Protein 4I0O (pdb70)

Secondary structure (DSSP, 8-state):
--B-EE-S--EEPPHHHHHHHHTTSSS-SPPPEEEE-SSSS-EEEEEETTEEEEEETTT--EEEEEE---TTSS--EEEEEEEEEETTEEEEEEEEE-SSSEEEEEEETTTTEEEEEEEESS-EEEEEEEES--SS-GGGTTS-HHHHTSSSEEEEEETT--EEEEE--TT--S----GGGPBPEEEEES--S-HHHHHHH---S-EEEEEP----SS-EEEEEEETTTTEEEEEETTSEEEEE----EEEEEE-TT-SS-EEEEEEE--SS-TT-EEEEEEEEE-TTTT---EEEEEEEEEEEEEEE-TTS-EEEEEEEEEEEEEEEEEE--EEEEEEEEEEEEE-----SEEEEEEEEEEEETT-SSPEEEEEEEEHHHHHHT---SPPTT--GGGBTTEEEEE-HHHHHHHTTSPEEEEEE-GGG-B--GGGGSGGG-BEEEEEEETTEEEEEEE-

Structure (mmCIF, N/CA/C/O backbone):
data_4I0O
#
_entry.id   4I0O
#
_cell.length_a   52.598
_cell.length_b   78.117
_cell.length_c   58.849
_cell.angle_alpha   90.00
_cell.angle_beta   106.59
_cell.angle_gamma   90.00
#
_symmetry.space_group_name_H-M   'P 1 21 1'
#
loop_
_entity.id
_entity.type
_entity.pdbx_description
1 polymer 'Protein ELYS'
2 water water
#
loop_
_atom_site.group_PDB
_atom_site.id
_atom_site.type_symbol
_atom_site.label_atom_id
_atom_site.label_alt_id
_atom_site.label_comp_id
_atom_site.label_asym_id
_atom_site.label_entity_id
_atom_site.label_seq_id
_atom_site.pdbx_PDB_ins_code
_atom_site.Cartn_x
_atom_site.Cartn_y
_atom_site.Cartn_z
_atom_site.occupancy
_atom_site.B_iso_or_equiv
_atom_site.auth_seq_id
_atom_site.auth_comp_id
_atom_site.auth_asym_id
_atom_site.auth_atom_id
_atom_site.pdbx_PDB_model_num
ATOM 1 N N . ASP A 1 6 ? 41.857 -28.322 24.868 1.00 67.19 3 ASP A N 1
ATOM 2 C CA . ASP A 1 6 ? 42.790 -27.248 24.526 1.00 70.36 3 ASP A CA 1
ATOM 3 C C . ASP A 1 6 ? 42.755 -26.860 23.046 1.00 65.20 3 ASP A C 1
ATOM 4 O O . ASP A 1 6 ? 43.697 -27.110 22.287 1.00 63.92 3 ASP A O 1
ATOM 9 N N . LEU A 1 7 ? 41.652 -26.231 22.662 1.00 58.27 4 LEU A N 1
ATOM 10 C CA . LEU A 1 7 ? 41.418 -25.795 21.301 1.00 48.01 4 LEU A CA 1
ATOM 11 C C . LEU A 1 7 ? 42.513 -24.826 20.875 1.00 41.20 4 LEU A C 1
ATOM 12 O O . LEU A 1 7 ? 42.746 -23.826 21.537 1.00 40.44 4 LEU A O 1
ATOM 17 N N . THR A 1 8 ? 43.195 -25.129 19.777 1.00 40.50 5 THR A N 1
ATOM 18 C CA . THR A 1 8 ? 44.252 -24.258 19.283 1.00 38.68 5 THR A CA 1
ATOM 19 C C . THR A 1 8 ? 44.021 -23.985 17.813 1.00 41.73 5 THR A C 1
ATOM 20 O O . THR A 1 8 ? 43.749 -24.902 17.031 1.00 43.61 5 THR A O 1
ATOM 24 N N . ALA A 1 9 ? 44.099 -22.716 17.440 1.00 34.76 6 ALA A N 1
ATOM 25 C CA . ALA A 1 9 ? 43.917 -22.336 16.059 1.00 33.32 6 ALA A CA 1
ATOM 26 C C . ALA A 1 9 ? 45.100 -22.867 15.298 1.00 36.42 6 ALA A C 1
ATOM 27 O O . ALA A 1 9 ? 46.199 -22.975 15.842 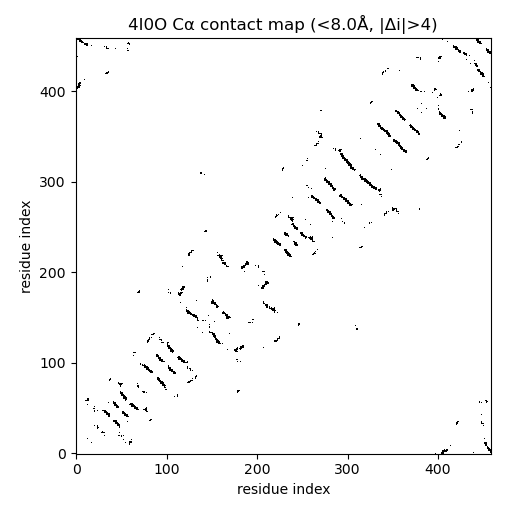1.00 35.69 6 ALA A O 1
ATOM 29 N N . GLN A 1 10 ? 44.862 -23.202 14.038 1.00 37.30 7 GLN A N 1
ATOM 30 C CA . GLN A 1 10 ? 45.926 -23.597 13.149 1.00 40.88 7 GLN A CA 1
ATOM 31 C C . GLN A 1 10 ? 45.998 -22.614 11.981 1.00 37.33 7 GLN A C 1
ATOM 32 O O . GLN A 1 10 ? 44.984 -22.119 11.481 1.00 34.53 7 GLN A O 1
ATOM 38 N N . VAL A 1 11 ? 47.225 -22.319 11.582 1.00 39.57 8 VAL A N 1
ATOM 39 C CA . VAL A 1 11 ? 47.496 -21.365 10.536 1.00 34.20 8 VAL A CA 1
ATOM 40 C C . VAL A 1 11 ? 47.328 -22.056 9.196 1.00 33.56 8 VAL A C 1
ATOM 41 O O . VAL A 1 11 ? 47.833 -23.139 9.010 1.00 35.82 8 VAL A O 1
ATOM 45 N N . THR A 1 12 ? 46.627 -21.417 8.269 1.00 34.86 9 THR A N 1
ATOM 46 C CA . THR A 1 12 ? 46.262 -22.050 7.006 1.00 35.95 9 THR A CA 1
ATOM 47 C C . THR A 1 12 ? 46.875 -21.341 5.804 1.00 37.71 9 THR A C 1
ATOM 48 O O . THR A 1 12 ? 46.795 -21.833 4.684 1.00 39.51 9 THR A O 1
ATOM 52 N N . SER A 1 13 ? 47.484 -20.180 6.025 1.00 36.56 10 SER A N 1
ATOM 53 C CA . SER A 1 13 ? 48.225 -19.525 4.943 1.00 38.46 10 SER A CA 1
ATOM 54 C C . SER A 1 13 ? 49.605 -19.061 5.401 1.00 39.44 10 SER A C 1
ATOM 55 O O . SER A 1 13 ? 49.908 -19.075 6.586 1.00 40.82 10 SER A O 1
ATOM 58 N N . ASP A 1 14 ? 50.436 -18.638 4.458 1.00 41.92 11 ASP A N 1
ATOM 59 C CA . ASP A 1 14 ? 51.606 -17.866 4.816 1.00 42.75 11 ASP A CA 1
ATOM 60 C C . ASP A 1 14 ? 51.146 -16.498 5.243 1.00 40.68 11 ASP A C 1
ATOM 61 O O . ASP A 1 14 ? 49.978 -16.147 5.092 1.00 34.16 11 ASP A O 1
ATOM 66 N N . LEU A 1 15 ? 52.063 -15.721 5.795 1.00 42.61 12 LEU A N 1
ATOM 67 C CA . LEU A 1 15 ? 51.778 -14.331 6.038 1.00 35.49 12 LEU A CA 1
ATOM 68 C C . LEU A 1 15 ? 51.757 -13.693 4.648 1.00 33.27 12 LEU A C 1
ATOM 69 O O . LEU A 1 15 ? 52.736 -13.777 3.894 1.00 31.80 12 LEU A O 1
ATOM 74 N N . LEU A 1 16 ? 50.637 -13.078 4.309 1.00 27.28 13 LEU A N 1
ATOM 75 C CA . LEU A 1 16 ? 50.467 -12.412 3.039 1.00 31.20 13 LEU A CA 1
ATOM 76 C C . LEU A 1 16 ? 50.762 -10.936 3.267 1.00 31.04 13 LEU A C 1
ATOM 77 O O . LEU A 1 16 ? 49.899 -10.215 3.750 1.00 24.93 13 LEU A O 1
ATOM 82 N N . HIS A 1 17 ? 51.968 -10.484 2.915 1.00 27.81 14 HIS A N 1
ATOM 83 C CA . HIS A 1 17 ? 52.393 -9.122 3.234 1.00 35.38 14 HIS A CA 1
ATOM 84 C C . HIS A 1 17 ? 51.666 -8.030 2.440 1.00 32.40 14 HIS A C 1
ATOM 85 O O . HIS A 1 17 ? 51.371 -8.197 1.251 1.00 31.19 14 HIS A O 1
ATOM 92 N N . PHE A 1 18 ? 51.402 -6.901 3.091 1.00 25.19 15 PHE A N 1
ATOM 93 C CA . PHE A 1 18 ? 51.024 -5.702 2.362 1.00 25.03 15 PHE A CA 1
ATOM 94 C C . PHE A 1 18 ? 52.180 -5.388 1.386 1.00 29.06 15 PHE A C 1
ATOM 95 O O . PHE A 1 18 ? 53.328 -5.809 1.622 1.00 29.63 15 PHE A O 1
ATOM 103 N N . PRO A 1 19 ? 51.906 -4.651 0.291 1.00 28.42 16 PRO A N 1
ATOM 104 C CA . PRO A 1 19 ? 53.037 -4.288 -0.575 1.00 33.97 16 PRO A CA 1
ATOM 105 C C . PRO A 1 19 ? 53.988 -3.330 0.140 1.00 33.04 16 PRO A C 1
ATOM 106 O O . PRO A 1 19 ? 53.561 -2.607 1.047 1.00 30.81 16 PRO A O 1
ATOM 110 N N . GLU A 1 20 ? 55.252 -3.331 -0.277 1.00 33.02 17 GLU A N 1
ATOM 111 C CA . GLU A 1 20 ? 56.257 -2.416 0.267 1.00 40.52 17 GLU A CA 1
ATOM 112 C C . GLU A 1 20 ? 55.818 -0.968 0.384 1.00 36.55 17 GLU A C 1
ATOM 113 O O . GLU A 1 20 ? 56.129 -0.321 1.365 1.00 33.49 17 GLU A O 1
ATOM 119 N N . VAL A 1 21 ? 55.133 -0.466 -0.637 1.00 35.52 18 VAL A N 1
ATOM 120 C CA . VAL A 1 21 ? 54.699 0.923 -0.677 1.00 36.39 18 VAL A CA 1
ATOM 121 C C . VAL A 1 21 ? 53.762 1.210 0.512 1.00 36.51 18 VAL A C 1
ATOM 122 O O . VAL A 1 21 ? 53.816 2.284 1.122 1.00 38.76 18 VAL A O 1
ATOM 126 N N . THR A 1 22 ? 52.932 0.234 0.858 1.00 28.93 19 THR A N 1
ATOM 127 C CA . THR A 1 22 ? 52.082 0.321 2.039 1.00 26.98 19 THR A CA 1
ATOM 128 C C . THR A 1 22 ? 52.883 0.305 3.348 1.00 28.44 19 THR A C 1
ATOM 129 O O . THR A 1 22 ? 52.731 1.185 4.211 1.00 31.38 19 THR A O 1
ATOM 133 N N . ILE A 1 23 ? 53.732 -0.694 3.502 1.00 29.80 20 ILE A N 1
ATOM 134 C CA . ILE A 1 23 ? 54.652 -0.730 4.641 1.00 35.31 20 ILE A CA 1
ATOM 135 C C . ILE A 1 23 ? 55.473 0.552 4.767 1.00 37.41 20 ILE A C 1
ATOM 136 O O . ILE A 1 23 ? 55.555 1.133 5.849 1.00 38.62 20 ILE A O 1
ATOM 141 N N . GLU A 1 24 ? 56.089 1.003 3.673 1.00 32.76 21 GLU A N 1
ATOM 142 C CA . GLU A 1 24 ? 56.889 2.211 3.772 1.00 35.69 21 GLU A CA 1
ATOM 143 C C . GLU A 1 24 ? 56.033 3.416 4.192 1.00 36.34 21 GLU A C 1
ATOM 144 O O . GLU A 1 24 ? 56.450 4.199 5.050 1.00 35.56 21 GLU A O 1
ATOM 150 N N . ALA A 1 25 ? 54.833 3.541 3.618 1.00 36.38 22 ALA A N 1
ATOM 151 C CA . ALA A 1 25 ? 54.004 4.725 3.860 1.00 37.98 22 ALA A CA 1
ATOM 152 C C . ALA A 1 25 ? 53.592 4.839 5.323 1.00 40.71 22 ALA A C 1
ATOM 153 O O . ALA A 1 25 ? 53.710 5.911 5.916 1.00 41.15 22 ALA A O 1
ATOM 155 N N . LEU A 1 26 ? 53.150 3.724 5.894 1.00 29.43 23 LEU A N 1
ATOM 156 C CA . LEU A 1 26 ? 52.843 3.643 7.321 1.00 37.49 23 LEU A CA 1
ATOM 157 C C . LEU A 1 26 ? 54.070 3.924 8.236 1.00 41.52 23 LEU A C 1
ATOM 158 O O . LEU A 1 26 ? 53.935 4.560 9.279 1.00 45.01 23 LEU A O 1
ATOM 163 N N . GLY A 1 27 ? 55.258 3.474 7.833 1.00 34.12 24 GLY A N 1
ATOM 164 C CA . GLY A 1 27 ? 56.461 3.641 8.643 1.00 35.94 24 GLY A CA 1
ATOM 165 C C . GLY A 1 27 ? 56.959 5.070 8.717 1.00 43.90 24 GLY A C 1
ATOM 166 O O . GLY A 1 27 ? 57.866 5.415 9.495 1.00 44.52 24 GLY A O 1
ATOM 167 N N . GLU A 1 28 ? 56.373 5.935 7.907 1.00 47.84 25 GLU A N 1
ATOM 168 C CA . GLU A 1 28 ? 56.510 7.356 8.169 1.00 58.43 25 GLU A CA 1
ATOM 169 C C . GLU A 1 28 ? 55.567 7.675 9.353 1.00 65.70 25 GLU A C 1
ATOM 170 O O . GLU A 1 28 ? 54.724 8.568 9.299 1.00 66.90 25 GLU A O 1
ATOM 176 N N . ASP A 1 29 ? 55.746 6.883 10.412 1.00 71.95 26 ASP A N 1
ATOM 177 C CA . ASP A 1 29 ? 55.044 6.942 11.684 1.00 75.83 26 ASP A CA 1
ATOM 178 C C . ASP A 1 29 ? 55.927 7.692 12.645 1.00 82.09 26 ASP A C 1
ATOM 179 O O . ASP A 1 29 ? 55.481 8.194 13.675 1.00 83.11 26 ASP A O 1
ATOM 184 N N . GLU A 1 30 ? 57.204 7.737 12.296 1.00 86.76 27 GLU A N 1
ATOM 185 C CA . GLU A 1 30 ? 58.213 8.247 13.198 1.00 96.33 27 GLU A CA 1
ATOM 186 C C . GLU A 1 30 ? 58.611 9.697 12.904 1.00 97.90 27 GLU A C 1
ATOM 187 O O . GLU A 1 30 ? 59.527 10.228 13.528 1.00 101.78 27 GLU A O 1
ATOM 193 N N . ILE A 1 31 ? 57.902 10.332 11.967 1.00 96.17 28 ILE A N 1
ATOM 194 C CA . ILE A 1 31 ? 57.971 11.789 11.808 1.00 99.28 28 ILE A CA 1
ATOM 195 C C . ILE A 1 31 ? 56.769 12.432 12.483 1.00 97.36 28 ILE A C 1
ATOM 196 O O . ILE A 1 31 ? 56.919 13.209 13.425 1.00 97.95 28 ILE A O 1
ATOM 201 N N . THR A 1 32 ? 55.571 12.094 12.006 1.00 96.65 29 THR A N 1
ATOM 202 C CA . THR A 1 32 ? 54.322 12.522 12.646 1.00 99.36 29 THR A CA 1
ATOM 203 C C . THR A 1 32 ? 54.132 11.761 13.965 1.00 98.27 29 THR A C 1
ATOM 204 O O . THR A 1 32 ? 53.027 11.378 14.344 1.00 99.49 29 THR A O 1
ATOM 208 N N . LEU A 1 33 ? 55.250 11.592 14.659 1.00 98.18 30 LEU A N 1
ATOM 209 C CA . LEU A 1 33 ? 55.442 10.702 15.792 1.00 95.94 30 LEU A CA 1
ATOM 210 C C . LEU A 1 33 ? 54.929 11.398 17.061 1.00 93.95 30 LEU A C 1
ATOM 211 O O . LEU A 1 33 ? 54.937 12.635 17.132 1.00 97.89 30 LEU A O 1
ATOM 216 N N . GLU A 1 34 ? 54.523 10.633 18.080 1.00 85.73 31 GLU A N 1
ATOM 217 C CA . GLU A 1 34 ? 54.797 9.196 18.200 1.00 73.29 31 GLU A CA 1
ATOM 218 C C . GLU A 1 34 ? 53.656 8.300 17.753 1.00 58.81 31 GLU A C 1
ATOM 219 O O . GLU A 1 34 ? 53.055 7.633 18.582 1.00 56.25 31 GLU A O 1
ATOM 225 N N . SER A 1 35 ? 53.401 8.266 16.438 1.00 51.43 32 SER A N 1
ATOM 226 C CA . SER A 1 35 ? 52.168 7.693 15.890 1.00 43.88 32 SER A CA 1
ATOM 227 C C . SER A 1 35 ? 52.084 6.202 16.080 1.00 46.99 32 SER A C 1
ATOM 228 O O . SER A 1 35 ? 53.014 5.471 15.768 1.00 54.35 32 SER A O 1
ATOM 231 N N . VAL A 1 36 ? 50.948 5.762 16.592 1.00 44.57 33 VAL A N 1
ATOM 232 C CA . VAL A 1 36 ? 50.663 4.354 16.721 1.00 44.47 33 VAL A CA 1
ATOM 233 C C . VAL A 1 36 ? 49.999 3.905 15.430 1.00 34.35 33 VAL A C 1
ATOM 234 O O . VAL A 1 36 ? 49.145 4.601 14.882 1.00 37.13 33 VAL A O 1
ATOM 238 N N . LEU A 1 37 ? 50.447 2.768 14.910 1.00 34.02 34 LEU A N 1
ATOM 239 C CA . LEU A 1 37 ? 49.789 2.144 13.777 1.00 33.01 34 LEU A CA 1
ATOM 240 C C . LEU A 1 37 ? 48.561 1.417 14.322 1.00 34.82 34 LEU A C 1
ATOM 241 O O . LEU A 1 37 ? 48.653 0.693 15.295 1.00 36.33 34 LEU A O 1
ATOM 246 N N . ARG A 1 38 ? 47.410 1.657 13.709 1.00 29.52 35 ARG A N 1
ATOM 247 C CA . ARG A 1 38 ? 46.173 1.050 14.140 1.00 30.87 35 ARG A CA 1
ATOM 248 C C . ARG A 1 38 ? 45.618 0.409 12.890 1.00 27.81 35 ARG A C 1
ATOM 249 O O . ARG A 1 38 ? 45.927 0.851 11.784 1.00 28.91 35 ARG A O 1
ATOM 257 N N . GLY A 1 39 ? 44.791 -0.619 13.050 1.00 25.40 36 GLY A N 1
ATOM 258 C CA . GLY A 1 39 ? 44.218 -1.279 11.885 1.00 22.20 36 GLY A CA 1
ATOM 259 C C . GLY A 1 39 ? 42.967 -1.974 12.339 1.00 23.55 36 GLY A C 1
ATOM 260 O O . GLY A 1 39 ? 42.956 -2.480 13.463 1.00 22.81 36 GLY A O 1
ATOM 261 N N . LYS A 1 40 ? 41.931 -1.971 11.495 1.00 26.28 37 LYS A N 1
ATOM 262 C CA . LYS A 1 40 ? 40.662 -2.676 11.761 1.00 24.42 37 LYS A CA 1
ATOM 263 C C . LYS A 1 40 ? 40.105 -3.278 10.484 1.00 23.18 37 LYS A C 1
ATOM 264 O O . LYS A 1 40 ? 40.221 -2.675 9.427 1.00 25.96 37 LYS A O 1
ATOM 270 N N . PHE A 1 41 ? 39.457 -4.436 10.571 1.00 25.92 38 PHE A N 1
ATOM 271 C CA . PHE A 1 41 ? 38.602 -4.865 9.460 1.00 24.75 38 PHE A CA 1
ATOM 272 C C . PHE A 1 41 ? 37.376 -3.961 9.414 1.00 26.56 38 PHE A C 1
ATOM 273 O O . PHE A 1 41 ? 36.830 -3.640 10.442 1.00 26.90 38 PHE A O 1
ATOM 281 N N . ALA A 1 42 ? 36.976 -3.529 8.227 1.00 29.66 39 ALA A N 1
ATOM 282 C CA . ALA A 1 42 ? 35.738 -2.766 8.091 1.00 38.33 39 ALA A CA 1
ATOM 283 C C . ALA A 1 42 ? 34.540 -3.675 8.315 1.00 41.06 39 ALA A C 1
ATOM 284 O O . ALA A 1 42 ? 34.599 -4.871 8.043 1.00 37.34 39 ALA A O 1
ATOM 286 N N . ALA A 1 43 ? 33.451 -3.089 8.804 1.00 51.74 40 ALA A N 1
ATOM 287 C CA . ALA A 1 43 ? 32.266 -3.837 9.205 1.00 60.59 40 ALA A CA 1
ATOM 288 C C . ALA A 1 43 ? 31.371 -4.223 8.029 1.00 67.55 40 ALA A C 1
ATOM 289 O O . ALA A 1 43 ? 30.536 -5.121 8.147 1.00 70.15 40 ALA A O 1
ATOM 291 N N . GLY A 1 44 ? 31.537 -3.553 6.894 1.00 68.24 41 GLY A N 1
ATOM 292 C CA . GLY A 1 44 ? 30.623 -3.759 5.783 1.00 71.24 41 GLY A CA 1
ATOM 293 C C . GLY A 1 44 ? 30.795 -5.042 4.985 1.00 68.93 41 GLY A C 1
ATOM 294 O O . GLY A 1 44 ? 31.274 -6.067 5.479 1.00 64.62 41 GLY A O 1
ATOM 295 N N . LYS A 1 45 ? 30.394 -4.984 3.725 1.00 67.88 42 LYS A N 1
ATOM 296 C CA . LYS A 1 45 ? 30.420 -6.177 2.899 1.00 69.84 42 LYS A CA 1
ATOM 297 C C . LYS A 1 45 ? 31.384 -6.051 1.722 1.00 67.52 42 LYS A C 1
ATOM 298 O O . LYS A 1 45 ? 31.217 -6.715 0.697 1.00 68.14 42 LYS A O 1
ATOM 304 N N . ASN A 1 46 ? 32.403 -5.208 1.877 1.00 57.99 43 ASN A N 1
ATOM 305 C CA . ASN A 1 46 ? 33.376 -5.010 0.802 1.00 54.71 43 ASN A CA 1
ATOM 306 C C . ASN A 1 46 ? 34.734 -5.686 1.013 1.00 45.77 43 ASN A C 1
ATOM 307 O O . ASN A 1 46 ? 35.641 -5.475 0.203 1.00 46.95 43 ASN A O 1
ATOM 312 N N . GLY A 1 47 ? 34.876 -6.488 2.076 1.00 34.66 44 GLY A N 1
ATOM 313 C CA . GLY A 1 47 ? 36.145 -7.166 2.347 1.00 27.20 44 GLY A CA 1
ATOM 314 C C . GLY A 1 47 ? 37.351 -6.246 2.540 1.00 32.96 44 GLY A C 1
ATOM 315 O O . GLY A 1 47 ? 38.445 -6.551 2.091 1.00 33.04 44 GLY A O 1
ATOM 316 N N . LEU A 1 48 ? 37.161 -5.119 3.214 1.00 29.55 45 LEU A N 1
ATOM 317 C CA . LEU A 1 48 ? 38.260 -4.163 3.441 1.00 27.77 45 LEU A CA 1
ATOM 318 C C . LEU A 1 48 ? 38.839 -4.259 4.858 1.00 25.99 45 LEU A C 1
ATOM 319 O O . LEU A 1 48 ? 38.152 -4.636 5.804 1.00 26.57 45 LEU A O 1
ATOM 324 N N . ALA A 1 49 ? 40.117 -3.940 4.985 1.00 25.83 46 ALA A N 1
ATOM 325 C CA . ALA A 1 49 ? 40.729 -3.655 6.269 1.00 25.60 46 ALA A CA 1
ATOM 326 C C . ALA A 1 49 ? 41.399 -2.294 6.091 1.00 26.03 46 ALA A C 1
ATOM 327 O O . ALA A 1 49 ? 41.867 -1.986 5.002 1.00 26.71 46 ALA A O 1
ATOM 329 N N . CYS A 1 50 ? 41.413 -1.478 7.149 1.00 24.37 47 CYS A N 1
ATOM 330 C CA . CYS A 1 50 ? 41.988 -0.150 7.075 1.00 19.96 47 CYS A CA 1
ATOM 331 C C . CYS A 1 50 ? 43.080 -0.041 8.104 1.00 23.88 47 CYS A C 1
ATOM 332 O O . CYS A 1 50 ? 42.929 -0.518 9.215 1.00 25.74 47 CYS A O 1
ATOM 335 N N . LEU A 1 51 ? 44.178 0.581 7.705 1.00 26.16 48 LEU A N 1
ATOM 336 C CA . LEU A 1 51 ? 45.278 0.860 8.611 1.00 25.98 48 LEU A CA 1
ATOM 337 C C . LEU A 1 51 ? 45.530 2.349 8.591 1.00 29.61 48 LEU A C 1
ATOM 338 O O . LEU A 1 51 ? 45.471 3.000 7.533 1.00 27.35 48 LEU A O 1
ATOM 343 N N . ALA A 1 52 ? 45.824 2.886 9.761 1.00 28.71 49 ALA A N 1
ATOM 344 C CA . ALA A 1 52 ? 46.075 4.304 9.861 1.00 31.87 49 ALA A CA 1
ATOM 345 C C . ALA A 1 52 ? 47.242 4.562 10.785 1.00 33.78 49 ALA A C 1
ATOM 346 O O . ALA A 1 52 ? 47.331 3.981 11.887 1.00 27.59 49 ALA A O 1
ATOM 348 N N . CYS A 1 53 ? 48.115 5.463 10.348 1.00 27.24 50 CYS A N 1
ATOM 349 C CA . CYS A 1 53 ? 49.214 5.879 11.190 1.00 33.46 50 CYS A CA 1
ATOM 350 C C . CYS A 1 53 ? 49.446 7.354 10.914 1.00 35.35 50 CYS A C 1
ATOM 351 O O . CYS A 1 53 ? 49.784 7.726 9.790 1.00 32.84 50 CYS A O 1
ATOM 354 N N . GLY A 1 54 ? 49.214 8.190 11.917 1.00 33.32 51 GLY A N 1
ATOM 355 C CA . GLY A 1 54 ? 49.313 9.621 11.717 1.00 35.51 51 GLY A CA 1
ATOM 356 C C . GLY A 1 54 ? 48.312 10.030 10.650 1.00 34.22 51 GLY A C 1
ATOM 357 O O . GLY A 1 54 ? 47.150 9.673 10.713 1.00 32.82 51 GLY A O 1
ATOM 358 N N . PRO A 1 55 ? 48.764 10.768 9.637 1.00 37.23 52 PRO A N 1
ATOM 359 C CA . PRO A 1 55 ? 47.775 11.219 8.657 1.00 34.26 52 PRO A CA 1
ATOM 360 C C . PRO A 1 55 ? 47.571 10.213 7.537 1.00 31.84 52 PRO A C 1
ATOM 361 O O . PRO A 1 55 ? 46.834 10.501 6.601 1.00 31.70 52 PRO A O 1
ATOM 365 N N . GLN A 1 56 ? 48.207 9.051 7.615 1.00 30.55 53 GLN A N 1
ATOM 366 C CA . GLN A 1 56 ? 48.195 8.139 6.477 1.00 29.51 53 GLN A CA 1
ATOM 367 C C . GLN A 1 56 ? 47.118 7.059 6.638 1.00 31.48 53 GLN A C 1
ATOM 368 O O . GLN A 1 56 ? 47.017 6.418 7.680 1.00 31.15 53 GLN A O 1
ATOM 374 N N . LEU A 1 57 ? 46.296 6.896 5.612 1.00 26.12 54 LEU A N 1
ATOM 375 C CA . LEU A 1 57 ? 45.296 5.841 5.592 1.00 24.60 54 LEU A CA 1
ATOM 376 C C . LEU A 1 57 ? 45.637 4.885 4.445 1.00 31.30 54 LEU A C 1
ATOM 377 O O . LEU A 1 57 ? 45.889 5.336 3.314 1.00 26.30 54 LEU A O 1
ATOM 382 N N . GLU A 1 58 ? 45.652 3.585 4.736 1.00 26.93 55 GLU A N 1
ATOM 383 C CA . GLU A 1 58 ? 45.840 2.545 3.722 1.00 27.26 55 GLU A CA 1
ATOM 384 C C . GLU A 1 58 ? 44.641 1.616 3.808 1.00 26.42 55 GLU A C 1
ATOM 385 O O . GLU A 1 58 ? 44.326 1.116 4.890 1.00 25.09 55 GLU A O 1
ATOM 391 N N . VAL A 1 59 ? 43.981 1.374 2.676 1.00 25.68 56 VAL A N 1
ATOM 392 C CA . VAL A 1 59 ? 42.867 0.427 2.633 1.00 25.32 56 VAL A CA 1
ATOM 393 C C . VAL A 1 59 ? 43.327 -0.823 1.877 1.00 27.37 56 VAL A C 1
ATOM 394 O O . VAL A 1 59 ? 43.786 -0.734 0.746 1.00 25.45 56 VAL A O 1
ATOM 398 N N . VAL A 1 60 ? 43.246 -1.983 2.516 1.00 25.41 57 VAL A N 1
ATOM 399 C CA . VAL A 1 60 ? 43.749 -3.192 1.883 1.00 25.43 57 VAL A CA 1
ATOM 400 C C . VAL A 1 60 ? 42.695 -4.282 1.788 1.00 29.36 57 VAL A C 1
ATOM 401 O O . VAL A 1 60 ? 41.666 -4.249 2.495 1.00 24.87 57 VAL A O 1
ATOM 405 N N . ASN A 1 61 ? 42.957 -5.240 0.905 1.00 29.97 58 ASN A N 1
ATOM 406 C CA . ASN A 1 61 ? 42.078 -6.387 0.696 1.00 22.34 58 ASN A CA 1
ATOM 407 C C . ASN A 1 61 ? 42.284 -7.313 1.885 1.00 17.83 58 ASN A C 1
ATOM 408 O O . ASN A 1 61 ? 43.384 -7.768 2.142 1.00 23.32 58 ASN A O 1
ATOM 413 N N . SER A 1 62 ? 41.199 -7.570 2.599 1.00 28.05 59 SER A N 1
ATOM 414 C CA . SER A 1 62 ? 41.251 -8.314 3.848 1.00 33.02 59 SER A CA 1
ATOM 415 C C . SER A 1 62 ? 41.751 -9.754 3.685 1.00 32.11 59 SER A C 1
ATOM 416 O O . SER A 1 62 ? 42.201 -10.362 4.643 1.00 33.82 59 SER A O 1
ATOM 419 N N . LEU A 1 63 ? 41.654 -10.325 2.485 1.00 30.09 60 LEU A N 1
ATOM 420 C CA . LEU A 1 63 ? 42.075 -11.704 2.300 1.00 33.50 60 LEU A CA 1
ATOM 421 C C . LEU A 1 63 ? 43.433 -11.866 1.613 1.00 38.95 60 LEU A C 1
ATOM 422 O O . LEU A 1 63 ? 44.046 -12.928 1.723 1.00 35.18 60 LEU A O 1
ATOM 427 N N . THR A 1 64 ? 43.903 -10.842 0.903 1.00 33.36 61 THR A N 1
ATOM 428 C CA . THR A 1 64 ? 45.149 -10.991 0.148 1.00 35.07 61 THR A CA 1
ATOM 429 C C . THR A 1 64 ? 46.231 -10.022 0.611 1.00 33.85 61 THR A C 1
ATOM 430 O O . THR A 1 64 ? 47.406 -10.181 0.276 1.00 35.19 61 THR A O 1
ATOM 434 N N . GLY A 1 65 ? 45.808 -8.978 1.307 1.00 37.09 62 GLY A N 1
ATOM 435 C CA . GLY A 1 65 ? 46.712 -7.928 1.707 1.00 38.07 62 GLY A CA 1
ATOM 436 C C . GLY A 1 65 ? 46.992 -6.906 0.620 1.00 39.84 62 GLY A C 1
ATOM 437 O O . GLY A 1 65 ? 47.761 -5.986 0.836 1.00 30.97 62 GLY A O 1
ATOM 438 N N . GLU A 1 66 ? 46.391 -7.053 -0.555 1.00 32.64 63 GLU A N 1
ATOM 439 C CA . GLU A 1 66 ? 46.630 -6.071 -1.610 1.00 35.50 63 GLU A CA 1
ATOM 440 C C . GLU A 1 66 ? 46.175 -4.655 -1.246 1.00 31.75 63 GLU A C 1
ATOM 441 O O . GLU A 1 66 ? 45.174 -4.445 -0.574 1.00 29.99 63 GLU A O 1
ATOM 447 N N . ARG A 1 67 ? 46.925 -3.669 -1.702 1.00 33.88 64 ARG A N 1
ATOM 448 C CA . ARG A 1 67 ? 46.557 -2.277 -1.460 1.00 31.68 64 ARG A CA 1
ATOM 449 C C . ARG A 1 67 ? 45.363 -1.919 -2.350 1.00 31.50 64 ARG A C 1
ATOM 450 O O . ARG A 1 67 ? 45.414 -2.103 -3.565 1.00 33.58 64 ARG A O 1
ATOM 458 N N . LEU A 1 68 ? 44.295 -1.398 -1.766 1.00 35.62 65 LEU A N 1
ATOM 459 C CA . LEU A 1 68 ? 43.123 -1.033 -2.568 1.00 36.36 65 LEU A CA 1
ATOM 460 C C . LEU A 1 68 ? 43.018 0.462 -2.745 1.00 37.80 65 LEU A C 1
ATOM 461 O O . LEU A 1 68 ? 42.570 0.942 -3.789 1.00 37.86 65 LEU A O 1
ATOM 466 N N . SER A 1 69 ? 43.448 1.197 -1.722 1.00 30.66 66 SER A N 1
ATOM 467 C CA . SER A 1 69 ? 43.307 2.637 -1.739 1.00 32.53 66 SER A CA 1
ATOM 468 C C . SER A 1 69 ? 44.198 3.228 -0.649 1.00 31.90 66 SER A C 1
ATOM 469 O O . SER A 1 69 ? 44.423 2.596 0.372 1.00 30.00 66 SER A O 1
ATOM 472 N N . ALA A 1 70 ? 44.688 4.443 -0.870 1.00 28.30 67 ALA A N 1
ATOM 473 C CA . ALA A 1 70 ? 45.564 5.097 0.093 1.00 27.95 67 ALA A CA 1
ATOM 474 C C . ALA A 1 70 ? 45.407 6.594 -0.025 1.00 31.34 67 ALA A C 1
ATOM 475 O O . ALA A 1 70 ? 45.152 7.108 -1.104 1.00 31.44 67 ALA A O 1
ATOM 477 N N . TYR A 1 71 ? 45.571 7.290 1.092 1.00 27.65 68 TYR A N 1
ATOM 478 C CA . TYR A 1 71 ? 45.389 8.722 1.121 1.00 31.05 68 TYR A CA 1
ATOM 479 C C . TYR A 1 71 ? 46.174 9.308 2.287 1.00 28.26 68 TYR A C 1
ATOM 480 O O . TYR A 1 71 ? 46.137 8.768 3.392 1.00 32.19 68 TYR A O 1
ATOM 489 N N . ARG A 1 72 ? 46.845 10.425 2.049 1.00 30.20 69 ARG A N 1
ATOM 490 C CA . ARG A 1 72 ? 47.502 11.126 3.129 1.00 30.58 69 ARG A CA 1
ATOM 491 C C . ARG A 1 72 ? 46.753 12.425 3.352 1.00 32.19 69 ARG A C 1
ATOM 492 O O . ARG A 1 72 ? 46.740 13.313 2.488 1.00 34.20 69 ARG A O 1
ATOM 500 N N . PHE A 1 73 ? 46.105 12.523 4.501 1.00 30.52 70 PHE A N 1
ATOM 501 C CA . PHE A 1 73 ? 45.281 13.678 4.791 1.00 33.65 70 PHE A CA 1
ATOM 502 C C . PHE A 1 73 ? 46.151 14.874 5.096 1.00 36.08 70 PHE A C 1
ATOM 503 O O . PHE A 1 73 ? 47.266 14.745 5.609 1.00 33.52 70 PHE A O 1
ATOM 511 N N . SER A 1 74 ? 45.635 16.041 4.743 1.00 40.41 71 SER A N 1
ATOM 512 C CA . SER A 1 74 ? 46.317 17.298 4.991 1.00 40.02 71 SER A CA 1
ATOM 513 C C . SER A 1 74 ? 45.546 18.084 6.043 1.00 45.98 71 SER A C 1
ATOM 514 O O . SER A 1 74 ? 44.329 17.911 6.217 1.00 38.54 71 SER A O 1
ATOM 517 N N . GLY A 1 75 ? 46.261 18.944 6.750 1.00 53.78 72 GLY A N 1
ATOM 518 C CA . GLY A 1 75 ? 45.647 19.737 7.789 1.00 59.96 72 GLY A CA 1
ATOM 519 C C . GLY A 1 75 ? 45.233 21.097 7.270 1.00 68.54 72 GLY A C 1
ATOM 520 O O . GLY A 1 75 ? 46.034 21.810 6.645 1.00 70.06 72 GLY A O 1
ATOM 521 N N . VAL A 1 76 ? 43.975 21.449 7.539 1.00 72.60 73 VAL A N 1
ATOM 522 C CA . VAL A 1 76 ? 43.437 22.773 7.235 1.00 78.17 73 VAL A CA 1
ATOM 523 C C . VAL A 1 76 ? 44.320 23.870 7.841 1.00 84.12 73 VAL A C 1
ATOM 524 O O . VAL A 1 76 ? 44.427 24.971 7.300 1.00 86.77 73 VAL A O 1
ATOM 528 N N . ASN A 1 77 ? 44.993 23.542 8.940 1.00 88.76 74 ASN A N 1
ATOM 529 C CA . ASN A 1 77 ? 45.851 24.501 9.623 1.00 95.42 74 ASN A CA 1
ATOM 530 C C . ASN A 1 77 ? 47.335 24.178 9.518 1.00 92.95 74 ASN A C 1
ATOM 531 O O . ASN A 1 77 ? 48.065 24.331 10.495 1.00 94.79 74 ASN A O 1
ATOM 536 N N . GLU A 1 78 ? 47.768 23.743 8.337 1.00 88.82 75 GLU A N 1
ATOM 537 C CA . GLU A 1 78 ? 49.170 23.392 8.088 1.00 89.80 75 GLU A CA 1
ATOM 538 C C . GLU A 1 78 ? 49.891 22.679 9.238 1.00 84.91 75 GLU A C 1
ATOM 539 O O . GLU A 1 78 ? 50.853 23.201 9.806 1.00 85.00 75 GLU A O 1
ATOM 545 N N . GLN A 1 79 ? 49.392 21.493 9.565 1.00 77.89 76 GLN A N 1
ATOM 546 C CA . GLN A 1 79 ? 49.958 20.594 10.565 1.00 73.58 76 GLN A CA 1
ATOM 547 C C . GLN A 1 79 ? 49.187 19.295 10.392 1.00 62.06 76 GLN A C 1
ATOM 548 O O . GLN A 1 79 ? 47.961 19.324 10.293 1.00 55.83 76 GLN A O 1
ATOM 554 N N . PRO A 1 80 ? 49.896 18.155 10.313 1.00 57.65 77 PRO A N 1
ATOM 555 C CA . PRO A 1 80 ? 49.204 16.930 9.898 1.00 46.55 77 PRO A CA 1
ATOM 556 C C . PRO A 1 80 ? 48.138 16.474 10.893 1.00 44.40 77 PRO A C 1
ATOM 557 O O . PRO A 1 80 ? 48.326 16.497 12.106 1.00 43.00 77 PRO A O 1
ATOM 561 N N . PRO A 1 81 ? 46.982 16.095 10.370 1.00 38.40 78 PRO A N 1
ATOM 562 C CA . PRO A 1 81 ? 45.979 15.517 11.255 1.00 35.91 78 PRO A CA 1
ATOM 563 C C . PRO A 1 81 ? 46.314 14.056 11.550 1.00 36.23 78 PRO A C 1
ATOM 564 O O . PRO A 1 81 ? 47.242 13.457 10.969 1.00 31.94 78 PRO A O 1
ATOM 568 N N . VAL A 1 82 ? 45.538 13.484 12.454 1.00 29.66 79 VAL A N 1
ATOM 569 C CA . VAL A 1 82 ? 45.648 12.088 12.775 1.00 30.52 79 VAL A CA 1
ATOM 570 C C . VAL A 1 82 ? 44.349 11.419 12.379 1.00 30.13 79 VAL A C 1
ATOM 571 O O . VAL A 1 82 ? 43.238 11.883 12.702 1.00 30.42 79 VAL A O 1
ATOM 575 N N . VAL A 1 83 ? 44.463 10.348 11.624 1.00 25.07 80 VAL A N 1
ATOM 576 C CA . VAL A 1 83 ? 43.272 9.607 11.306 1.00 22.58 80 VAL A CA 1
ATOM 577 C C . VAL A 1 83 ? 42.877 8.849 12.572 1.00 30.49 80 VAL A C 1
ATOM 578 O O . VAL A 1 83 ? 43.568 7.921 12.975 1.00 30.87 80 VAL A O 1
ATOM 582 N N . LEU A 1 84 ? 41.772 9.238 13.194 1.00 27.80 81 LEU A N 1
ATOM 583 C CA A LEU A 1 84 ? 41.394 8.625 14.457 0.61 28.88 81 LEU A CA 1
ATOM 584 C CA B LEU A 1 84 ? 41.345 8.661 14.470 0.39 29.16 81 LEU A CA 1
ATOM 585 C C . LEU A 1 84 ? 40.296 7.557 14.325 1.00 29.72 81 LEU A C 1
ATOM 586 O O . LEU A 1 84 ? 40.371 6.513 14.965 1.00 30.38 81 LEU A O 1
ATOM 595 N N . ALA A 1 85 ? 39.296 7.805 13.492 1.00 22.31 82 ALA A N 1
ATOM 596 C CA . ALA A 1 85 ? 38.161 6.887 13.378 1.00 24.41 82 ALA A CA 1
ATOM 597 C C . ALA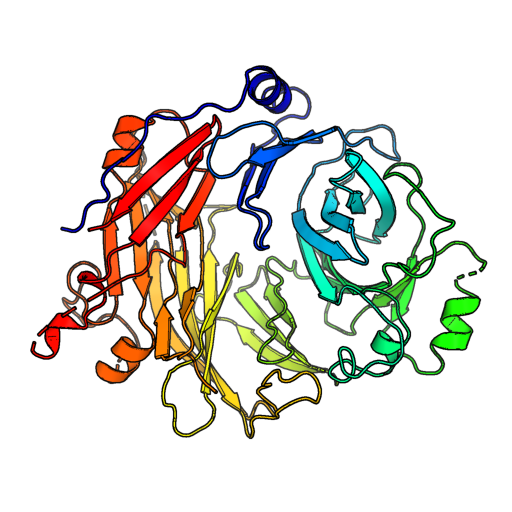 A 1 85 ? 37.831 6.627 11.915 1.00 22.40 82 ALA A C 1
ATOM 598 O O . ALA A 1 85 ? 37.849 7.546 11.094 1.00 26.07 82 ALA A O 1
ATOM 600 N N . VAL A 1 86 ? 37.551 5.373 11.592 1.00 22.12 83 VAL A N 1
ATOM 601 C CA . VAL A 1 86 ? 37.194 4.963 10.235 1.00 20.73 83 VAL A CA 1
ATOM 602 C C . VAL A 1 86 ? 35.969 4.037 10.280 1.00 24.99 83 VAL A C 1
ATOM 603 O O . VAL A 1 86 ? 35.945 3.065 11.029 1.00 24.52 83 VAL A O 1
ATOM 607 N N . LYS A 1 87 ? 34.944 4.352 9.499 1.00 21.94 84 LYS A N 1
ATOM 608 C CA . LYS A 1 87 ? 33.789 3.464 9.380 1.00 21.25 84 LYS A CA 1
ATOM 609 C C . LYS A 1 87 ? 33.399 3.265 7.934 1.00 20.70 84 LYS A C 1
ATOM 610 O O . LYS A 1 87 ? 33.353 4.219 7.153 1.00 23.08 84 LYS A O 1
ATOM 616 N N . GLU A 1 88 ? 33.073 2.036 7.556 1.00 24.25 85 GLU A N 1
ATOM 617 C CA . GLU A 1 88 ? 32.513 1.826 6.217 1.00 24.94 85 GLU A CA 1
ATOM 618 C C . GLU A 1 88 ? 31.187 2.560 6.002 1.00 25.72 85 GLU A C 1
ATOM 619 O O . GLU A 1 88 ? 30.378 2.684 6.909 1.00 21.62 85 GLU A O 1
ATOM 625 N N . PHE A 1 89 ? 30.959 3.040 4.787 1.00 24.41 86 PHE A N 1
ATOM 626 C CA . PHE A 1 89 ? 29.760 3.826 4.500 1.00 24.04 86 PHE A CA 1
ATOM 627 C C . PHE A 1 89 ? 29.505 3.809 2.991 1.00 24.06 86 PHE A C 1
ATOM 628 O O . PHE A 1 89 ? 30.299 4.300 2.205 1.00 29.93 86 PHE A O 1
ATOM 636 N N . SER A 1 90 ? 28.391 3.240 2.593 1.00 28.50 87 SER A N 1
ATOM 637 C CA . SER A 1 90 ? 28.007 3.224 1.187 1.00 31.08 87 SER A CA 1
ATOM 638 C C . SER A 1 90 ? 26.752 4.050 0.985 1.00 32.42 87 SER A C 1
ATOM 639 O O . SER A 1 90 ? 25.867 4.029 1.819 1.00 29.65 87 SER A O 1
ATOM 642 N N . TRP A 1 91 ? 26.681 4.782 -0.121 1.00 29.50 88 TRP A N 1
ATOM 643 C CA . TRP A 1 91 ? 25.548 5.650 -0.383 1.00 31.82 88 TRP A CA 1
ATOM 644 C C . TRP A 1 91 ? 25.415 5.722 -1.884 1.00 36.27 88 TRP A C 1
ATOM 645 O O . TRP A 1 91 ? 26.414 5.568 -2.591 1.00 37.19 88 TRP A O 1
ATOM 656 N N . HIS A 1 92 ? 24.189 5.949 -2.353 1.00 30.75 89 HIS A N 1
ATOM 657 C CA . HIS A 1 92 ? 23.891 5.951 -3.775 1.00 41.18 89 HIS A CA 1
ATOM 658 C C . HIS A 1 92 ? 24.540 4.704 -4.332 1.00 45.87 89 HIS A C 1
ATOM 659 O O . HIS A 1 92 ? 24.410 3.625 -3.758 1.00 54.29 89 HIS A O 1
ATOM 666 N N . LYS A 1 93 ? 25.299 4.824 -5.397 1.00 42.71 90 LYS A N 1
ATOM 667 C CA . LYS A 1 93 ? 25.990 3.624 -5.842 1.00 47.40 90 LYS A CA 1
ATOM 668 C C . LYS A 1 93 ? 27.480 3.733 -5.602 1.00 45.60 90 LYS A C 1
ATOM 669 O O . LYS A 1 93 ? 28.290 3.229 -6.376 1.00 49.93 90 LYS A O 1
ATOM 675 N N . ARG A 1 94 ? 27.836 4.393 -4.514 1.00 39.06 91 ARG A N 1
ATOM 676 C CA . ARG A 1 94 ? 29.232 4.578 -4.181 1.00 39.55 91 ARG A CA 1
ATOM 677 C C . ARG A 1 94 ? 29.606 3.821 -2.919 1.00 37.63 91 ARG A C 1
ATOM 678 O O . ARG A 1 94 ? 28.778 3.590 -2.038 1.00 37.79 91 ARG A O 1
ATOM 686 N N . THR A 1 95 ? 30.873 3.465 -2.824 1.00 32.36 92 THR A N 1
ATOM 687 C CA . THR A 1 95 ? 31.386 2.795 -1.639 1.00 30.83 92 THR A CA 1
ATOM 688 C C . THR A 1 95 ? 32.440 3.695 -1.010 1.00 29.47 92 THR A C 1
ATOM 689 O O . THR A 1 95 ? 33.320 4.211 -1.705 1.00 34.81 92 THR A O 1
ATOM 693 N N . GLY A 1 96 ? 32.343 3.902 0.293 1.00 27.09 93 GLY A N 1
ATOM 694 C CA . GLY A 1 96 ? 33.237 4.837 0.954 1.00 28.09 93 GLY A CA 1
ATOM 695 C C . GLY A 1 96 ? 33.606 4.555 2.388 1.00 25.95 93 GLY A C 1
ATOM 696 O O . GLY A 1 96 ? 33.372 3.458 2.926 1.00 24.53 93 GLY A O 1
ATOM 697 N N . LEU A 1 97 ? 34.233 5.552 3.008 1.00 25.56 94 LEU A N 1
ATOM 698 C CA . LEU A 1 97 ? 34.573 5.494 4.417 1.00 22.79 94 LEU A CA 1
ATOM 699 C C . LEU A 1 97 ? 34.236 6.840 5.019 1.00 27.63 94 LEU A C 1
ATOM 700 O O . LEU A 1 97 ? 34.454 7.884 4.395 1.00 31.77 94 LEU A O 1
ATOM 705 N N . LEU A 1 98 ? 33.705 6.820 6.231 1.00 20.39 95 LEU A N 1
ATOM 706 C CA . LEU A 1 98 ? 33.601 8.032 7.016 1.00 21.94 95 LEU A CA 1
ATOM 707 C C . LEU A 1 98 ? 34.838 8.071 7.887 1.00 22.36 95 LEU A C 1
ATOM 708 O O . LEU A 1 98 ? 35.243 7.053 8.452 1.00 21.95 95 LEU A O 1
ATOM 713 N N . ILE A 1 99 ? 35.442 9.243 7.988 1.00 20.71 96 ILE A N 1
ATOM 714 C CA . ILE A 1 99 ? 36.710 9.357 8.668 1.00 20.88 96 ILE A CA 1
ATOM 715 C C . ILE A 1 99 ? 36.659 10.492 9.635 1.00 23.24 96 ILE A C 1
ATOM 716 O O . ILE A 1 99 ? 36.286 11.600 9.260 1.00 23.09 96 ILE A O 1
ATOM 721 N N . GLY A 1 100 ? 37.072 10.237 10.870 1.00 20.77 97 GLY A N 1
ATOM 722 C CA . GLY A 1 100 ? 37.280 11.306 11.827 1.00 23.36 97 GLY A CA 1
ATOM 723 C C . GLY A 1 100 ? 38.755 11.667 11.922 1.00 22.78 97 GLY A C 1
ATOM 724 O O . GLY A 1 100 ? 39.574 10.781 12.187 1.00 26.78 97 GLY A O 1
ATOM 725 N N . LEU A 1 101 ? 39.087 12.947 11.691 1.00 20.35 98 LEU A N 1
ATOM 726 C CA . LEU A 1 101 ? 40.465 13.426 11.752 1.00 24.61 98 LEU A CA 1
ATOM 727 C C . LEU A 1 101 ? 40.595 14.294 12.955 1.00 29.45 98 LEU A C 1
ATOM 728 O O . LEU A 1 101 ? 39.835 15.251 13.119 1.00 29.27 98 LEU A O 1
ATOM 733 N N . GLU A 1 102 ? 41.572 13.973 13.796 1.00 31.33 99 GLU A N 1
ATOM 734 C CA . GLU A 1 102 ? 41.919 14.843 14.915 1.00 34.46 99 GLU A CA 1
ATOM 735 C C . GLU A 1 102 ? 42.921 15.852 14.397 1.00 38.45 99 GLU A C 1
ATOM 736 O O . GLU A 1 102 ? 43.908 15.478 13.770 1.00 38.18 99 GLU A O 1
ATOM 742 N N . GLU A 1 103 ? 42.650 17.135 14.626 1.00 38.97 100 GLU A N 1
ATOM 743 C CA . GLU A 1 103 ? 43.515 18.191 14.131 1.00 42.12 100 GLU A CA 1
ATOM 744 C C . GLU A 1 103 ? 44.012 18.974 15.332 1.00 47.60 100 GLU A C 1
ATOM 745 O O . GLU A 1 103 ? 43.477 18.824 16.430 1.00 45.00 100 GLU A O 1
ATOM 751 N N . ALA A 1 104 ? 45.043 19.795 15.132 1.00 56.89 101 ALA A N 1
ATOM 752 C CA . ALA A 1 104 ? 45.599 20.595 16.221 1.00 63.15 101 ALA A CA 1
ATOM 753 C C . ALA A 1 104 ? 44.518 21.466 16.867 1.00 71.43 101 ALA A C 1
ATOM 754 O O . ALA A 1 104 ? 44.414 21.521 18.087 1.00 71.65 101 ALA A O 1
ATOM 756 N N . ASP A 1 105 ? 43.692 22.109 16.047 1.00 81.99 102 ASP A N 1
ATOM 757 C CA . ASP A 1 105 ? 42.583 22.914 16.558 1.00 92.49 102 ASP A CA 1
ATOM 758 C C . ASP A 1 105 ? 41.445 22.057 17.120 1.00 89.71 102 ASP A C 1
ATOM 759 O O . ASP A 1 105 ? 41.160 22.077 18.320 1.00 95.78 102 ASP A O 1
ATOM 764 N N . GLY A 1 106 ? 40.793 21.305 16.244 1.00 74.82 103 GLY A N 1
ATOM 765 C CA . GLY A 1 106 ? 39.657 20.506 16.647 1.00 57.15 103 GLY A CA 1
ATOM 766 C C . GLY A 1 106 ? 39.619 19.213 15.869 1.00 40.93 103 GLY A C 1
ATOM 767 O O . GLY A 1 106 ? 40.488 18.360 16.039 1.00 41.81 103 GLY A O 1
ATOM 768 N N . SER A 1 107 ? 38.615 19.070 15.012 1.00 29.86 104 SER A N 1
ATOM 769 C CA . SER A 1 107 ? 38.427 17.827 14.271 1.00 24.87 104 SER A CA 1
ATOM 770 C C . SER A 1 107 ? 37.696 18.050 12.972 1.00 24.93 104 SER A C 1
ATOM 771 O O . SER A 1 107 ? 37.057 19.094 12.775 1.00 28.19 104 SER A O 1
ATOM 774 N N . VAL A 1 108 ? 37.783 17.045 12.103 1.00 22.38 105 VAL A N 1
ATOM 775 C CA . VAL A 1 108 ? 37.078 17.061 10.827 1.00 24.72 105 VAL A CA 1
ATOM 776 C C . VAL A 1 108 ? 36.468 15.687 10.628 1.00 26.68 105 VAL A C 1
ATOM 777 O O . VAL A 1 108 ? 37.098 14.659 10.951 1.00 27.28 105 VAL A O 1
ATOM 781 N N . LEU A 1 109 ? 35.224 15.676 10.132 1.00 21.87 106 LEU A N 1
ATOM 782 C CA . LEU A 1 109 ? 34.561 14.469 9.662 1.00 23.50 106 LEU A CA 1
ATOM 783 C C . LEU A 1 109 ? 34.580 14.474 8.142 1.00 27.05 106 LEU A C 1
ATOM 784 O O . LEU A 1 109 ? 34.144 15.455 7.521 1.00 26.28 106 LEU A O 1
ATOM 789 N N . CYS A 1 110 ? 35.104 13.395 7.544 1.00 23.88 107 CYS A N 1
ATOM 790 C CA . CYS A 1 110 ? 35.256 13.313 6.082 1.00 24.32 107 CYS A CA 1
ATOM 791 C C . CYS A 1 110 ? 34.450 12.174 5.535 1.00 23.95 107 CYS A C 1
ATOM 792 O O . CYS A 1 110 ? 34.307 11.147 6.172 1.00 27.74 107 CYS A O 1
ATOM 795 N N . LEU A 1 111 ? 34.001 12.332 4.303 1.00 23.67 108 LEU A N 1
ATOM 796 C CA . LEU A 1 111 ? 33.478 11.214 3.555 1.00 23.00 108 LEU A CA 1
ATOM 797 C C . LEU A 1 111 ? 34.471 10.960 2.437 1.00 27.62 108 LEU A C 1
ATOM 798 O O . LEU A 1 111 ? 34.729 11.839 1.590 1.00 28.73 108 LEU A O 1
ATOM 803 N N . TYR A 1 112 ? 35.053 9.761 2.471 1.00 23.06 109 TYR A N 1
ATOM 804 C CA . TYR A 1 112 ? 36.100 9.359 1.555 1.00 27.54 109 TYR A CA 1
ATOM 805 C C . TYR A 1 112 ? 35.548 8.344 0.563 1.00 25.37 109 TYR A C 1
ATOM 806 O O . TYR A 1 112 ? 35.035 7.318 0.981 1.00 30.08 109 TYR A O 1
ATOM 815 N N . ASP A 1 113 ? 35.637 8.648 -0.735 1.00 27.44 110 ASP A N 1
ATOM 816 C CA . ASP A 1 113 ? 35.123 7.772 -1.799 1.00 29.63 110 ASP A CA 1
ATOM 817 C C . ASP A 1 113 ? 36.191 6.760 -2.291 1.00 31.69 110 ASP A C 1
ATOM 818 O O . ASP A 1 113 ? 37.176 7.130 -2.919 1.00 31.42 110 ASP A O 1
ATOM 823 N N . LEU A 1 114 ? 35.966 5.478 -2.029 1.00 32.31 111 LEU A N 1
ATOM 824 C CA . LEU A 1 114 ? 36.915 4.441 -2.445 1.00 37.65 111 LEU A CA 1
ATOM 825 C C . LEU A 1 114 ? 37.032 4.266 -3.958 1.00 44.02 111 LEU A C 1
ATOM 826 O O . LEU A 1 114 ? 38.061 3.790 -4.453 1.00 48.56 111 LEU A O 1
ATOM 831 N N . GLY A 1 115 ? 36.000 4.676 -4.688 1.00 43.98 112 GLY A N 1
ATOM 832 C CA . GLY A 1 115 ? 35.987 4.557 -6.138 1.00 46.90 112 GLY A CA 1
ATOM 833 C C . GLY A 1 115 ? 37.005 5.444 -6.832 1.00 50.71 112 GLY A C 1
ATOM 834 O O . GLY A 1 115 ? 37.523 5.102 -7.895 1.00 52.73 112 GLY A O 1
ATOM 835 N N . ILE A 1 116 ? 37.295 6.588 -6.224 1.00 50.30 113 ILE A N 1
ATOM 836 C CA . ILE A 1 116 ? 38.197 7.568 -6.810 1.00 46.49 113 ILE A CA 1
ATOM 837 C C . ILE A 1 116 ? 39.310 7.948 -5.835 1.00 45.34 113 ILE A C 1
ATOM 838 O O . ILE A 1 116 ? 40.119 8.828 -6.130 1.00 47.14 113 ILE A O 1
ATOM 843 N N . SER A 1 117 ? 39.347 7.281 -4.681 1.00 38.41 114 SER A N 1
ATOM 844 C CA . SER A 1 117 ? 40.327 7.577 -3.627 1.00 42.51 114 SER A CA 1
ATOM 845 C C . SER A 1 117 ? 40.509 9.081 -3.324 1.00 46.41 114 SER A C 1
ATOM 846 O O . SER A 1 117 ? 41.639 9.587 -3.324 1.00 44.12 114 SER A O 1
ATOM 849 N N . ARG A 1 118 ? 39.391 9.771 -3.070 1.00 43.18 115 ARG A N 1
ATOM 850 C CA . ARG A 1 118 ? 39.361 11.212 -2.783 1.00 42.32 115 ARG A CA 1
ATOM 851 C C . ARG A 1 118 ? 38.346 11.488 -1.678 1.00 38.57 115 ARG A C 1
ATOM 852 O O . ARG A 1 118 ? 37.384 10.741 -1.532 1.00 33.25 115 ARG A O 1
ATOM 860 N N . VAL A 1 119 ? 38.565 12.557 -0.911 1.00 35.85 116 VAL A N 1
ATOM 861 C CA . VAL A 1 119 ? 37.559 13.070 0.013 1.00 36.04 116 VAL A CA 1
ATOM 862 C C . VAL A 1 119 ? 36.531 13.864 -0.793 1.00 35.82 116 VAL A C 1
ATOM 863 O O . VAL A 1 119 ? 36.909 14.695 -1.603 1.00 39.22 116 VAL A O 1
ATOM 867 N N . VAL A 1 120 ? 35.240 13.609 -0.567 1.00 33.46 117 VAL A N 1
ATOM 868 C CA . VAL A 1 120 ? 34.187 14.239 -1.367 1.00 36.77 117 VAL A CA 1
ATOM 869 C C . VAL A 1 120 ? 33.303 15.185 -0.560 1.00 34.28 117 VAL A C 1
ATOM 870 O O . VAL A 1 120 ? 32.660 16.057 -1.125 1.00 38.79 117 VAL A O 1
ATOM 874 N N . LYS A 1 121 ? 33.279 15.002 0.759 1.00 31.44 118 LYS A N 1
ATOM 875 C CA . LYS A 1 121 ? 32.597 15.911 1.670 1.00 30.37 118 LYS A CA 1
ATOM 876 C C . LYS A 1 121 ? 33.413 16.018 2.950 1.00 29.72 118 LYS A C 1
ATOM 877 O O . LYS A 1 121 ? 34.049 15.047 3.370 1.00 26.76 118 LYS A O 1
ATOM 883 N N . ALA A 1 122 ? 33.377 17.178 3.592 1.00 30.32 119 ALA A N 1
ATOM 884 C CA . ALA A 1 122 ? 34.058 17.326 4.886 1.00 31.12 119 ALA A CA 1
ATOM 885 C C . ALA A 1 122 ? 33.430 18.431 5.705 1.00 24.91 119 ALA A C 1
ATOM 886 O O . ALA A 1 122 ? 32.951 19.411 5.149 1.00 27.67 119 ALA A O 1
ATOM 888 N N . VAL A 1 123 ? 33.431 18.274 7.022 1.00 27.05 120 VAL A N 1
ATOM 889 C CA . VAL A 1 123 ? 32.915 19.304 7.905 1.00 30.36 120 VAL A CA 1
ATOM 890 C C . VAL A 1 123 ? 33.826 19.464 9.111 1.00 24.25 120 VAL A C 1
ATOM 891 O O . VAL A 1 123 ? 34.413 18.497 9.583 1.00 26.48 120 VAL A O 1
ATOM 895 N N . VAL A 1 124 ? 33.942 20.699 9.582 1.00 29.73 121 VAL A N 1
ATOM 896 C CA . VAL A 1 124 ? 34.674 21.020 10.799 1.00 30.21 121 VAL A CA 1
ATOM 897 C C . VAL A 1 124 ? 33.800 20.728 12.008 1.00 29.73 121 VAL A C 1
ATOM 898 O O . VAL A 1 124 ? 32.658 21.174 12.075 1.00 29.71 121 VAL A O 1
ATOM 902 N N . LEU A 1 125 ? 34.355 19.978 12.952 1.00 28.41 122 LEU A N 1
ATOM 903 C CA . LEU A 1 125 ? 33.691 19.615 14.192 1.00 27.15 122 LEU A CA 1
ATOM 904 C C . LEU A 1 125 ? 34.102 20.577 15.285 1.00 33.10 122 LEU A C 1
ATOM 905 O O . LEU A 1 125 ? 35.258 20.973 15.362 1.00 33.69 122 LEU A O 1
ATOM 910 N N . PRO A 1 126 ? 33.152 20.942 16.145 1.00 36.24 123 PRO A N 1
ATOM 911 C CA . PRO A 1 126 ? 33.367 21.856 17.264 1.00 41.01 123 PRO A CA 1
ATOM 912 C C . PRO A 1 126 ? 33.859 21.089 18.495 1.00 39.31 123 PRO A C 1
ATOM 913 O O . PRO A 1 126 ? 33.276 21.217 19.557 1.00 40.58 123 PRO A O 1
ATOM 917 N N . GLY A 1 127 ? 34.923 20.310 18.345 1.00 34.80 124 GLY A N 1
ATOM 918 C CA . GLY A 1 127 ? 35.511 19.572 19.452 1.00 38.12 124 GLY A CA 1
ATOM 919 C C . GLY A 1 127 ? 36.503 18.540 18.938 1.00 31.53 124 GLY A C 1
ATOM 920 O O . GLY A 1 127 ? 36.757 18.468 17.746 1.00 38.56 124 GLY A O 1
ATOM 921 N N . ARG A 1 128 ? 37.081 17.754 19.834 1.00 26.03 125 ARG A N 1
ATOM 922 C CA . ARG A 1 128 ? 37.991 16.684 19.429 1.00 23.38 125 ARG A CA 1
ATOM 923 C C . ARG A 1 128 ? 37.251 15.352 19.355 1.00 22.18 125 ARG A C 1
ATOM 924 O O . ARG A 1 128 ? 36.862 14.802 20.383 1.00 20.72 125 ARG A O 1
ATOM 932 N N . VAL A 1 129 ? 37.100 14.831 18.145 1.00 19.83 126 VAL A N 1
ATOM 933 C CA . VAL A 1 129 ? 36.344 13.594 17.905 1.00 21.33 126 VAL A CA 1
ATOM 934 C C . VAL A 1 129 ? 36.977 12.374 18.593 1.00 24.25 126 VAL A C 1
ATOM 935 O O . VAL A 1 129 ? 38.204 12.227 18.622 1.00 21.12 126 VAL A O 1
ATOM 939 N N . THR A 1 130 ? 36.147 11.514 19.169 1.00 18.78 127 THR A N 1
ATOM 940 C CA . THR A 1 130 ? 36.637 10.267 19.743 1.00 19.45 127 THR A CA 1
ATOM 941 C C . THR A 1 130 ? 36.041 9.073 19.015 1.00 21.22 127 THR A C 1
ATOM 942 O O . THR A 1 130 ? 36.632 8.002 19.012 1.00 17.76 127 THR A O 1
ATOM 946 N N . ALA A 1 131 ? 34.881 9.262 18.382 1.00 16.31 128 ALA A N 1
ATOM 947 C CA . ALA A 1 131 ? 34.271 8.162 17.633 1.00 13.90 128 ALA A CA 1
ATOM 948 C C . ALA A 1 131 ? 33.217 8.667 16.696 1.00 14.62 128 ALA A C 1
ATOM 949 O O . ALA A 1 131 ? 32.665 9.747 16.908 1.00 17.71 128 ALA A O 1
ATOM 951 N N . ILE A 1 132 ? 32.937 7.881 15.651 1.00 13.00 129 ILE A N 1
ATOM 952 C CA . ILE A 1 132 ? 31.920 8.266 14.679 1.00 16.93 129 ILE A CA 1
ATOM 953 C C . ILE A 1 132 ? 31.109 7.001 14.344 1.00 16.12 129 ILE A C 1
ATOM 954 O O . ILE A 1 132 ? 31.581 5.890 14.576 1.00 15.73 129 ILE A O 1
ATOM 959 N N . GLU A 1 133 ? 29.895 7.192 13.815 1.00 17.48 130 GLU A N 1
ATOM 960 C CA . GLU A 1 133 ? 29.005 6.079 13.480 1.00 14.32 130 GLU A CA 1
ATOM 961 C C . GLU A 1 133 ? 27.938 6.556 12.490 1.00 15.13 130 GLU A C 1
ATOM 962 O O . GLU A 1 133 ? 27.155 7.480 12.785 1.00 18.55 130 GLU A O 1
ATOM 968 N N . PRO A 1 134 ? 27.883 5.921 11.317 1.00 19.01 131 PRO A N 1
ATOM 969 C CA . PRO A 1 134 ? 26.750 6.255 10.448 1.00 13.81 131 PRO A CA 1
ATOM 970 C C . PRO A 1 134 ? 25.409 5.807 11.059 1.00 18.33 131 PRO A C 1
ATOM 971 O O . PRO A 1 134 ? 25.333 4.742 11.709 1.00 16.51 131 PRO A O 1
ATOM 975 N N . ILE A 1 135 ? 24.370 6.615 10.871 1.00 17.60 132 ILE A N 1
ATOM 976 C CA . ILE A 1 135 ? 23.033 6.209 11.294 1.00 18.34 132 ILE A CA 1
ATOM 977 C C . ILE A 1 135 ? 22.228 5.727 10.082 1.00 23.17 132 ILE A C 1
ATOM 978 O O . ILE A 1 135 ? 21.541 4.705 10.141 1.00 20.81 132 ILE A O 1
ATOM 983 N N . ILE A 1 136 ? 22.296 6.484 8.987 1.00 22.82 133 ILE A N 1
ATOM 984 C CA . ILE A 1 136 ? 21.592 6.102 7.766 1.00 20.90 133 ILE A CA 1
ATOM 985 C C . ILE A 1 136 ? 22.239 6.740 6.530 1.00 22.80 133 ILE A C 1
ATOM 986 O O . ILE A 1 136 ? 22.838 7.822 6.597 1.00 20.89 133 ILE A O 1
ATOM 991 N N . ASN A 1 137 ? 22.141 6.059 5.396 1.00 23.97 134 ASN A N 1
ATOM 992 C CA . ASN A 1 137 ? 22.859 6.492 4.199 1.00 23.12 134 ASN A CA 1
ATOM 993 C C . ASN A 1 137 ? 22.007 7.172 3.119 1.00 24.40 134 ASN A C 1
ATOM 994 O O . ASN A 1 137 ? 22.459 7.343 2.007 1.00 32.04 134 ASN A O 1
ATOM 999 N N . HIS A 1 138 ? 20.783 7.582 3.450 1.00 24.57 135 HIS A N 1
ATOM 1000 C CA . HIS A 1 138 ? 19.930 8.281 2.478 1.00 23.11 135 HIS A CA 1
ATOM 1001 C C . HIS A 1 138 ? 18.825 9.005 3.224 1.00 24.05 135 HIS A C 1
ATOM 1002 O O . HIS A 1 138 ? 18.598 8.762 4.417 1.00 25.85 135 HIS A O 1
ATOM 1009 N N . GLY A 1 139 ? 18.157 9.915 2.529 1.00 26.18 136 GLY A N 1
ATOM 1010 C CA . GLY A 1 139 ? 17.044 10.654 3.091 1.00 25.50 136 GLY A CA 1
ATOM 1011 C C . GLY A 1 139 ? 15.887 10.492 2.122 1.00 35.43 136 GLY A C 1
ATOM 1012 O O . GLY A 1 139 ? 15.823 9.482 1.423 1.00 35.11 136 GLY A O 1
ATOM 1013 N N . GLY A 1 140 ? 14.996 11.482 2.064 1.00 34.31 137 GLY A N 1
ATOM 1014 C CA . GLY A 1 140 ? 13.820 11.400 1.218 1.00 42.57 137 GLY A CA 1
ATOM 1015 C C . GLY A 1 140 ? 12.680 10.733 1.963 1.00 42.09 137 GLY A C 1
ATOM 1016 O O . GLY A 1 140 ? 12.885 10.127 3.011 1.00 43.26 137 GLY A O 1
ATOM 1017 N N . ALA A 1 141 ? 11.468 10.836 1.434 1.00 55.28 138 ALA A N 1
ATOM 1018 C CA . ALA A 1 141 ? 10.358 10.134 2.067 1.00 57.46 138 ALA A CA 1
ATOM 1019 C C . ALA A 1 141 ? 10.346 8.715 1.533 1.00 52.34 138 ALA A C 1
ATOM 1020 O O . ALA A 1 141 ? 10.137 8.483 0.344 1.00 52.49 138 ALA A O 1
ATOM 1022 N N . SER A 1 142 ? 10.636 7.769 2.411 1.00 49.79 139 SER A N 1
ATOM 1023 C CA . SER A 1 142 ? 10.634 6.374 2.028 1.00 49.28 139 SER A CA 1
ATOM 1024 C C . SER A 1 142 ? 10.450 5.533 3.264 1.00 43.36 139 SER A C 1
ATOM 1025 O O . SER A 1 142 ? 10.870 5.912 4.356 1.00 44.50 139 SER A O 1
ATOM 1028 N N . ALA A 1 143 ? 9.792 4.398 3.093 1.00 40.54 140 ALA A N 1
ATOM 1029 C CA . ALA A 1 143 ? 9.572 3.450 4.177 1.00 40.46 140 ALA A CA 1
ATOM 1030 C C . ALA A 1 143 ? 10.851 3.164 4.958 1.00 34.62 140 ALA A C 1
ATOM 1031 O O . ALA A 1 143 ? 10.837 2.935 6.173 1.00 34.28 140 ALA A O 1
ATOM 1033 N N . SER A 1 144 ? 11.970 3.178 4.248 1.00 32.87 141 SER A N 1
ATOM 1034 C CA . SER A 1 144 ? 13.258 2.869 4.854 1.00 29.26 141 SER A CA 1
ATOM 1035 C C . SER A 1 144 ? 13.754 3.898 5.877 1.00 25.08 141 SER A C 1
ATOM 1036 O O . SER A 1 144 ? 14.761 3.648 6.500 1.00 25.68 141 SER A O 1
ATOM 1039 N N . THR A 1 145 ? 13.125 5.068 6.016 1.00 28.73 142 THR A N 1
ATOM 1040 C CA . THR A 1 145 ? 13.609 6.021 7.038 1.00 27.01 142 THR A CA 1
ATOM 1041 C C . THR A 1 145 ? 12.585 6.302 8.131 1.00 25.17 142 THR A C 1
ATOM 1042 O O . THR A 1 145 ? 12.820 7.140 8.997 1.00 22.04 142 THR A O 1
ATOM 1046 N N . GLN A 1 146 ? 11.481 5.568 8.098 1.00 24.68 143 GLN A N 1
ATOM 1047 C CA . GLN A 1 146 ? 10.338 5.806 8.983 1.00 22.13 143 GLN A CA 1
ATOM 1048 C C . GLN A 1 146 ? 10.624 5.516 10.437 1.00 22.16 143 GLN A C 1
ATOM 1049 O O . GLN A 1 146 ? 9.887 5.972 11.307 1.00 24.71 143 GLN A O 1
ATOM 1055 N N . HIS A 1 147 ? 11.681 4.769 10.700 1.00 19.38 144 HIS A N 1
ATOM 1056 C CA . HIS A 1 147 ? 12.058 4.474 12.068 1.00 22.90 144 HIS A CA 1
ATOM 1057 C C . HIS A 1 147 ? 12.770 5.641 12.744 1.00 20.11 144 HIS A C 1
ATOM 1058 O O . HIS A 1 147 ? 12.978 5.615 13.946 1.00 23.95 144 HIS A O 1
ATOM 1065 N N . LEU A 1 148 ? 13.136 6.670 11.978 1.00 19.82 145 LEU A N 1
ATOM 1066 C CA . LEU A 1 148 ? 13.890 7.784 12.551 1.00 18.31 145 LEU A CA 1
ATOM 1067 C C . LEU A 1 148 ? 12.974 8.956 12.872 1.00 18.38 145 LEU A C 1
ATOM 1068 O O . LEU A 1 148 ? 11.966 9.152 12.219 1.00 19.69 145 LEU A O 1
ATOM 1073 N N . HIS A 1 149 ? 13.367 9.731 13.880 1.00 20.40 146 HIS A N 1
ATOM 1074 C CA . HIS A 1 149 ? 12.680 10.938 14.284 1.00 21.47 146 HIS A CA 1
ATOM 1075 C C . HIS A 1 149 ? 12.406 11.823 13.031 1.00 20.39 146 HIS A C 1
ATOM 1076 O O . HIS A 1 149 ? 13.279 11.945 12.172 1.00 20.80 146 HIS A O 1
ATOM 1083 N N . PRO A 1 150 ? 11.203 12.405 12.927 1.00 21.97 147 PRO A N 1
ATOM 1084 C CA . PRO A 1 150 ? 10.862 13.223 11.749 1.00 26.86 147 PRO A CA 1
ATOM 1085 C C 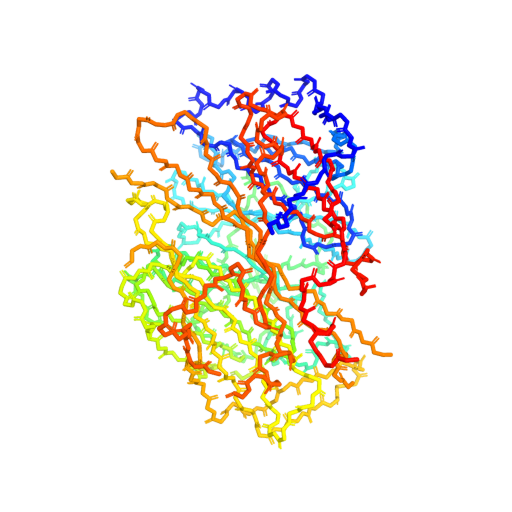. PRO A 1 150 ? 11.941 14.243 11.374 1.00 28.89 147 PRO A C 1
ATOM 1086 O O . PRO A 1 150 ? 12.195 14.461 10.181 1.00 28.81 147 PRO A O 1
ATOM 1090 N N . SER A 1 151 ? 12.586 14.849 12.372 1.00 27.08 148 SER A N 1
ATOM 1091 C CA . SER A 1 151 ? 13.605 15.854 12.101 1.00 28.34 148 SER A CA 1
ATOM 1092 C C . SER A 1 151 ? 14.843 15.298 11.376 1.00 27.44 148 SER A C 1
ATOM 1093 O O . SER A 1 151 ? 15.449 15.989 10.545 1.00 28.31 148 SER A O 1
ATOM 1096 N N . LEU A 1 152 ? 15.222 14.060 11.696 1.00 20.44 149 LEU A N 1
ATOM 1097 C CA . LEU A 1 152 ? 16.308 13.384 10.987 1.00 22.39 149 LEU A CA 1
ATOM 1098 C C . LEU A 1 152 ? 15.912 12.985 9.570 1.00 22.05 149 LEU A C 1
ATOM 1099 O O . LEU A 1 152 ? 16.772 12.902 8.671 1.00 24.88 149 LEU A O 1
ATOM 1104 N N . ARG A 1 153 ? 14.623 12.710 9.365 1.00 21.45 150 ARG A N 1
ATOM 1105 C CA . ARG A 1 153 ? 14.172 12.265 8.054 1.00 22.55 150 ARG A CA 1
ATOM 1106 C C . ARG A 1 153 ? 14.309 13.375 7.008 1.00 27.37 150 ARG A C 1
ATOM 1107 O O . ARG A 1 153 ? 14.344 13.095 5.802 1.00 29.97 150 ARG A O 1
ATOM 1115 N N . TRP A 1 154 ? 14.365 14.627 7.459 1.00 27.22 151 TRP A N 1
ATOM 1116 C CA . TRP A 1 154 ? 14.513 15.739 6.522 1.00 30.27 151 TRP A CA 1
ATOM 1117 C C . TRP A 1 154 ? 15.966 15.883 6.090 1.00 28.33 151 TRP A C 1
ATOM 1118 O O . TRP A 1 154 ? 16.254 16.604 5.140 1.00 29.87 151 TRP A O 1
ATOM 1129 N N . LEU A 1 155 ? 16.867 15.208 6.793 1.00 26.44 152 LEU A N 1
ATOM 1130 C CA . LEU A 1 155 ? 18.283 15.226 6.450 1.00 27.07 152 LEU A CA 1
ATOM 1131 C C . LEU A 1 155 ? 18.550 14.192 5.348 1.00 32.02 152 LEU A C 1
ATOM 1132 O O . LEU A 1 155 ? 17.667 13.407 5.012 1.00 29.27 152 LEU A O 1
ATOM 1137 N N . PHE A 1 156 ? 19.738 14.237 4.748 1.00 23.96 153 PHE A N 1
ATOM 1138 C CA . PHE A 1 156 ? 20.096 13.307 3.685 1.00 24.35 153 PHE A CA 1
ATOM 1139 C C . PHE A 1 156 ? 21.397 12.634 4.061 1.00 28.52 153 PHE A C 1
ATOM 1140 O O . PHE A 1 156 ? 22.477 13.141 3.760 1.00 26.23 153 PHE A O 1
ATOM 1148 N N . GLY A 1 157 ? 21.265 11.492 4.736 1.00 21.57 154 GLY A N 1
ATOM 1149 C CA . GLY A 1 157 ? 22.377 10.787 5.335 1.00 20.25 154 GLY A CA 1
ATOM 1150 C C . GLY A 1 157 ? 22.713 11.474 6.637 1.00 19.25 154 GLY A C 1
ATOM 1151 O O . GLY A 1 157 ? 22.737 12.728 6.703 1.00 25.69 154 GLY A O 1
ATOM 1152 N N . VAL A 1 158 ? 22.947 10.664 7.664 1.00 19.17 155 VAL A N 1
ATOM 1153 C CA . VAL A 1 158 ? 23.168 11.136 9.027 1.00 17.20 155 VAL A CA 1
ATOM 1154 C C . VAL A 1 158 ? 24.328 10.334 9.657 1.00 21.10 155 VAL A C 1
ATOM 1155 O O . VAL A 1 158 ? 24.341 9.088 9.630 1.00 19.21 155 VAL A O 1
ATOM 1159 N N . ALA A 1 159 ? 25.301 11.052 10.192 1.00 18.89 156 ALA A N 1
ATOM 1160 C CA . ALA A 1 159 ? 26.385 10.425 10.955 1.00 15.06 156 ALA A CA 1
ATOM 1161 C C . ALA A 1 159 ? 26.384 11.012 12.343 1.00 14.94 156 ALA A C 1
ATOM 1162 O O . ALA A 1 159 ? 26.256 12.237 12.547 1.00 21.42 156 ALA A O 1
ATOM 1164 N N . ALA A 1 160 ? 26.526 10.125 13.301 1.00 16.89 157 ALA A N 1
ATOM 1165 C CA . ALA A 1 160 ? 26.710 10.514 14.672 1.00 18.31 157 ALA A CA 1
ATOM 1166 C C . ALA A 1 160 ? 28.206 10.692 14.912 1.00 15.89 157 ALA A C 1
ATOM 1167 O O . ALA A 1 160 ? 29.053 9.893 14.430 1.00 17.31 157 ALA A O 1
ATOM 1169 N N . VAL A 1 161 ? 28.536 11.743 15.659 1.00 15.15 158 VAL A N 1
ATOM 1170 C CA . VAL A 1 161 ? 29.915 12.010 16.028 1.00 19.61 158 VAL A CA 1
ATOM 1171 C C . VAL A 1 161 ? 29.989 12.365 17.516 1.00 18.42 158 VAL A C 1
ATOM 1172 O O . VAL A 1 161 ? 29.183 13.161 18.000 1.00 18.39 158 VAL A O 1
ATOM 1176 N N . VAL A 1 162 ? 30.958 11.792 18.231 1.00 17.35 159 VAL A N 1
ATOM 1177 C CA . VAL A 1 162 ? 31.102 12.074 19.654 1.00 16.25 159 VAL A CA 1
ATOM 1178 C C . VAL A 1 162 ? 32.489 12.606 20.002 1.00 16.27 159 VAL A C 1
ATOM 1179 O O . VAL A 1 162 ? 33.467 12.384 19.268 1.00 15.67 159 VAL A O 1
ATOM 1183 N N . THR A 1 163 ? 32.601 13.326 21.122 1.00 19.11 160 THR A N 1
ATOM 1184 C CA . THR A 1 163 ? 33.867 14.022 21.382 1.00 18.52 160 THR A CA 1
ATOM 1185 C C . THR A 1 163 ? 34.393 13.722 22.785 1.00 21.63 160 THR A C 1
ATOM 1186 O O . THR A 1 163 ? 33.707 13.060 23.601 1.00 18.42 160 THR A O 1
ATOM 1190 N N . ASP A 1 164 ? 35.586 14.239 23.061 1.00 25.22 161 ASP A N 1
ATOM 1191 C CA . ASP A 1 164 ? 36.227 14.040 24.361 1.00 25.29 161 ASP A CA 1
ATOM 1192 C C . ASP A 1 164 ? 35.667 14.915 25.473 1.00 21.81 161 ASP A C 1
ATOM 1193 O O . ASP A 1 164 ? 36.079 14.792 26.614 1.00 21.40 161 ASP A O 1
ATOM 1198 N N . VAL A 1 165 ? 34.701 15.775 25.168 1.00 20.67 162 VAL A N 1
ATOM 1199 C CA . VAL A 1 165 ? 33.952 16.402 26.258 1.00 20.40 162 VAL A CA 1
ATOM 1200 C C . VAL A 1 165 ? 32.500 15.893 26.409 1.00 20.95 162 VAL A C 1
ATOM 1201 O O . VAL A 1 165 ? 31.731 16.455 27.183 1.00 25.36 162 VAL A O 1
ATOM 1205 N N . GLY A 1 166 ? 32.114 14.893 25.620 1.00 19.34 163 GLY A N 1
ATOM 1206 C CA . GLY A 1 166 ? 30.797 14.284 25.741 1.00 20.90 163 GLY A CA 1
ATOM 1207 C C . GLY A 1 166 ? 29.719 14.852 24.809 1.00 23.54 163 GLY A C 1
ATOM 1208 O O . GLY A 1 166 ? 28.537 14.582 24.979 1.00 20.72 163 GLY A O 1
ATOM 1209 N N . GLN A 1 167 ? 30.118 15.643 23.824 1.00 24.31 164 GLN A N 1
ATOM 1210 C CA . GLN A 1 167 ? 29.158 16.066 22.802 1.00 19.66 164 GLN A CA 1
ATOM 1211 C C . GLN A 1 167 ? 28.675 14.893 21.974 1.00 19.64 164 GLN A C 1
ATOM 1212 O O . GLN A 1 167 ? 29.454 14.029 21.594 1.00 19.68 164 GLN A O 1
ATOM 1218 N N . ILE A 1 168 ? 27.370 14.846 21.728 1.00 19.29 165 ILE A N 1
ATOM 1219 C CA . ILE A 1 168 ? 26.816 13.902 20.787 1.00 14.49 165 ILE A CA 1
ATOM 1220 C C . ILE A 1 168 ? 26.187 14.707 19.620 1.00 18.19 165 ILE A C 1
ATOM 1221 O O . ILE A 1 168 ? 25.240 15.469 19.798 1.00 20.34 165 ILE A O 1
ATOM 1226 N N . LEU A 1 169 ? 26.759 14.556 18.442 1.00 16.31 166 LEU A N 1
ATOM 1227 C CA . LEU A 1 169 ? 26.368 15.356 17.302 1.00 16.00 166 LEU A CA 1
ATOM 1228 C C . LEU A 1 169 ? 25.736 14.466 16.226 1.00 16.41 166 LEU A C 1
ATOM 1229 O O . LEU A 1 169 ? 26.298 13.446 15.825 1.00 17.83 166 LEU A O 1
ATOM 1234 N N . LEU A 1 170 ? 24.610 14.896 15.693 1.00 16.74 167 LEU A N 1
ATOM 1235 C CA . LEU A 1 170 ? 24.005 14.180 14.578 1.00 16.27 167 LEU A CA 1
ATOM 1236 C C . LEU A 1 170 ? 24.115 15.117 13.400 1.00 16.74 167 LEU A C 1
ATOM 1237 O O . LEU A 1 170 ? 23.574 16.235 13.402 1.00 19.18 167 LEU A O 1
ATOM 1242 N N . ILE A 1 171 ? 24.894 14.688 12.416 1.00 16.83 168 ILE A N 1
ATOM 1243 C CA . ILE A 1 171 ? 25.292 15.565 11.339 1.00 22.23 168 ILE A CA 1
ATOM 1244 C C . ILE A 1 171 ? 24.684 15.131 10.003 1.00 18.70 168 ILE A C 1
ATOM 1245 O O . ILE A 1 171 ? 24.757 13.968 9.624 1.00 20.16 168 ILE A O 1
ATOM 1250 N N . ASP A 1 172 ? 24.081 16.087 9.308 1.00 21.18 169 ASP A N 1
ATOM 1251 C CA . ASP A 1 172 ? 23.513 15.885 7.977 1.00 21.07 169 ASP A CA 1
ATOM 1252 C C . ASP A 1 172 ? 24.662 15.729 7.018 1.00 24.97 169 ASP A C 1
ATOM 1253 O O . ASP A 1 172 ? 25.495 16.606 6.924 1.00 22.90 169 ASP A O 1
ATOM 1258 N N . LEU A 1 173 ? 24.712 14.626 6.284 1.00 27.43 170 LEU A N 1
ATOM 1259 C CA . LEU A 1 173 ? 25.802 14.422 5.327 1.00 22.30 170 LEU A CA 1
ATOM 1260 C C . LEU A 1 173 ? 25.550 15.125 3.994 1.00 27.60 170 LEU A C 1
ATOM 1261 O O . LEU A 1 173 ? 26.416 15.129 3.112 1.00 29.95 170 LEU A O 1
ATOM 1266 N N . CYS A 1 174 ? 24.365 15.724 3.861 1.00 25.05 171 CYS A N 1
ATOM 1267 C CA . CYS A 1 174 ? 23.987 16.468 2.658 1.00 27.23 171 CYS A CA 1
ATOM 1268 C C . CYS A 1 174 ? 24.258 15.701 1.369 1.00 28.22 171 CYS A C 1
ATOM 1269 O O . CYS A 1 174 ? 24.742 16.267 0.379 1.00 30.07 171 CYS A O 1
ATOM 1272 N N . LEU A 1 175 ? 23.947 14.420 1.386 1.00 27.19 172 LEU A N 1
ATOM 1273 C CA . LEU A 1 175 ? 24.176 13.556 0.240 1.00 30.65 172 LEU A CA 1
ATOM 1274 C C . LEU A 1 175 ? 23.257 13.901 -0.927 1.00 32.73 172 LEU A C 1
ATOM 1275 O O . LEU A 1 175 ? 23.416 13.368 -2.014 1.00 33.90 172 LEU A O 1
ATOM 1280 N N . ASP A 1 176 ? 22.287 14.782 -0.701 1.00 35.17 173 ASP A N 1
ATOM 1281 C CA . ASP A 1 176 ? 21.435 15.275 -1.794 1.00 37.40 173 ASP A CA 1
ATOM 1282 C C . ASP A 1 176 ? 22.157 16.359 -2.602 1.00 35.22 173 ASP A C 1
ATOM 1283 O O . ASP A 1 176 ? 21.718 16.724 -3.689 1.00 37.54 173 ASP A O 1
ATOM 1288 N N . ASP A 1 177 ? 23.269 16.864 -2.075 1.00 34.58 174 ASP A N 1
ATOM 1289 C CA . ASP A 1 177 ? 24.012 17.924 -2.766 1.00 37.71 174 ASP A CA 1
ATOM 1290 C C . ASP A 1 177 ? 25.162 17.320 -3.560 1.00 42.76 174 ASP A C 1
ATOM 1291 O O . ASP A 1 177 ? 26.196 16.930 -3.010 1.00 37.07 174 ASP A O 1
ATOM 1296 N N . LEU A 1 178 ? 24.970 17.264 -4.867 1.00 51.55 175 LEU A N 1
ATOM 1297 C CA . LEU A 1 178 ? 25.899 16.605 -5.762 1.00 56.59 175 LEU A CA 1
ATOM 1298 C C . LEU A 1 178 ? 26.763 17.625 -6.465 1.00 62.04 175 LEU A C 1
ATOM 1299 O O . LEU A 1 178 ? 27.610 17.267 -7.277 1.00 68.95 175 LEU A O 1
ATOM 1304 N N . SER A 1 179 ? 26.545 18.902 -6.167 1.00 63.38 176 SER A N 1
ATOM 1305 C CA . SER A 1 179 ? 27.384 19.939 -6.764 1.00 69.06 176 SER A CA 1
ATOM 1306 C C . SER A 1 179 ? 28.596 20.239 -5.888 1.00 72.64 176 SER A C 1
ATOM 1307 O O . SER A 1 179 ? 29.566 20.840 -6.348 1.00 76.29 176 SER A O 1
ATOM 1310 N N . CYS A 1 180 ? 28.545 19.775 -4.642 1.00 72.55 177 CYS A N 1
ATOM 1311 C CA . CYS A 1 180 ? 29.607 20.029 -3.675 1.00 79.54 177 CYS A CA 1
ATOM 1312 C C . CYS A 1 180 ? 30.572 18.852 -3.490 1.00 82.69 177 CYS A C 1
ATOM 1313 O O . CYS A 1 180 ? 30.230 17.830 -2.884 1.00 84.37 177 CYS A O 1
ATOM 1316 N N . SER A 1 181 ? 31.780 19.029 -4.022 1.00 81.71 178 SER A N 1
ATOM 1317 C CA . SER A 1 181 ? 32.895 18.103 -3.870 1.00 77.14 178 SER A CA 1
ATOM 1318 C C . SER A 1 181 ? 34.034 18.847 -3.166 1.00 71.63 178 SER A C 1
ATOM 1319 O O . SER A 1 181 ? 34.751 19.634 -3.789 1.00 75.94 178 SER A O 1
ATOM 1322 N N . GLN A 1 182 ? 34.183 18.611 -1.865 1.00 60.99 179 GLN A N 1
ATOM 1323 C CA . GLN A 1 182 ? 35.199 19.282 -1.056 1.00 52.98 179 GLN A CA 1
ATOM 1324 C C . GLN A 1 182 ? 36.115 18.272 -0.362 1.00 44.86 179 GLN A C 1
ATOM 1325 O O . GLN A 1 182 ? 35.645 17.240 0.134 1.00 41.18 179 GLN A O 1
ATOM 1331 N N . ASN A 1 183 ? 37.412 18.573 -0.316 1.00 42.89 180 ASN A N 1
ATOM 1332 C CA . ASN A 1 183 ? 38.337 17.768 0.470 1.00 37.69 180 ASN A CA 1
ATOM 1333 C C . ASN A 1 183 ? 38.447 18.239 1.924 1.00 41.04 180 ASN A C 1
ATOM 1334 O O . ASN A 1 183 ? 37.796 19.210 2.312 1.00 40.07 180 ASN A O 1
ATOM 1339 N N . GLU A 1 184 ? 39.269 17.542 2.715 1.00 35.43 181 GLU A N 1
ATOM 1340 C CA . GLU A 1 184 ? 39.371 17.785 4.147 1.00 36.17 181 GLU A CA 1
ATOM 1341 C C . GLU A 1 184 ? 39.891 19.197 4.446 1.00 34.37 181 GLU A C 1
ATOM 1342 O O . GLU A 1 184 ? 39.649 19.737 5.519 1.00 37.27 181 GLU A O 1
ATOM 1348 N N . VAL A 1 185 ? 40.592 19.793 3.490 1.00 36.79 182 VAL A N 1
ATOM 1349 C CA . VAL A 1 185 ? 41.158 21.116 3.688 1.00 47.00 182 VAL A CA 1
ATOM 1350 C C . VAL A 1 185 ? 40.087 22.196 3.512 1.00 49.92 182 VAL A C 1
ATOM 1351 O O . VAL A 1 185 ? 40.138 23.253 4.136 1.00 54.44 182 VAL A O 1
ATOM 1355 N N . GLU A 1 186 ? 39.095 21.899 2.682 1.00 45.62 183 GLU A N 1
ATOM 1356 C CA . GLU A 1 186 ? 38.009 22.828 2.394 1.00 42.90 183 GLU A CA 1
ATOM 1357 C C . GLU A 1 186 ? 36.747 22.521 3.193 1.00 39.94 183 GLU A C 1
ATOM 1358 O O . GLU A 1 186 ? 35.631 22.772 2.721 1.00 42.27 183 GLU A O 1
ATOM 1364 N N . ALA A 1 187 ? 36.920 21.969 4.388 1.00 35.34 184 ALA A N 1
ATOM 1365 C CA . ALA A 1 187 ? 35.785 21.504 5.187 1.00 32.67 184 ALA A CA 1
ATOM 1366 C C . ALA A 1 187 ? 34.808 22.641 5.448 1.00 35.61 184 ALA A C 1
ATOM 1367 O O . ALA A 1 187 ? 35.218 23.782 5.667 1.00 39.30 184 ALA A O 1
ATOM 1369 N N . SER A 1 188 ? 33.524 22.313 5.409 1.00 40.42 185 SER A N 1
ATOM 1370 C CA . SER A 1 188 ? 32.447 23.248 5.686 1.00 41.99 185 SER A CA 1
ATOM 1371 C C . SER A 1 188 ? 32.174 23.357 7.178 1.00 39.08 185 SER A C 1
ATOM 1372 O O . SER A 1 188 ? 32.383 22.415 7.934 1.00 35.94 185 SER A O 1
ATOM 1375 N N . ASP A 1 189 ? 31.677 24.509 7.600 1.00 37.78 186 ASP A N 1
ATOM 1376 C CA . ASP A 1 189 ? 31.236 24.659 8.978 1.00 37.46 186 ASP A CA 1
ATOM 1377 C C . ASP A 1 189 ? 29.892 24.003 9.225 1.00 33.74 186 ASP A C 1
ATOM 1378 O O . ASP A 1 189 ? 29.099 23.745 8.297 1.00 32.58 186 ASP A O 1
ATOM 1383 N N . LEU A 1 190 ? 29.650 23.726 10.490 1.00 27.98 187 LEU A N 1
ATOM 1384 C CA . LEU A 1 190 ? 28.359 23.216 10.928 1.00 26.77 187 LEU A CA 1
ATOM 1385 C C . LEU A 1 190 ? 27.511 24.361 11.436 1.00 32.71 187 LEU A C 1
ATOM 1386 O O . LEU A 1 190 ? 28.024 25.386 11.871 1.00 31.39 187 LEU A O 1
ATOM 1391 N N . GLU A 1 191 ? 26.205 24.170 11.361 1.00 30.80 188 GLU A N 1
ATOM 1392 C CA . GLU A 1 191 ? 25.282 25.013 12.054 1.00 30.61 188 GLU A CA 1
ATOM 1393 C C . GLU A 1 191 ? 24.696 24.077 13.074 1.00 30.64 188 GLU A C 1
ATOM 1394 O O . GLU A 1 191 ? 23.934 23.163 12.740 1.00 28.75 188 GLU A O 1
ATOM 1400 N N . VAL A 1 192 ? 25.084 24.272 14.326 1.00 28.48 189 VAL A N 1
ATOM 1401 C CA . VAL A 1 192 ? 24.669 23.387 15.399 1.00 24.75 189 VAL A CA 1
ATOM 1402 C C . VAL A 1 192 ? 23.436 23.930 16.115 1.00 27.23 189 VAL A C 1
ATOM 1403 O O . VAL A 1 192 ? 23.431 25.063 16.624 1.00 31.13 189 VAL A O 1
ATOM 1407 N N . ILE A 1 193 ? 22.383 23.136 16.141 1.00 26.88 190 ILE A N 1
ATOM 1408 C CA . ILE A 1 193 ? 21.182 23.513 16.869 1.00 30.01 190 ILE A CA 1
ATOM 1409 C C . ILE A 1 193 ? 21.191 22.619 18.094 1.00 28.80 190 ILE A C 1
ATOM 1410 O O . ILE A 1 193 ? 21.433 21.417 17.973 1.00 25.09 190 ILE A O 1
ATOM 1415 N N . THR A 1 194 ? 20.960 23.206 19.263 1.00 24.72 191 THR A N 1
ATOM 1416 C CA . THR A 1 194 ? 20.905 22.425 20.492 1.00 25.60 191 THR A CA 1
ATOM 1417 C C . THR A 1 194 ? 19.545 21.697 20.590 1.00 25.43 191 THR A C 1
ATOM 1418 O O . THR A 1 194 ? 18.484 22.328 20.516 1.00 29.09 191 THR A O 1
ATOM 1422 N N . GLY A 1 195 ? 19.607 20.379 20.731 1.00 24.77 192 GLY A N 1
ATOM 1423 C CA . GLY A 1 195 ? 18.429 19.521 20.746 1.00 24.85 192 GLY A CA 1
ATOM 1424 C C . GLY A 1 195 ? 17.873 19.245 19.357 1.00 27.88 192 GLY A C 1
ATOM 1425 O O . GLY A 1 195 ? 18.622 19.205 18.379 1.00 27.29 192 GLY A O 1
ATOM 1426 N N . ILE A 1 196 ? 16.562 19.040 19.275 1.00 28.37 193 ILE A N 1
ATOM 1427 C CA . ILE A 1 196 ? 15.932 18.555 18.051 1.00 28.12 193 ILE A CA 1
ATOM 1428 C C . ILE A 1 196 ? 14.768 19.471 17.698 1.00 27.94 193 ILE A C 1
ATOM 1429 O O . ILE A 1 196 ? 13.740 19.428 18.331 1.00 33.50 193 ILE A O 1
ATOM 1434 N N . PRO A 1 197 ? 14.946 20.320 16.689 1.00 33.24 194 PRO A N 1
ATOM 1435 C CA . PRO A 1 197 ? 13.918 21.320 16.377 1.00 37.18 194 PRO A CA 1
ATOM 1436 C C . PRO A 1 197 ? 12.801 20.772 15.505 1.00 38.24 194 PRO A C 1
ATOM 1437 O O . PRO A 1 197 ? 12.870 19.639 15.025 1.00 34.53 194 PRO A O 1
ATOM 1441 N N . ALA A 1 198 ? 11.763 21.574 15.343 1.00 40.06 195 ALA A N 1
ATOM 1442 C CA . ALA A 1 198 ? 10.786 21.396 14.270 1.00 44.60 195 ALA A CA 1
ATOM 1443 C C . ALA A 1 198 ? 11.141 22.389 13.151 1.00 50.24 195 ALA A C 1
ATOM 1444 O O . ALA A 1 198 ? 12.134 23.125 13.253 1.00 50.38 195 ALA A O 1
ATOM 1446 N N . GLU A 1 199 ? 10.345 22.400 12.087 1.00 53.95 196 GLU A N 1
ATOM 1447 C CA . GLU A 1 199 ? 10.587 23.271 10.926 1.00 54.98 196 GLU A CA 1
ATOM 1448 C C . GLU A 1 199 ? 11.988 23.108 10.311 1.00 51.33 196 GLU A C 1
ATOM 1449 O O . GLU A 1 199 ? 12.578 24.081 9.796 1.00 52.45 196 GLU A O 1
ATOM 1455 N N . VAL A 1 200 ? 12.500 21.876 10.361 1.00 38.87 197 VAL A N 1
ATOM 1456 C CA . VAL A 1 200 ? 13.785 21.547 9.759 1.00 33.48 197 VAL A CA 1
ATOM 1457 C C . VAL A 1 200 ? 13.971 22.041 8.313 1.00 37.02 197 VAL A C 1
ATOM 1458 O O . VAL A 1 200 ? 15.007 22.626 7.996 1.00 36.45 197 VAL A O 1
ATOM 1462 N N . PRO A 1 201 ? 12.971 21.827 7.430 1.00 41.50 198 PRO A N 1
ATOM 1463 C CA . PRO A 1 201 ? 13.223 22.218 6.038 1.00 40.72 198 PRO A CA 1
ATOM 1464 C C . PRO A 1 201 ? 13.598 23.684 5.872 1.00 44.12 198 PRO A C 1
ATOM 1465 O O . PRO A 1 201 ? 14.542 23.991 5.139 1.00 45.91 198 PRO A O 1
ATOM 1469 N N . HIS A 1 202 ? 12.866 24.572 6.529 1.00 38.57 199 HIS A N 1
ATOM 1470 C CA . HIS A 1 202 ? 13.175 25.998 6.450 1.00 44.59 199 HIS A CA 1
ATOM 1471 C C . HIS A 1 202 ? 14.605 26.229 6.942 1.00 39.20 199 HIS A C 1
ATOM 1472 O O . HIS A 1 202 ? 15.408 26.872 6.265 1.00 42.75 199 HIS A O 1
ATOM 1479 N N . ILE A 1 203 ? 14.956 25.655 8.083 1.00 36.98 200 ILE A N 1
ATOM 1480 C CA . ILE A 1 203 ? 16.294 25.793 8.591 1.00 35.80 200 ILE A CA 1
ATOM 1481 C C . ILE A 1 203 ? 17.341 25.239 7.650 1.00 36.48 200 ILE A C 1
ATOM 1482 O O . ILE A 1 203 ? 18.316 25.869 7.390 1.00 35.83 200 ILE A O 1
ATOM 1487 N N . ARG A 1 204 ? 17.123 24.041 7.153 1.00 33.72 201 ARG A N 1
ATOM 1488 C CA . ARG A 1 204 ? 18.084 23.389 6.309 1.00 38.89 201 ARG A CA 1
ATOM 1489 C C . ARG A 1 204 ? 18.400 24.216 5.067 1.00 43.95 201 ARG A C 1
ATOM 1490 O O . ARG A 1 204 ? 19.521 24.424 4.714 1.00 42.82 201 ARG A O 1
ATOM 1498 N N . GLU A 1 205 ? 17.360 24.661 4.409 1.00 47.36 202 GLU A N 1
ATOM 1499 C CA . GLU A 1 205 ? 17.520 25.401 3.182 1.00 49.46 202 GLU A CA 1
ATOM 1500 C C . GLU A 1 205 ? 18.382 26.622 3.411 1.00 48.10 202 GLU A C 1
ATOM 1501 O O . GLU A 1 205 ? 19.297 26.858 2.691 1.00 46.43 202 GLU A O 1
ATOM 1507 N N . ARG A 1 206 ? 18.128 27.347 4.468 1.00 46.81 203 ARG A N 1
ATOM 1508 C CA . ARG A 1 206 ? 18.976 28.501 4.757 1.00 48.37 203 ARG A CA 1
ATOM 1509 C C . ARG A 1 206 ? 20.411 28.066 5.031 1.00 48.66 203 ARG A C 1
ATOM 1510 O O . ARG A 1 206 ? 21.373 28.630 4.486 1.00 41.71 203 ARG A O 1
ATOM 1518 N N . VAL A 1 207 ? 20.539 27.068 5.901 1.00 41.10 204 VAL A N 1
ATOM 1519 C CA . VAL A 1 207 ? 21.833 26.554 6.302 1.00 38.63 204 VAL A CA 1
ATOM 1520 C C . VAL A 1 207 ? 22.674 26.179 5.079 1.00 36.58 204 VAL A C 1
ATOM 1521 O O . VAL A 1 207 ? 23.829 26.568 4.969 1.00 37.59 204 VAL A O 1
ATOM 1533 N N . ARG A 1 209 ? 22.247 27.246 1.948 1.00 42.26 206 ARG A N 1
ATOM 1534 C CA . ARG A 1 209 ? 22.508 28.390 1.083 1.00 49.05 206 ARG A CA 1
ATOM 1535 C C . ARG A 1 209 ? 23.715 29.150 1.633 1.00 51.16 206 ARG A C 1
ATOM 1536 O O . ARG A 1 209 ? 24.415 29.856 0.897 1.00 53.43 206 ARG A O 1
ATOM 1544 N N . GLU A 1 210 ? 23.968 28.980 2.930 1.00 49.17 207 GLU A N 1
ATOM 1545 C CA . GLU A 1 210 ? 25.112 29.618 3.575 1.00 48.15 207 GLU A CA 1
ATOM 1546 C C . GLU A 1 210 ? 26.340 28.705 3.531 1.00 45.87 207 GLU A C 1
ATOM 1547 O O . GLU A 1 210 ? 27.370 29.015 4.117 1.00 51.41 207 GLU A O 1
ATOM 1553 N N . GLY A 1 211 ? 26.215 27.584 2.823 1.00 41.43 208 GLY A N 1
ATOM 1554 C CA . GLY A 1 211 ? 27.304 26.644 2.634 1.00 40.48 208 GLY A CA 1
ATOM 1555 C C . GLY A 1 211 ? 27.727 25.842 3.860 1.00 40.69 208 GLY A C 1
ATOM 1556 O O . GLY A 1 211 ? 28.902 25.495 3.985 1.00 45.19 208 GLY A O 1
ATOM 1557 N N . ARG A 1 212 ? 26.781 25.545 4.753 1.00 39.14 209 ARG A N 1
ATOM 1558 C CA . ARG A 1 212 ? 27.059 24.798 5.991 1.00 37.53 209 ARG A CA 1
ATOM 1559 C C . ARG A 1 212 ? 26.209 23.542 6.071 1.00 34.65 209 ARG A C 1
ATOM 1560 O O . ARG A 1 212 ? 25.197 23.437 5.376 1.00 38.29 209 ARG A O 1
ATOM 1568 N N . HIS A 1 213 ? 26.617 22.593 6.915 1.00 29.26 210 HIS A N 1
ATOM 1569 C CA . HIS A 1 213 ? 25.801 21.422 7.210 1.00 27.32 210 HIS A CA 1
ATOM 1570 C C . HIS A 1 213 ? 25.058 21.597 8.522 1.00 34.07 210 HIS A C 1
ATOM 1571 O O . HIS A 1 213 ? 25.611 22.116 9.481 1.00 34.36 210 HIS A O 1
ATOM 1578 N N . LEU A 1 214 ? 23.814 21.126 8.563 1.00 28.55 211 LEU A N 1
ATOM 1579 C CA . LEU A 1 214 ? 23.007 21.176 9.765 1.00 25.21 211 LEU A CA 1
ATOM 1580 C C . LEU A 1 214 ? 23.516 20.127 10.706 1.00 25.49 211 LEU A C 1
ATOM 1581 O O . LEU A 1 214 ? 23.876 19.010 10.294 1.00 23.19 211 LEU A O 1
ATOM 1586 N N . CYS A 1 215 ? 23.533 20.477 11.981 1.00 22.81 212 CYS A N 1
ATOM 1587 C CA . CYS A 1 215 ? 23.937 19.510 13.009 1.00 22.99 212 CYS A CA 1
ATOM 1588 C C . CYS A 1 215 ? 22.975 19.621 14.198 1.00 24.18 212 CYS A C 1
ATOM 1589 O O . CYS A 1 215 ? 22.678 20.725 14.633 1.00 27.91 212 CYS A O 1
ATOM 1592 N N . PHE A 1 216 ? 22.477 18.499 14.718 1.00 24.66 213 PHE A N 1
ATOM 1593 C CA . PHE A 1 216 ? 21.736 18.557 15.964 1.00 27.00 213 PHE A CA 1
ATOM 1594 C C . PHE A 1 216 ? 22.653 18.044 17.059 1.00 23.62 213 PHE A C 1
ATOM 1595 O O . PHE A 1 216 ? 23.168 16.915 16.985 1.00 22.84 213 PHE A O 1
ATOM 1603 N N . GLN A 1 217 ? 22.880 18.877 18.061 1.00 19.06 214 GLN A N 1
ATOM 1604 C CA . GLN A 1 217 ? 23.604 18.428 19.241 1.00 22.74 214 GLN A CA 1
ATOM 1605 C C . GLN A 1 217 ? 22.608 18.007 20.315 1.00 27.46 214 GLN A C 1
ATOM 1606 O O . GLN A 1 217 ? 21.710 18.780 20.693 1.00 27.38 214 GLN A O 1
ATOM 1612 N N . LEU A 1 218 ? 22.764 16.779 20.800 1.00 19.92 215 LEU A N 1
ATOM 1613 C CA . LEU A 1 218 ? 21.834 16.258 21.792 1.00 19.39 215 LEU A CA 1
ATOM 1614 C C . LEU A 1 218 ? 22.021 16.952 23.135 1.00 22.65 215 LEU A C 1
ATOM 1615 O O . LEU A 1 218 ? 23.136 17.303 23.518 1.00 20.79 215 LEU A O 1
ATOM 1620 N N . VAL A 1 219 ? 20.909 17.185 23.825 1.00 18.53 216 VAL A N 1
ATOM 1621 C CA . VAL A 1 219 ? 20.953 17.743 25.159 1.00 23.18 216 VAL A CA 1
ATOM 1622 C C . VAL A 1 219 ? 21.341 16.612 26.077 1.00 26.68 216 VAL A C 1
ATOM 1623 O O . VAL A 1 219 ? 20.554 15.672 26.289 1.00 26.02 216 VAL A O 1
ATOM 1627 N N . SER A 1 220 ? 22.565 16.698 26.590 1.00 23.25 217 SER A N 1
ATOM 1628 C CA . SER A 1 220 ? 23.223 15.590 27.309 1.00 23.24 217 SER A CA 1
ATOM 1629 C C . SER A 1 220 ? 24.368 16.219 28.104 1.00 22.30 217 SER A C 1
ATOM 1630 O O . SER A 1 220 ? 24.970 17.154 27.637 1.00 25.41 217 SER A O 1
ATOM 1633 N N . PRO A 1 221 ? 24.638 15.743 29.323 1.00 31.46 218 PRO A N 1
ATOM 1634 C CA . PRO A 1 221 ? 25.663 16.438 30.121 1.00 33.03 218 PRO A CA 1
ATOM 1635 C C . PRO A 1 221 ? 27.035 16.450 29.440 1.00 30.15 218 PRO A C 1
ATOM 1636 O O . PRO A 1 221 ? 27.406 15.509 28.729 1.00 31.46 218 PRO A O 1
ATOM 1640 N N . LEU A 1 222 ? 27.768 17.530 29.651 1.00 27.22 219 LEU A N 1
ATOM 1641 C CA . LEU A 1 222 ? 29.125 17.660 29.131 1.00 32.62 219 LEU A CA 1
ATOM 1642 C C . LEU A 1 222 ? 30.164 17.347 30.207 1.00 35.81 219 LEU A C 1
ATOM 1643 O O . LEU A 1 222 ? 29.837 17.309 31.390 1.00 36.54 219 LEU A O 1
ATOM 1648 N N . GLY A 1 223 ? 31.412 17.124 29.795 1.00 33.42 220 GLY A N 1
ATOM 1649 C CA . GLY A 1 223 ? 32.508 17.060 30.737 1.00 30.90 220 GLY A CA 1
ATOM 1650 C C . GLY A 1 223 ? 33.222 15.725 30.858 1.00 31.79 220 GLY A C 1
ATOM 1651 O O . GLY A 1 223 ? 34.345 15.679 31.356 1.00 36.89 220 GLY A O 1
ATOM 1652 N N . VAL A 1 224 ? 32.580 14.649 30.416 1.00 24.89 221 VAL A N 1
ATOM 1653 C CA . VAL A 1 224 ? 33.174 13.322 30.407 1.00 24.36 221 VAL A CA 1
ATOM 1654 C C . VAL A 1 224 ? 33.302 12.802 28.963 1.00 25.58 221 VAL A C 1
ATOM 1655 O O . VAL A 1 224 ? 32.338 12.798 28.200 1.00 26.59 221 VAL A O 1
ATOM 1659 N N . ALA A 1 225 ? 34.496 12.357 28.604 1.00 21.44 222 ALA A N 1
ATOM 1660 C CA . ALA A 1 225 ? 34.770 11.842 27.273 1.00 20.32 222 ALA A CA 1
ATOM 1661 C C . ALA A 1 225 ? 33.928 10.606 26.938 1.00 20.20 222 ALA A C 1
ATOM 1662 O O . ALA A 1 225 ? 33.722 9.699 27.760 1.00 20.83 222 ALA A O 1
ATOM 1664 N N . ILE A 1 226 ? 33.415 10.583 25.715 1.00 16.28 223 ILE A N 1
ATOM 1665 C CA . ILE A 1 226 ? 32.778 9.391 25.182 1.00 15.23 223 ILE A CA 1
ATOM 1666 C C . ILE A 1 226 ? 33.856 8.516 24.529 1.00 21.19 223 ILE A C 1
ATOM 1667 O O . ILE A 1 226 ? 34.688 8.994 23.788 1.00 23.80 223 ILE A O 1
ATOM 1672 N N . SER A 1 227 ? 33.847 7.232 24.831 1.00 18.00 224 SER A N 1
ATOM 1673 C CA . SER A 1 227 ? 34.881 6.351 24.340 1.00 19.97 224 SER A CA 1
ATOM 1674 C C . SER A 1 227 ? 34.392 5.331 23.315 1.00 16.73 224 SER A C 1
ATOM 1675 O O . SER A 1 227 ? 35.206 4.755 22.620 1.00 24.28 224 SER A O 1
ATOM 1678 N N . THR A 1 228 ? 33.092 5.088 23.221 1.00 18.00 225 THR A N 1
ATOM 1679 C CA . THR A 1 228 ? 32.573 4.082 22.283 1.00 16.97 225 THR A CA 1
ATOM 1680 C C . THR A 1 228 ? 31.244 4.577 21.703 1.00 16.62 225 THR A C 1
ATOM 1681 O O . THR A 1 228 ? 30.518 5.296 22.388 1.00 14.46 225 THR A O 1
ATOM 1685 N N . LEU A 1 229 ? 30.890 4.164 20.478 1.00 15.41 226 LEU A N 1
ATOM 1686 C CA . LEU A 1 229 ? 29.674 4.684 19.851 1.00 13.22 226 LEU A CA 1
ATOM 1687 C C . LEU A 1 229 ? 29.208 3.638 18.843 1.00 16.25 226 LEU A C 1
ATOM 1688 O O . LEU A 1 229 ? 29.993 3.226 17.981 1.00 13.16 226 LEU A O 1
ATOM 1693 N N . SER A 1 230 ? 27.967 3.162 18.975 1.00 12.69 227 SER A N 1
ATOM 1694 C CA A SER A 1 230 ? 27.469 2.135 18.061 0.65 16.77 227 SER A CA 1
ATOM 1695 C CA B SER A 1 230 ? 27.454 2.116 18.077 0.35 17.12 227 SER A CA 1
ATOM 1696 C C . SER A 1 230 ? 25.968 2.254 17.857 1.00 16.99 227 SER A C 1
ATOM 1697 O O . SER A 1 230 ? 25.212 2.351 18.802 1.00 19.48 227 SER A O 1
ATOM 1702 N N . TYR A 1 231 ? 25.537 2.224 16.612 1.00 14.32 228 TYR A N 1
ATOM 1703 C CA . TYR A 1 231 ? 24.113 2.233 16.343 1.00 14.23 228 TYR A CA 1
ATOM 1704 C C . TYR A 1 231 ? 23.625 0.787 16.297 1.00 19.00 228 TYR A C 1
ATOM 1705 O O . TYR A 1 231 ? 24.142 -0.038 15.528 1.00 14.69 228 TYR A O 1
ATOM 1714 N N . ILE A 1 232 ? 22.633 0.463 17.122 1.00 15.29 229 ILE A N 1
ATOM 1715 C CA . ILE A 1 232 ? 22.148 -0.920 17.191 1.00 17.03 229 ILE A CA 1
ATOM 1716 C C . ILE A 1 232 ? 20.900 -0.960 16.302 1.00 14.98 229 ILE A C 1
ATOM 1717 O O . ILE A 1 232 ? 19.829 -0.455 16.686 1.00 15.03 229 ILE A O 1
ATOM 1722 N N . ASN A 1 233 ? 21.021 -1.513 15.116 1.00 13.99 230 ASN A N 1
ATOM 1723 C CA . ASN A 1 233 ? 19.911 -1.460 14.161 1.00 18.28 230 ASN A CA 1
ATOM 1724 C C . ASN A 1 233 ? 18.617 -2.099 14.686 1.00 23.30 230 ASN A C 1
ATOM 1725 O O . ASN A 1 233 ? 17.526 -1.553 14.469 1.00 18.42 230 ASN A O 1
ATOM 1730 N N . ARG A 1 234 ? 18.741 -3.196 15.441 1.00 13.50 231 ARG A N 1
ATOM 1731 C CA . ARG A 1 234 ? 17.557 -3.993 15.795 1.00 19.41 231 ARG A CA 1
ATOM 1732 C C . ARG A 1 234 ? 16.750 -3.343 16.920 1.00 15.10 231 ARG A C 1
ATOM 1733 O O . ARG A 1 234 ? 15.608 -3.706 17.163 1.00 20.98 231 ARG A O 1
ATOM 1741 N N . THR A 1 235 ? 17.359 -2.404 17.649 1.00 15.03 232 THR A N 1
ATOM 1742 C CA . THR A 1 235 ? 16.605 -1.730 18.702 1.00 13.79 232 THR A CA 1
ATOM 1743 C C . THR A 1 235 ? 16.463 -0.237 18.417 1.00 13.51 232 THR A C 1
ATOM 1744 O O . THR A 1 235 ? 15.910 0.508 19.233 1.00 14.97 232 THR A O 1
ATOM 1748 N N . ASN A 1 236 ? 17.041 0.196 17.306 1.00 15.94 233 ASN A N 1
ATOM 1749 C CA . ASN A 1 236 ? 17.005 1.596 16.902 1.00 18.40 233 ASN A CA 1
ATOM 1750 C C . ASN A 1 236 ? 17.615 2.492 17.969 1.00 20.86 233 ASN A C 1
ATOM 1751 O O . ASN A 1 236 ? 17.120 3.594 18.202 1.00 17.49 233 ASN A O 1
ATOM 1756 N N . GLN A 1 237 ? 18.664 1.991 18.639 1.00 14.69 234 GLN A N 1
ATOM 1757 C CA . GLN A 1 237 ? 19.295 2.707 19.739 1.00 15.98 234 GLN A CA 1
ATOM 1758 C C . GLN A 1 237 ? 20.727 3.084 19.375 1.00 11.75 234 GLN A C 1
ATOM 1759 O O . GLN A 1 237 ? 21.463 2.314 18.791 1.00 13.65 234 GLN A O 1
ATOM 1765 N N . LEU A 1 238 ? 21.100 4.303 19.715 1.00 11.79 235 LEU A N 1
ATOM 1766 C CA . LEU A 1 238 ? 22.511 4.664 19.649 1.00 13.98 235 LEU A CA 1
ATOM 1767 C C . LEU A 1 238 ? 23.127 4.368 21.001 1.00 14.85 235 LEU A C 1
ATOM 1768 O O . LEU A 1 238 ? 22.701 4.953 21.996 1.00 17.94 235 LEU A O 1
ATOM 1773 N N . ALA A 1 239 ? 24.101 3.447 21.042 1.00 13.71 236 ALA A N 1
ATOM 1774 C CA . ALA A 1 239 ? 24.810 3.139 22.272 1.00 16.33 236 ALA A CA 1
ATOM 1775 C C . ALA A 1 239 ? 26.017 4.078 22.444 1.00 15.10 236 ALA A C 1
ATOM 1776 O O . ALA A 1 239 ? 26.893 4.186 21.561 1.00 16.79 236 ALA A O 1
ATOM 1778 N N . VAL A 1 240 ? 26.065 4.746 23.583 1.00 13.56 237 VAL A N 1
ATOM 1779 C CA . VAL A 1 240 ? 27.112 5.737 23.830 1.00 12.13 237 VAL A CA 1
ATOM 1780 C C . VAL A 1 240 ? 27.826 5.280 25.098 1.00 16.19 237 VAL A C 1
ATOM 1781 O O . VAL A 1 240 ? 27.226 5.304 26.180 1.00 19.46 237 VAL A O 1
ATOM 1785 N N . GLY A 1 241 ? 29.073 4.821 24.936 1.00 14.00 238 GLY A N 1
ATOM 1786 C CA . GLY A 1 241 ? 29.912 4.375 26.042 1.00 13.85 238 GLY A CA 1
ATOM 1787 C C . GLY A 1 241 ? 30.875 5.480 26.507 1.00 17.86 238 GLY A C 1
ATOM 1788 O O . GLY A 1 241 ? 31.524 6.141 25.694 1.00 18.13 238 GLY A O 1
ATOM 1789 N N . PHE A 1 242 ? 30.976 5.670 27.815 1.00 17.44 239 PHE A N 1
ATOM 1790 C CA . PHE A 1 242 ? 31.734 6.777 28.374 1.00 19.05 239 PHE A CA 1
ATOM 1791 C C . PHE A 1 242 ? 33.022 6.348 29.014 1.00 18.74 239 PHE A C 1
ATOM 1792 O O . PHE A 1 242 ? 33.172 5.204 29.454 1.00 19.27 239 PHE A O 1
ATOM 1800 N N . SER A 1 243 ? 33.954 7.287 29.122 1.00 19.03 240 SER A N 1
ATOM 1801 C CA . SER A 1 243 ? 35.238 6.946 29.718 1.00 19.35 240 SER A CA 1
ATOM 1802 C C . SER A 1 243 ? 35.098 6.687 31.223 1.00 21.94 240 SER A C 1
ATOM 1803 O O . SER A 1 243 ? 35.961 6.062 31.838 1.00 21.73 240 SER A O 1
ATOM 1806 N N . ASP A 1 244 ? 33.976 7.102 31.816 1.00 23.36 241 ASP A N 1
ATOM 1807 C CA . ASP A 1 244 ? 33.768 6.809 33.229 1.00 27.79 241 ASP A CA 1
ATOM 1808 C C . ASP A 1 244 ? 32.948 5.532 33.499 1.00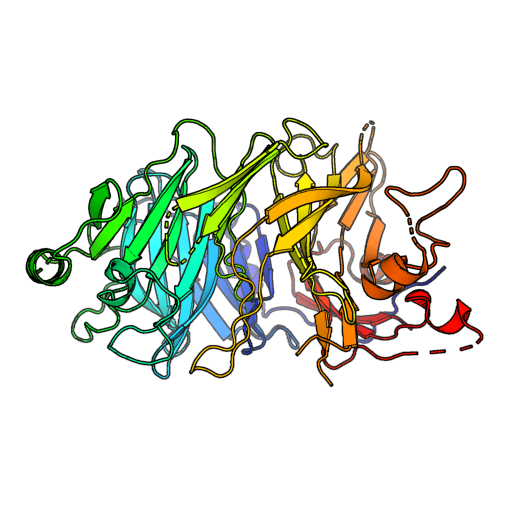 26.18 241 ASP A C 1
ATOM 1809 O O . ASP A 1 244 ? 32.512 5.326 34.625 1.00 24.57 241 ASP A O 1
ATOM 1814 N N . GLY A 1 245 ? 32.750 4.670 32.496 1.00 21.15 242 GLY A N 1
ATOM 1815 C CA . GLY A 1 245 ? 32.074 3.398 32.747 1.00 23.35 242 GLY A CA 1
ATOM 1816 C C . GLY A 1 245 ? 30.561 3.412 32.568 1.00 19.70 242 GLY A C 1
ATOM 1817 O O . GLY A 1 245 ? 29.896 2.366 32.700 1.00 22.84 242 GLY A O 1
ATOM 1818 N N . TYR A 1 246 ? 30.009 4.590 32.303 1.00 20.07 243 TYR A N 1
ATOM 1819 C CA . TYR A 1 246 ? 28.596 4.691 32.003 1.00 20.43 243 TYR A CA 1
ATOM 1820 C C . TYR A 1 246 ? 28.310 4.343 30.544 1.00 21.50 243 TYR A C 1
ATOM 1821 O O . TYR A 1 246 ? 29.137 4.542 29.630 1.00 18.89 243 TYR A O 1
ATOM 1830 N N . LEU A 1 247 ? 27.110 3.837 30.364 1.00 19.70 244 LEU A N 1
ATOM 1831 C CA . LEU A 1 247 ? 26.568 3.510 29.045 1.00 21.73 244 LEU A CA 1
ATOM 1832 C C . LEU A 1 247 ? 25.185 4.177 28.892 1.00 21.73 244 LEU A C 1
ATOM 1833 O O . LEU A 1 247 ? 24.292 3.991 29.742 1.00 22.34 244 LEU A O 1
ATOM 1838 N N . ALA A 1 248 ? 25.025 4.955 27.820 1.00 14.93 245 ALA A N 1
ATOM 1839 C CA . ALA A 1 248 ? 23.728 5.549 27.496 1.00 15.78 245 ALA A CA 1
ATOM 1840 C C . ALA A 1 248 ? 23.133 4.826 26.280 1.00 17.35 245 ALA A C 1
ATOM 1841 O O . ALA A 1 248 ? 23.878 4.433 25.373 1.00 18.09 245 ALA A O 1
ATOM 1843 N N . LEU A 1 249 ? 21.814 4.623 26.280 1.00 12.87 246 LEU A N 1
ATOM 1844 C CA . LEU A 1 249 ? 21.105 4.146 25.067 1.00 12.39 246 LEU A CA 1
ATOM 1845 C C . LEU A 1 249 ? 20.116 5.242 24.652 1.00 14.55 246 LEU A C 1
ATOM 1846 O O . LEU A 1 249 ? 19.279 5.653 25.468 1.00 17.67 246 LEU A O 1
ATOM 1851 N N . TRP A 1 250 ? 20.251 5.731 23.413 1.00 13.42 247 TRP A N 1
ATOM 1852 C CA . TRP A 1 250 ? 19.412 6.826 22.913 1.00 16.88 247 TRP A CA 1
ATOM 1853 C C . TRP A 1 250 ? 18.514 6.262 21.817 1.00 21.36 247 TRP A C 1
ATOM 1854 O O . TRP A 1 250 ? 19.018 5.658 20.862 1.00 21.66 247 TRP A O 1
ATOM 1865 N N . ASN A 1 251 ? 17.212 6.461 21.947 1.00 19.18 248 ASN A N 1
ATOM 1866 C CA . ASN A 1 251 ? 16.254 5.970 20.956 1.00 16.34 248 ASN A CA 1
ATOM 1867 C C . ASN A 1 251 ? 16.236 6.985 19.788 1.00 27.03 248 ASN A C 1
ATOM 1868 O O . ASN A 1 251 ? 15.991 8.175 19.993 1.00 25.62 248 ASN A O 1
ATOM 1881 N N . LYS A 1 253 ? 14.242 7.164 17.347 1.00 31.27 250 LYS A N 1
ATOM 1882 C CA . LYS A 1 253 ? 12.878 7.568 16.922 1.00 34.01 250 LYS A CA 1
ATOM 1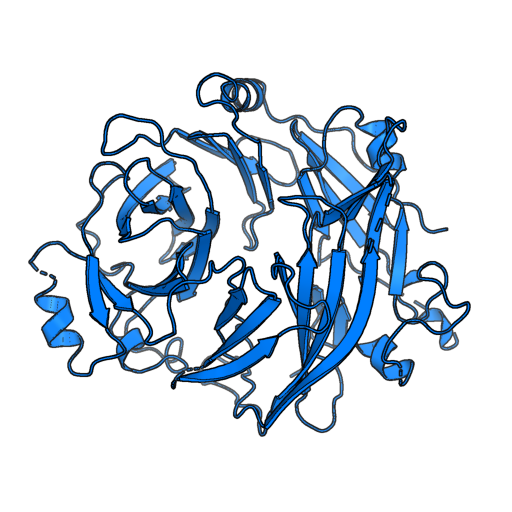883 C C . LYS A 1 253 ? 12.399 8.743 17.772 1.00 35.40 250 LYS A C 1
ATOM 1884 O O . LYS A 1 253 ? 11.954 9.728 17.250 1.00 37.86 250 LYS A O 1
ATOM 1890 N N . SER A 1 254 ? 12.538 8.613 19.090 1.00 34.24 251 SER A N 1
ATOM 1891 C CA . SER A 1 254 ? 12.070 9.630 20.032 1.00 35.97 251 SER A CA 1
ATOM 1892 C C . SER A 1 254 ? 13.156 10.670 20.327 1.00 36.21 251 SER A C 1
ATOM 1893 O O . SER A 1 254 ? 12.865 11.778 20.800 1.00 38.33 251 SER A O 1
ATOM 1904 N N . LYS A 1 256 ? 15.221 10.399 22.686 1.00 32.86 253 LYS A N 1
ATOM 1905 C CA . LYS A 1 256 ? 15.383 10.492 24.120 1.00 32.73 253 LYS A CA 1
ATOM 1906 C C . LYS A 1 256 ? 16.347 9.442 24.648 1.00 30.08 253 LYS A C 1
ATOM 1907 O O . LYS A 1 256 ? 16.467 8.369 24.069 1.00 28.28 253 LYS A O 1
ATOM 1913 N N . ARG A 1 257 ? 17.031 9.768 25.743 1.00 30.13 254 ARG A N 1
ATOM 1914 C CA . ARG A 1 257 ? 17.925 8.822 26.381 1.00 28.00 254 ARG A CA 1
ATOM 1915 C C . ARG A 1 257 ? 17.071 7.844 27.188 1.00 29.45 254 ARG A C 1
ATOM 1916 O O . ARG A 1 257 ? 16.420 8.241 28.160 1.00 28.89 254 ARG A O 1
ATOM 1924 N N . GLU A 1 258 ? 17.083 6.574 26.790 1.00 25.47 255 GLU A N 1
ATOM 1925 C CA . GLU A 1 258 ? 16.197 5.571 27.361 1.00 28.08 255 GLU A CA 1
ATOM 1926 C C . GLU A 1 258 ? 16.838 4.850 28.539 1.00 28.56 255 GLU A C 1
ATOM 1927 O O . GLU A 1 258 ? 16.162 4.243 29.365 1.00 27.22 255 GLU A O 1
ATOM 1933 N N . TYR A 1 259 ? 18.154 4.895 28.598 1.00 23.09 256 TYR A N 1
ATOM 1934 C CA . TYR A 1 259 ? 18.872 4.177 29.625 1.00 22.22 256 TYR A CA 1
ATOM 1935 C C . TYR A 1 259 ? 20.201 4.878 29.860 1.00 24.21 256 TYR A C 1
ATOM 1936 O O . TYR A 1 259 ? 20.763 5.477 28.939 1.00 22.25 256 TYR A O 1
ATOM 1945 N N . TYR A 1 260 ? 20.704 4.809 31.086 1.00 23.22 257 TYR A N 1
ATOM 1946 C CA . TYR A 1 260 ? 21.995 5.395 31.421 1.00 26.01 257 TYR A CA 1
ATOM 1947 C C . TYR A 1 260 ? 22.509 4.852 32.763 1.00 29.33 257 TYR A C 1
ATOM 1948 O O . TYR A 1 260 ? 22.043 5.273 33.805 1.00 31.19 257 TYR A O 1
ATOM 1957 N N . THR A 1 261 ? 23.452 3.926 32.761 1.00 30.88 258 THR A N 1
ATOM 1958 C CA . THR A 1 261 ? 23.984 3.473 34.054 1.00 34.68 258 THR A CA 1
ATOM 1959 C C . THR A 1 261 ? 25.443 3.061 33.962 1.00 29.80 258 THR A C 1
ATOM 1960 O O . THR A 1 261 ? 25.935 2.699 32.885 1.00 22.97 258 THR A O 1
ATOM 1964 N N . GLN A 1 262 ? 26.120 3.100 35.107 1.00 30.73 259 GLN A N 1
ATOM 1965 C CA . GLN A 1 262 ? 27.504 2.662 35.180 1.00 29.06 259 GLN A CA 1
ATOM 1966 C C . GLN A 1 262 ? 27.588 1.149 35.129 1.00 26.03 259 GLN A C 1
ATOM 1967 O O . GLN A 1 262 ? 26.839 0.444 35.804 1.00 27.31 259 GLN A O 1
ATOM 1973 N N . LEU A 1 263 ? 28.482 0.643 34.301 1.00 19.38 260 LEU A N 1
ATOM 1974 C CA . LEU A 1 263 ? 28.653 -0.787 34.196 1.00 20.70 260 LEU A CA 1
ATOM 1975 C C . LEU A 1 263 ? 29.299 -1.269 35.503 1.00 20.21 260 LEU A C 1
ATOM 1976 O O . LEU A 1 263 ? 29.872 -0.477 36.259 1.00 26.08 260 LEU A O 1
ATOM 1981 N N . GLU A 1 264 ? 29.188 -2.560 35.770 1.00 22.87 261 GLU A N 1
ATOM 1982 C CA . GLU A 1 264 ? 29.626 -3.085 37.079 1.00 25.13 261 GLU A CA 1
ATOM 1983 C C . GLU A 1 264 ? 31.138 -3.075 37.305 1.00 28.10 261 GLU A C 1
ATOM 1984 O O . GLU A 1 264 ? 31.596 -3.277 38.417 1.00 25.81 261 GLU A O 1
ATOM 1990 N N . GLY A 1 265 ? 31.913 -2.804 36.256 1.00 26.17 262 GLY A N 1
ATOM 1991 C CA . GLY A 1 265 ? 33.348 -2.651 36.395 1.00 21.27 262 GLY A CA 1
ATOM 1992 C C . GLY A 1 265 ? 33.753 -1.310 36.980 1.00 25.16 262 GLY A C 1
ATOM 1993 O O . GLY A 1 265 ? 34.937 -1.089 37.256 1.00 28.34 262 GLY A O 1
ATOM 1994 N N . GLY A 1 266 ? 32.794 -0.405 37.166 1.00 23.12 263 GLY A N 1
ATOM 1995 C CA . GLY A 1 266 ? 33.076 0.865 37.821 1.00 26.80 263 GLY A CA 1
ATOM 1996 C C . GLY A 1 266 ? 33.572 1.932 36.851 1.00 28.35 263 GLY A C 1
ATOM 1997 O O . GLY A 1 266 ? 33.195 1.942 35.669 1.00 24.04 263 GLY A O 1
ATOM 1998 N N . ARG A 1 267 ? 34.446 2.814 37.330 1.00 27.51 264 ARG A N 1
ATOM 1999 C CA . ARG A 1 267 ? 34.940 3.911 36.502 1.00 28.14 264 ARG A CA 1
ATOM 2000 C C . ARG A 1 267 ? 36.104 3.473 35.598 1.00 27.43 264 ARG A C 1
ATOM 2001 O O . ARG A 1 267 ? 37.267 3.796 35.816 1.00 29.13 264 ARG A O 1
ATOM 2009 N N . VAL A 1 268 ? 35.752 2.708 34.580 1.00 25.10 265 VAL A N 1
ATOM 2010 C CA . VAL A 1 268 ? 36.682 2.182 33.619 1.00 27.61 265 VAL A CA 1
ATOM 2011 C C . VAL A 1 268 ? 36.006 2.416 32.245 1.00 22.83 265 VAL A C 1
ATOM 2012 O O . VAL A 1 268 ? 34.814 2.153 32.091 1.00 21.51 265 VAL A O 1
ATOM 2016 N N . PRO A 1 269 ? 36.761 2.922 31.254 1.00 24.17 266 PRO A N 1
ATOM 2017 C CA . PRO A 1 269 ? 36.114 3.258 29.969 1.00 22.37 266 PRO A CA 1
ATOM 2018 C C . PRO A 1 269 ? 35.402 2.106 29.267 1.00 21.54 266 PRO A C 1
ATOM 2019 O O . PRO A 1 269 ? 35.887 0.962 29.249 1.00 20.23 266 PRO A O 1
ATOM 2023 N N . VAL A 1 270 ? 34.261 2.431 28.663 1.00 19.37 267 VAL A N 1
ATOM 2024 C CA . VAL A 1 270 ? 33.550 1.510 27.800 1.00 18.84 267 VAL A CA 1
ATOM 2025 C C . VAL A 1 270 ? 34.273 1.463 26.451 1.00 18.88 267 VAL A C 1
ATOM 2026 O O . VAL A 1 270 ? 34.386 2.468 25.755 1.00 21.69 267 VAL A O 1
ATOM 2030 N N . HIS A 1 271 ? 34.769 0.289 26.091 1.00 18.83 268 HIS A N 1
ATOM 2031 C CA . HIS A 1 271 ? 35.723 0.202 24.997 1.00 20.61 268 HIS A CA 1
ATOM 2032 C C . HIS A 1 271 ? 35.084 -0.372 23.736 1.00 19.99 268 HIS A C 1
ATOM 2033 O O . HIS A 1 271 ? 35.532 -0.098 22.633 1.00 19.32 268 HIS A O 1
ATOM 2040 N N . ALA A 1 272 ? 34.037 -1.164 23.900 1.00 18.13 269 ALA A N 1
ATOM 2041 C CA . ALA A 1 272 ? 33.386 -1.785 22.743 1.00 17.36 269 ALA A CA 1
ATOM 2042 C C . ALA A 1 272 ? 32.033 -2.310 23.165 1.00 17.45 269 ALA A C 1
ATOM 2043 O O . ALA A 1 272 ? 31.803 -2.545 24.348 1.00 13.70 269 ALA A O 1
ATOM 2045 N N . VAL A 1 273 ? 31.128 -2.464 22.189 1.00 20.43 270 VAL A N 1
ATOM 2046 C CA . VAL A 1 273 ? 29.860 -3.160 22.431 1.00 20.96 270 VAL A CA 1
ATOM 2047 C C . VAL A 1 273 ? 29.569 -4.156 21.307 1.00 23.22 270 VAL A C 1
ATOM 2048 O O . VAL A 1 273 ? 30.173 -4.094 20.234 1.00 22.62 270 VAL A O 1
ATOM 2052 N N . ALA A 1 274 ? 28.634 -5.072 21.562 1.00 17.18 271 ALA A N 1
ATOM 2053 C CA . ALA A 1 274 ? 28.251 -6.075 20.560 1.00 16.95 271 ALA A CA 1
ATOM 2054 C C . ALA A 1 274 ? 26.829 -6.503 20.888 1.00 19.93 271 ALA A C 1
ATOM 2055 O O . ALA A 1 274 ? 26.504 -6.745 22.041 1.00 20.30 271 ALA A O 1
ATOM 2057 N N . PHE A 1 275 ? 26.000 -6.649 19.869 1.00 17.75 272 PHE A N 1
ATOM 2058 C CA . PHE A 1 275 ? 24.607 -6.945 20.071 1.00 17.24 272 PHE A CA 1
ATOM 2059 C C . PHE A 1 275 ? 24.336 -8.429 19.808 1.00 15.82 272 PHE A C 1
ATOM 2060 O O . PHE A 1 275 ? 24.929 -8.995 18.895 1.00 17.83 272 PHE A O 1
ATOM 2068 N N . GLN A 1 276 ? 23.445 -9.037 20.596 1.00 12.96 273 GLN A N 1
ATOM 2069 C CA . GLN A 1 276 ? 22.990 -10.419 20.339 1.00 16.57 273 GLN A CA 1
ATOM 2070 C C . GLN A 1 276 ? 21.507 -10.564 20.571 1.00 21.72 273 GLN A C 1
ATOM 2071 O O . GLN A 1 276 ? 20.950 -9.930 21.493 1.00 15.99 273 GLN A O 1
ATOM 2077 N N . GLU A 1 277 ? 20.883 -11.432 19.759 1.00 19.23 274 GLU A N 1
ATOM 2078 C CA A GLU A 1 277 ? 19.468 -11.768 19.923 0.54 18.02 274 GLU A CA 1
ATOM 2079 C CA B GLU A 1 277 ? 19.477 -11.790 19.927 0.46 18.13 274 GLU A CA 1
ATOM 2080 C C . GLU A 1 277 ? 19.336 -13.281 20.159 1.00 17.68 274 GLU A C 1
ATOM 2081 O O . GLU A 1 277 ? 19.863 -14.074 19.379 1.00 18.22 274 GLU A O 1
ATOM 2092 N N . PRO A 1 278 ? 18.635 -13.683 21.236 1.00 20.60 275 PRO A N 1
ATOM 2093 C CA . PRO A 1 278 ? 18.420 -15.118 21.500 1.00 19.39 275 PRO A CA 1
ATOM 2094 C C . PRO A 1 278 ? 17.401 -15.718 20.544 1.00 21.34 275 PRO A C 1
ATOM 2095 O O . PRO A 1 278 ? 16.654 -14.963 19.915 1.00 21.76 275 PRO A O 1
ATOM 2099 N N . GLU A 1 279 ? 17.372 -17.047 20.437 1.00 22.77 276 GLU A N 1
ATOM 2100 C CA . GLU A 1 279 ? 16.493 -17.711 19.477 1.00 25.00 276 GLU A CA 1
ATOM 2101 C C . GLU A 1 279 ? 15.045 -17.707 19.973 1.00 31.56 276 GLU A C 1
ATOM 2102 O O . GLU A 1 279 ? 14.099 -17.465 19.233 1.00 33.04 276 GLU A O 1
ATOM 2108 N N . ASN A 1 280 ? 14.897 -17.980 21.254 1.00 30.18 277 ASN A N 1
ATOM 2109 C CA . ASN A 1 280 ? 13.604 -18.157 21.857 1.00 46.30 277 ASN A CA 1
ATOM 2110 C C . ASN A 1 280 ? 13.687 -17.426 23.174 1.00 51.17 277 ASN A C 1
ATOM 2111 O O . ASN A 1 280 ? 14.343 -17.907 24.102 1.00 60.49 277 ASN A O 1
ATOM 2116 N N . ASP A 1 281 ? 13.067 -16.261 23.280 1.00 36.63 278 ASP A N 1
ATOM 2117 C CA . ASP A 1 281 ? 12.986 -15.642 24.600 1.00 33.86 278 ASP A CA 1
ATOM 2118 C C . ASP A 1 281 ? 11.556 -15.249 24.837 1.00 40.94 278 ASP A C 1
ATOM 2119 O O . ASP A 1 281 ? 10.885 -14.835 23.896 1.00 45.02 278 ASP A O 1
ATOM 2124 N N . PRO A 1 282 ? 11.081 -15.380 26.091 1.00 43.46 279 PRO A N 1
ATOM 2125 C CA . PRO A 1 282 ? 9.639 -15.250 26.306 1.00 45.31 279 PRO A CA 1
ATOM 2126 C C . PRO A 1 282 ? 9.177 -13.821 26.537 1.00 42.69 279 PRO A C 1
ATOM 2127 O O . PRO A 1 282 ? 7.975 -13.605 26.683 1.00 48.31 279 PRO A O 1
ATOM 2131 N N . ARG A 1 283 ? 10.085 -12.856 26.578 1.00 32.43 280 ARG A N 1
ATOM 2132 C CA . ARG A 1 283 ? 9.656 -11.503 26.836 1.00 32.95 280 ARG A CA 1
ATOM 2133 C C . ARG A 1 283 ? 10.385 -10.438 25.996 1.00 31.68 280 ARG A C 1
ATOM 2134 O O . ARG A 1 283 ? 10.642 -9.338 26.479 1.00 31.14 280 ARG A O 1
ATOM 2142 N N . ASN A 1 284 ? 10.670 -10.760 24.732 1.00 30.72 281 ASN A N 1
ATOM 2143 C CA . ASN A 1 284 ? 11.370 -9.822 23.833 1.00 29.23 281 ASN A CA 1
ATOM 2144 C C . ASN A 1 284 ? 12.637 -9.247 24.462 1.00 24.63 281 ASN A C 1
ATOM 2145 O O . ASN A 1 284 ? 12.798 -8.012 24.540 1.00 25.49 281 ASN A O 1
ATOM 2150 N N . CYS A 1 285 ? 13.512 -10.135 24.942 1.00 21.30 282 CYS A N 1
ATOM 2151 C CA . CYS A 1 285 ? 14.806 -9.737 25.455 1.00 22.14 282 CYS A CA 1
ATOM 2152 C C . CYS A 1 285 ? 15.809 -9.864 24.350 1.00 18.65 282 CYS A C 1
ATOM 2153 O O . CYS A 1 285 ? 15.789 -10.818 23.576 1.00 20.91 282 CYS A O 1
ATOM 2156 N N . CYS A 1 286 ? 16.693 -8.900 24.284 1.00 17.07 283 CYS A N 1
ATOM 2157 C CA . CYS A 1 286 ? 17.918 -9.089 23.523 1.00 20.89 283 CYS A CA 1
ATOM 2158 C C . CYS A 1 286 ? 19.078 -8.591 24.383 1.00 18.98 283 CYS A C 1
ATOM 2159 O O . CYS A 1 286 ? 18.892 -8.292 25.570 1.00 16.30 283 CYS A O 1
ATOM 2162 N N . TYR A 1 287 ? 20.266 -8.507 23.793 1.00 13.86 284 TYR A N 1
ATOM 2163 C CA . TYR A 1 287 ? 21.455 -8.401 24.626 1.00 15.66 284 TYR A CA 1
ATOM 2164 C C . TYR A 1 287 ? 22.446 -7.406 24.064 1.00 13.73 284 TYR A C 1
ATOM 2165 O O . TYR A 1 287 ? 22.622 -7.276 22.854 1.00 14.84 284 TYR A O 1
ATOM 2174 N N . LEU A 1 288 ? 23.086 -6.680 24.951 1.00 14.24 285 LEU A N 1
ATOM 2175 C CA . LEU A 1 288 ? 24.172 -5.865 24.485 1.00 13.25 285 LEU A CA 1
ATOM 2176 C C . LEU A 1 288 ? 25.351 -6.185 25.381 1.00 13.23 285 LEU A C 1
ATOM 2177 O O . LEU A 1 288 ? 25.295 -5.961 26.566 1.00 11.80 285 LEU A O 1
ATOM 2182 N N . TRP A 1 289 ? 26.405 -6.737 24.810 1.00 12.46 286 TRP A N 1
ATOM 2183 C CA . TRP A 1 289 ? 27.678 -6.786 25.545 1.00 14.18 286 TRP A CA 1
ATOM 2184 C C . TRP A 1 289 ? 28.337 -5.405 25.599 1.00 12.13 286 TRP A C 1
ATOM 2185 O O . TRP A 1 289 ? 28.309 -4.641 24.619 1.00 15.06 286 TRP A O 1
ATOM 2196 N N . ALA A 1 290 ? 28.991 -5.102 26.725 1.00 13.76 287 ALA A N 1
ATOM 2197 C CA . ALA A 1 290 ? 29.773 -3.898 26.824 1.00 17.69 287 ALA A CA 1
ATOM 2198 C C . ALA A 1 290 ? 31.104 -4.279 27.427 1.00 16.84 287 ALA A C 1
ATOM 2199 O O . ALA A 1 290 ? 31.133 -4.965 28.438 1.00 14.40 287 ALA A O 1
ATOM 2201 N N . VAL A 1 291 ? 32.190 -3.850 26.787 1.00 19.97 288 VAL A N 1
ATOM 2202 C CA . VAL A 1 291 ? 33.521 -4.204 27.242 1.00 16.83 288 VAL A CA 1
ATOM 2203 C C . VAL A 1 291 ? 34.120 -2.979 27.957 1.00 17.48 288 VAL A C 1
ATOM 2204 O O . VAL A 1 291 ? 34.083 -1.873 27.437 1.00 18.86 288 VAL A O 1
ATOM 2208 N N . GLN A 1 292 ? 34.622 -3.185 29.179 1.00 18.83 289 GLN A N 1
ATOM 2209 C CA . GLN A 1 292 ? 35.332 -2.139 29.890 1.00 18.40 289 GLN A CA 1
ATOM 2210 C C . GLN A 1 292 ? 36.807 -2.480 29.848 1.00 20.47 289 GLN A C 1
ATOM 2211 O O . GLN A 1 292 ? 37.207 -3.634 30.065 1.00 21.46 289 GLN A O 1
ATOM 2217 N N . SER A 1 293 ? 37.631 -1.493 29.546 1.00 23.91 290 SER A N 1
ATOM 2218 C CA . SER A 1 293 ? 39.053 -1.760 29.417 1.00 20.78 290 SER A CA 1
ATOM 2219 C C . SER A 1 293 ? 39.884 -0.518 29.753 1.00 25.67 290 SER A C 1
ATOM 2220 O O . SER A 1 293 ? 39.490 0.597 29.405 1.00 23.82 290 SER A O 1
ATOM 2223 N N . THR A 1 294 ? 41.019 -0.728 30.416 1.00 23.62 291 THR A N 1
ATOM 2224 C CA . THR A 1 294 ? 42.019 0.344 30.651 1.00 26.05 291 THR A CA 1
ATOM 2225 C C . THR A 1 294 ? 43.194 0.226 29.683 1.00 28.79 291 THR A C 1
ATOM 2226 O O . THR A 1 294 ? 44.307 0.728 29.959 1.00 32.46 291 THR A O 1
ATOM 2230 N N . GLN A 1 295 ? 42.957 -0.419 28.541 1.00 25.56 292 GLN A N 1
ATOM 2231 C CA . GLN A 1 295 ? 44.064 -0.760 27.644 1.00 30.79 292 GLN A CA 1
ATOM 2232 C C . GLN A 1 295 ? 44.780 0.430 27.044 1.00 34.89 292 GLN A C 1
ATOM 2233 O O . GLN A 1 295 ? 45.932 0.305 26.643 1.00 33.38 292 GLN A O 1
ATOM 2239 N N . ASP A 1 296 ? 44.101 1.569 26.970 1.00 35.40 293 ASP A N 1
ATOM 2240 C CA . ASP A 1 296 ? 44.721 2.780 26.452 1.00 40.88 293 ASP A CA 1
ATOM 2241 C C . ASP A 1 296 ? 45.457 3.568 27.537 1.00 38.98 293 ASP A C 1
ATOM 2242 O O . ASP A 1 296 ? 46.144 4.541 27.241 1.00 45.53 293 ASP A O 1
ATOM 2247 N N . SER A 1 297 ? 45.325 3.133 28.785 1.00 39.86 294 SER A N 1
ATOM 2248 C CA . SER A 1 297 ? 46.155 3.658 29.876 1.00 42.77 294 SER A CA 1
ATOM 2249 C C . SER A 1 297 ? 47.026 2.547 30.512 1.00 46.28 294 SER A C 1
ATOM 2250 O O . SER A 1 297 ? 48.019 2.123 29.916 1.00 44.53 294 SER A O 1
ATOM 2253 N N . GLU A 1 298 ? 46.639 2.067 31.695 1.00 49.86 295 GLU A N 1
ATOM 2254 C CA . GLU A 1 298 ? 47.410 1.055 32.441 1.00 58.03 295 GLU A CA 1
ATOM 2255 C C . GLU A 1 298 ? 47.471 -0.364 31.824 1.00 51.46 295 GLU A C 1
ATOM 2256 O O . GLU A 1 298 ? 48.481 -1.088 31.968 1.00 46.75 295 GLU A O 1
ATOM 2262 N N . GLY A 1 299 ? 46.384 -0.774 31.180 1.00 41.99 296 GLY A N 1
ATOM 2263 C CA . GLY A 1 299 ? 46.304 -2.113 30.626 1.00 37.61 296 GLY A CA 1
ATOM 2264 C C . GLY A 1 299 ? 46.109 -3.213 31.665 1.00 38.92 296 GLY A C 1
ATOM 2265 O O . GLY A 1 299 ? 46.502 -4.365 31.442 1.00 37.32 296 GLY A O 1
ATOM 2266 N N . ASP A 1 300 ? 45.478 -2.872 32.788 1.00 42.04 297 ASP A N 1
ATOM 2267 C CA . ASP A 1 300 ? 45.315 -3.823 33.895 1.00 41.80 297 ASP A CA 1
ATOM 2268 C C . ASP A 1 300 ? 43.872 -4.302 34.095 1.00 32.46 297 ASP A C 1
ATOM 2269 O O . ASP A 1 300 ? 43.599 -5.113 34.980 1.00 29.79 297 ASP A O 1
ATOM 2274 N N . VAL A 1 301 ? 42.936 -3.799 33.299 1.00 27.81 298 VAL A N 1
ATOM 2275 C CA . VAL A 1 301 ? 41.534 -4.159 33.509 1.00 24.92 298 VAL A CA 1
ATOM 2276 C C . VAL A 1 301 ? 40.886 -4.444 32.175 1.00 24.56 298 VAL A C 1
ATOM 2277 O O . VAL A 1 301 ? 41.030 -3.658 31.239 1.00 22.20 298 VAL A O 1
ATOM 2281 N N . LEU A 1 302 ? 40.221 -5.587 32.071 1.00 20.84 299 LEU A N 1
ATOM 2282 C CA . LEU A 1 302 ? 39.508 -5.923 30.839 1.00 21.18 299 LEU A CA 1
ATOM 2283 C C . LEU A 1 302 ? 38.347 -6.806 31.312 1.00 20.35 299 LEU A C 1
ATOM 2284 O O . LEU A 1 302 ? 38.583 -7.864 31.887 1.00 20.59 299 LEU A O 1
ATOM 2289 N N . SER A 1 303 ? 37.106 -6.333 31.150 1.00 17.37 300 SER A N 1
ATOM 2290 C CA . SER A 1 303 ? 35.959 -7.086 31.656 1.00 17.33 300 SER A CA 1
ATOM 2291 C C . SER A 1 303 ? 34.786 -7.029 30.673 1.00 21.09 300 SER A C 1
ATOM 2292 O O . SER A 1 303 ? 34.616 -6.023 29.960 1.00 18.00 300 SER A O 1
ATOM 2295 N N . LEU A 1 304 ? 34.005 -8.119 30.623 1.00 20.36 301 LEU A N 1
ATOM 2296 C CA . LEU A 1 304 ? 32.873 -8.191 29.695 1.00 15.98 301 LEU A CA 1
ATOM 2297 C C . LEU A 1 304 ? 31.582 -8.110 30.511 1.00 16.40 301 LEU A C 1
ATOM 2298 O O . LEU A 1 304 ? 31.473 -8.647 31.624 1.00 17.58 301 LEU A O 1
ATOM 2303 N N . HIS A 1 305 ? 30.617 -7.372 29.996 1.00 12.63 302 HIS A N 1
ATOM 2304 C CA . HIS A 1 305 ? 29.397 -7.122 30.775 1.00 12.89 302 HIS A CA 1
ATOM 2305 C C . HIS A 1 305 ? 28.216 -7.362 29.835 1.00 17.19 302 HIS A C 1
ATOM 2306 O O . HIS A 1 305 ? 28.078 -6.683 28.841 1.00 17.10 302 HIS A O 1
ATOM 2313 N N . LEU A 1 306 ? 27.423 -8.374 30.146 1.00 14.98 303 LEU A N 1
ATOM 2314 C CA . LEU A 1 306 ? 26.262 -8.671 29.310 1.00 16.57 303 LEU A CA 1
ATOM 2315 C C . LEU A 1 306 ? 25.003 -7.964 29.861 1.00 15.86 303 LEU A C 1
ATOM 2316 O O . LEU A 1 306 ? 24.549 -8.268 30.973 1.00 15.64 303 LEU A O 1
ATOM 2321 N N . LEU A 1 307 ? 24.441 -7.036 29.076 1.00 15.95 304 LEU A N 1
ATOM 2322 C CA . LEU A 1 307 ? 23.226 -6.316 29.499 1.00 14.94 304 LEU A CA 1
ATOM 2323 C C . LEU A 1 307 ? 22.017 -6.971 28.831 1.00 18.98 304 LEU A C 1
ATOM 2324 O O . LEU A 1 307 ? 22.011 -7.184 27.599 1.00 15.88 304 LEU A O 1
ATOM 2329 N N . GLN A 1 308 ? 21.027 -7.323 29.640 1.00 14.43 305 GLN A N 1
ATOM 2330 C CA . GLN A 1 308 ? 19.806 -7.868 29.095 1.00 15.67 305 GLN A CA 1
ATOM 2331 C C . GLN A 1 308 ? 18.800 -6.696 28.926 1.00 17.72 305 GLN A C 1
ATOM 2332 O O . GLN A 1 308 ? 18.526 -5.948 29.873 1.00 16.47 305 GLN A O 1
ATOM 2338 N N . LEU A 1 309 ? 18.303 -6.520 27.707 1.00 15.82 306 LEU A N 1
ATOM 2339 C CA . LEU A 1 309 ? 17.398 -5.406 27.407 1.00 18.12 306 LEU A CA 1
ATOM 2340 C C . LEU A 1 309 ? 16.037 -6.047 27.184 1.00 20.57 306 LEU A C 1
ATOM 2341 O O . LEU A 1 309 ? 15.878 -6.874 26.272 1.00 17.78 306 LEU A O 1
ATOM 2346 N N . ALA A 1 310 ? 15.063 -5.702 28.016 1.00 19.18 307 ALA A N 1
ATOM 2347 C CA . ALA A 1 310 ? 13.720 -6.290 27.865 1.00 20.95 307 ALA A CA 1
ATOM 2348 C C . ALA A 1 310 ? 12.809 -5.227 27.270 1.00 23.47 307 ALA A C 1
ATOM 2349 O O . ALA A 1 310 ? 12.698 -4.117 27.808 1.00 22.33 307 ALA A O 1
ATOM 2351 N N . PHE A 1 311 ? 12.137 -5.581 26.186 1.00 22.52 308 PHE A N 1
ATOM 2352 C CA . PHE A 1 311 ? 11.247 -4.643 25.516 1.00 27.68 308 PHE A CA 1
ATOM 2353 C C . PHE A 1 311 ? 9.771 -5.062 25.596 1.00 27.84 308 PHE A C 1
ATOM 2354 O O . PHE A 1 311 ? 9.444 -6.239 25.774 1.00 28.22 308 PHE A O 1
ATOM 2362 N N . GLY A 1 312 ? 8.889 -4.092 25.467 1.00 27.70 309 GLY A N 1
ATOM 2363 C CA . GLY A 1 312 ? 7.467 -4.373 25.525 1.00 30.20 309 GLY A CA 1
ATOM 2364 C C . GLY A 1 312 ? 6.892 -4.963 24.258 1.00 34.45 309 GLY A C 1
ATOM 2365 O O . GLY A 1 312 ? 5.832 -5.583 24.327 1.00 34.28 309 GLY A O 1
ATOM 2366 N N . ASP A 1 313 ? 7.557 -4.787 23.108 1.00 30.04 310 ASP A N 1
ATOM 2367 C CA . ASP A 1 313 ? 6.988 -5.295 21.840 1.00 32.46 310 ASP A CA 1
ATOM 2368 C C . ASP A 1 313 ? 8.058 -5.489 20.747 1.00 29.75 310 ASP A C 1
ATOM 2369 O O . ASP A 1 313 ? 9.170 -5.016 20.895 1.00 27.76 310 ASP A O 1
ATOM 2374 N N . ARG A 1 314 ? 7.709 -6.190 19.671 1.00 36.27 311 ARG A N 1
ATOM 2375 C CA . ARG A 1 314 ? 8.498 -6.203 18.434 1.00 37.82 311 ARG A CA 1
ATOM 2376 C C . ARG A 1 314 ? 7.645 -5.571 17.353 1.00 42.19 311 ARG A C 1
ATOM 2377 O O . ARG A 1 314 ? 6.431 -5.752 17.335 1.00 44.22 311 ARG A O 1
ATOM 2385 N N . LYS A 1 315 ? 8.274 -4.853 16.440 1.00 32.04 312 LYS A N 1
ATOM 2386 C CA . LYS A 1 315 ? 7.539 -4.173 15.382 1.00 47.49 312 LYS A CA 1
ATOM 2387 C C . LYS A 1 315 ? 8.112 -4.593 14.032 1.00 46.96 312 LYS A C 1
ATOM 2388 O O . LYS A 1 315 ? 9.319 -4.495 13.790 1.00 39.48 312 LYS A O 1
ATOM 2394 N N . CYS A 1 316 ? 7.262 -5.076 13.145 1.00 45.11 313 CYS A N 1
ATOM 2395 C CA . CYS A 1 316 ? 7.726 -5.280 11.791 1.00 50.43 313 CYS A CA 1
ATOM 2396 C C . CYS A 1 316 ? 7.549 -3.937 11.090 1.00 50.35 313 CYS A C 1
ATOM 2397 O O . CYS A 1 316 ? 6.459 -3.374 11.064 1.00 54.06 313 CYS A O 1
ATOM 2400 N N . LEU A 1 317 ? 8.630 -3.414 10.537 1.00 44.82 314 LEU A N 1
ATOM 2401 C CA . LEU A 1 317 ? 8.562 -2.160 9.812 1.00 44.73 314 LEU A CA 1
ATOM 2402 C C . LEU A 1 317 ? 8.228 -2.458 8.369 1.00 49.01 314 LEU A C 1
ATOM 2403 O O . LEU A 1 317 ? 8.502 -3.564 7.881 1.00 47.88 314 LEU A O 1
ATOM 2408 N N . ALA A 1 318 ? 7.657 -1.464 7.687 1.00 52.70 315 ALA A N 1
ATOM 2409 C CA . ALA A 1 318 ? 7.407 -1.529 6.248 1.00 56.72 315 ALA A CA 1
ATOM 2410 C C . ALA A 1 318 ? 8.625 -2.032 5.468 1.00 61.43 315 ALA A C 1
ATOM 2411 O O . ALA A 1 318 ? 8.485 -2.666 4.426 1.00 69.95 315 ALA A O 1
ATOM 2413 N N . SER A 1 319 ? 9.816 -1.759 5.991 1.00 54.52 316 SER A N 1
ATOM 2414 C CA . SER A 1 319 ? 11.053 -2.202 5.366 1.00 56.52 316 SER A CA 1
ATOM 2415 C C . SER A 1 319 ? 11.264 -3.718 5.414 1.00 59.21 316 SER A C 1
ATOM 2416 O O . SER A 1 319 ? 12.087 -4.255 4.681 1.00 61.27 316 SER A O 1
ATOM 2419 N N . GLY A 1 320 ? 10.527 -4.408 6.277 1.00 56.08 317 GLY A N 1
ATOM 2420 C CA . GLY A 1 320 ? 10.726 -5.834 6.451 1.00 52.60 317 GLY A CA 1
ATOM 2421 C C . GLY A 1 320 ? 11.591 -6.110 7.661 1.00 52.61 317 GLY A C 1
ATOM 2422 O O . GLY A 1 320 ? 11.739 -7.252 8.106 1.00 55.09 317 GLY A O 1
ATOM 2423 N N . GLN A 1 321 ? 12.178 -5.051 8.206 1.00 48.09 318 GLN A N 1
ATOM 2424 C CA . GLN A 1 321 ? 13.050 -5.221 9.354 1.00 49.71 318 GLN A CA 1
ATOM 2425 C C . GLN A 1 321 ? 12.230 -5.289 10.640 1.00 44.24 318 GLN A C 1
ATOM 2426 O O . GLN A 1 321 ? 11.162 -4.665 10.747 1.00 46.87 318 GLN A O 1
ATOM 2432 N N . ILE A 1 322 ? 12.725 -6.078 11.585 1.00 41.92 319 ILE A N 1
ATOM 2433 C CA . ILE A 1 322 ? 12.140 -6.166 12.916 1.00 42.77 319 ILE A CA 1
ATOM 2434 C C . ILE A 1 322 ? 12.836 -5.199 13.848 1.00 27.42 319 ILE A C 1
ATOM 2435 O O . ILE A 1 322 ? 14.042 -5.006 13.766 1.00 27.43 319 ILE A O 1
ATOM 2440 N N . LEU A 1 323 ? 12.053 -4.588 14.711 1.00 27.64 320 LEU A N 1
ATOM 2441 C CA A LEU A 1 323 ? 12.553 -3.623 15.659 0.50 26.19 320 LEU A CA 1
ATOM 2442 C CA B LEU A 1 323 ? 12.550 -3.620 15.680 0.50 26.18 320 LEU A CA 1
ATOM 2443 C C . LEU A 1 323 ? 12.004 -3.940 17.054 1.00 26.72 320 LEU A C 1
ATOM 2444 O O . LEU A 1 323 ? 10.777 -4.117 17.214 1.00 37.55 320 LEU A O 1
ATOM 2453 N N . TYR A 1 324 ? 12.886 -4.021 18.045 1.00 23.75 321 TYR A N 1
ATOM 2454 C CA . TYR A 1 324 ? 12.450 -4.068 19.435 1.00 24.50 321 TYR A CA 1
ATOM 2455 C C . TYR A 1 324 ? 11.958 -2.676 19.824 1.00 28.21 321 TYR A C 1
ATOM 2456 O O . TYR A 1 324 ? 12.610 -1.693 19.502 1.00 23.99 321 TYR A O 1
ATOM 2465 N N . GLU A 1 325 ? 10.830 -2.584 20.525 1.00 25.72 322 GLU A N 1
ATOM 2466 C CA . GLU A 1 325 ? 10.295 -1.261 20.855 1.00 29.23 322 GLU A CA 1
ATOM 2467 C C . GLU A 1 325 ? 9.772 -1.196 22.280 1.00 27.74 322 GLU A C 1
ATOM 2468 O O . GLU A 1 325 ? 9.124 -2.129 22.749 1.00 27.93 322 GLU A O 1
ATOM 2474 N N . GLY A 1 326 ? 10.068 -0.093 22.958 1.00 30.23 323 GLY A N 1
ATOM 2475 C CA . GLY A 1 326 ? 9.582 0.177 24.299 1.00 29.79 323 GLY A CA 1
ATOM 2476 C C . GLY A 1 326 ? 10.421 -0.527 25.358 1.00 29.82 323 GLY A C 1
ATOM 2477 O O . GLY A 1 326 ? 10.028 -1.595 25.846 1.00 27.42 323 GLY A O 1
ATOM 2478 N N . LEU A 1 327 ? 11.557 0.070 25.717 1.00 25.17 324 LEU A N 1
ATOM 2479 C CA . LEU A 1 327 ? 12.496 -0.536 26.647 1.00 24.58 324 LEU A CA 1
ATOM 2480 C C . LEU A 1 327 ? 11.878 -0.598 28.029 1.00 28.86 324 LEU A C 1
ATOM 2481 O O . LEU A 1 327 ? 11.512 0.425 28.581 1.00 31.54 324 LEU A O 1
ATOM 2486 N N . GLU A 1 328 ? 11.754 -1.791 28.602 1.00 26.65 325 GLU A N 1
ATOM 2487 C CA . GLU A 1 328 ? 11.110 -1.918 29.915 1.00 28.09 325 GLU A CA 1
ATOM 2488 C C . GLU A 1 328 ? 12.137 -2.051 31.045 1.00 27.06 325 GLU A C 1
ATOM 2489 O O . GLU A 1 328 ? 11.932 -1.552 32.154 1.00 30.91 325 GLU A O 1
ATOM 2495 N N . TYR A 1 329 ? 13.232 -2.744 30.761 1.00 23.46 326 TYR A N 1
ATOM 2496 C CA . TYR A 1 329 ? 14.346 -2.762 31.692 1.00 30.07 326 TYR A CA 1
ATOM 2497 C C . TYR A 1 329 ? 15.648 -3.089 30.997 1.00 27.37 326 TYR A C 1
ATOM 2498 O O . TYR A 1 329 ? 15.653 -3.629 29.892 1.00 21.60 326 TYR A O 1
ATOM 2507 N N . CYS A 1 330 ? 16.746 -2.754 31.662 1.00 23.55 327 CYS A N 1
ATOM 2508 C CA . CYS A 1 330 ? 18.082 -3.057 31.173 1.00 24.11 327 CYS A CA 1
ATOM 2509 C C . CYS A 1 330 ? 18.911 -3.369 32.392 1.00 27.72 327 CYS A C 1
ATOM 2510 O O . CYS A 1 330 ? 19.027 -2.539 33.278 1.00 25.22 327 CYS A O 1
ATOM 2513 N N . GLU A 1 331 ? 19.449 -4.579 32.447 1.00 19.02 328 GLU A N 1
ATOM 2514 C CA . GLU A 1 331 ? 20.172 -5.017 33.628 1.00 27.32 328 GLU A CA 1
ATOM 2515 C C . GLU A 1 331 ? 21.291 -5.969 33.265 1.00 22.44 328 GLU A C 1
ATOM 2516 O O . GLU A 1 331 ? 21.142 -6.815 32.390 1.00 17.66 328 GLU A O 1
ATOM 2522 N N . GLU A 1 332 ? 22.415 -5.829 33.955 1.00 19.02 329 GLU A N 1
ATOM 2523 C CA . GLU A 1 332 ? 23.577 -6.694 33.740 1.00 19.75 329 GLU A CA 1
ATOM 2524 C C . GLU A 1 332 ? 23.339 -8.142 34.219 1.00 20.22 329 GLU A C 1
ATOM 2525 O O . GLU A 1 332 ? 23.021 -8.351 35.351 1.00 21.36 329 GLU A O 1
ATOM 2531 N N . ARG A 1 333 ? 23.513 -9.149 33.367 1.00 20.08 330 ARG A N 1
ATOM 2532 C CA . ARG A 1 333 ? 23.158 -10.495 33.780 1.00 21.81 330 ARG A CA 1
ATOM 2533 C C . ARG A 1 333 ? 24.332 -11.434 33.668 1.00 19.94 330 ARG A C 1
ATOM 2534 O O . ARG A 1 333 ? 24.214 -12.590 34.023 1.00 22.59 330 ARG A O 1
ATOM 2542 N N . TYR A 1 334 ? 25.452 -10.947 33.140 1.00 17.00 331 TYR A N 1
ATOM 2543 C CA . TYR A 1 334 ? 26.695 -11.713 33.166 1.00 24.05 331 TYR A CA 1
ATOM 2544 C C . TYR A 1 334 ? 27.913 -10.779 33.207 1.00 20.96 331 TYR A C 1
ATOM 2545 O O . TYR A 1 334 ? 27.902 -9.726 32.589 1.00 17.80 331 TYR A O 1
ATOM 2554 N N . THR A 1 335 ? 28.959 -11.216 33.915 1.00 20.75 332 THR A N 1
ATOM 2555 C CA . THR A 1 335 ? 30.184 -10.442 34.078 1.00 23.97 332 THR A CA 1
ATOM 2556 C C . THR A 1 335 ? 31.351 -11.412 33.994 1.00 21.23 332 THR A C 1
ATOM 2557 O O . THR A 1 335 ? 31.326 -12.453 34.605 1.00 19.89 332 THR A O 1
ATOM 2561 N N . LEU A 1 336 ? 32.338 -11.090 33.183 1.00 19.73 333 LEU A N 1
ATOM 2562 C CA . LEU A 1 336 ? 33.520 -11.922 33.090 1.00 20.18 333 LEU A CA 1
ATOM 2563 C C . LEU A 1 336 ? 34.728 -11.002 33.113 1.00 22.47 333 LEU A C 1
ATOM 2564 O O . LEU A 1 336 ? 34.870 -10.138 32.241 1.00 20.55 333 LEU A O 1
ATOM 2569 N N . ASP A 1 337 ? 35.602 -11.212 34.088 1.00 22.63 334 ASP A N 1
ATOM 2570 C CA . ASP A 1 337 ? 36.861 -10.458 34.163 1.00 25.38 334 ASP A CA 1
ATOM 2571 C C . ASP A 1 337 ? 37.968 -11.193 33.414 1.00 25.80 334 ASP A C 1
ATOM 2572 O O . ASP A 1 337 ? 38.395 -12.288 33.804 1.00 26.76 334 ASP A O 1
ATOM 2577 N N . LEU A 1 338 ? 38.454 -10.594 32.357 1.00 22.00 335 LEU A N 1
ATOM 2578 C CA . LEU A 1 338 ? 39.641 -11.131 31.679 1.00 23.99 335 LEU A CA 1
ATOM 2579 C C . LEU A 1 338 ? 40.989 -10.655 32.254 1.00 31.07 335 LEU A C 1
ATOM 2580 O O . LEU A 1 338 ? 42.016 -11.315 32.072 1.00 34.55 335 LEU A O 1
ATOM 2585 N N . ALA A 1 339 ? 40.982 -9.495 32.910 1.00 27.43 336 ALA A N 1
ATOM 2586 C CA . ALA A 1 339 ? 42.149 -8.933 33.603 1.00 34.82 336 ALA A CA 1
ATOM 2587 C C . ALA A 1 339 ? 41.640 -7.967 34.676 1.00 38.53 336 ALA A C 1
ATOM 2588 O O . ALA A 1 339 ? 40.650 -7.236 34.451 1.00 30.26 336 ALA A O 1
ATOM 2590 N N . GLY A 1 340 ? 42.297 -7.993 35.839 1.00 38.11 337 GLY A N 1
ATOM 2591 C CA . GLY A 1 340 ? 41.897 -7.172 36.971 1.00 46.88 337 GLY A CA 1
ATOM 2592 C C . GLY A 1 340 ? 40.633 -7.702 37.634 1.00 56.27 337 GLY A C 1
ATOM 2593 O O . GLY A 1 340 ? 40.151 -7.150 38.631 1.00 63.86 337 GLY A O 1
ATOM 2594 N N . THR A 1 349 ? 53.681 -8.515 36.673 1.00 63.50 346 THR A N 1
ATOM 2595 C CA . THR A 1 349 ? 52.558 -7.776 36.117 1.00 62.65 346 THR A CA 1
ATOM 2596 C C . THR A 1 349 ? 52.235 -8.222 34.699 1.00 58.09 346 THR A C 1
ATOM 2597 O O . THR A 1 349 ? 52.990 -8.964 34.058 1.00 55.79 346 THR A O 1
ATOM 2601 N N . SER A 1 350 ? 51.095 -7.757 34.214 1.00 51.14 347 SER A N 1
ATOM 2602 C CA . SER A 1 350 ? 50.624 -8.155 32.909 1.00 48.06 347 SER A CA 1
ATOM 2603 C C . SER A 1 350 ? 50.099 -6.943 32.177 1.00 43.44 347 SER A C 1
ATOM 2604 O O . SER A 1 350 ? 49.823 -5.912 32.779 1.00 46.16 347 SER A O 1
ATOM 2607 N N . ASN A 1 351 ? 49.922 -7.088 30.871 1.00 38.82 348 ASN A N 1
ATOM 2608 C CA . ASN A 1 351 ? 49.263 -6.078 30.085 1.00 41.19 348 ASN A CA 1
ATOM 2609 C C . ASN A 1 351 ? 48.266 -6.795 29.190 1.00 33.48 348 ASN A C 1
ATOM 2610 O O . ASN A 1 351 ? 48.651 -7.684 28.437 1.00 34.39 348 ASN A O 1
ATOM 2615 N N . THR A 1 352 ? 47.000 -6.409 29.300 1.00 28.56 349 THR A N 1
ATOM 2616 C CA . THR A 1 352 ? 45.902 -7.071 28.580 1.00 26.22 349 THR A CA 1
ATOM 2617 C C . THR A 1 352 ? 45.127 -6.055 27.744 1.00 27.87 349 THR A C 1
ATOM 2618 O O . THR A 1 352 ? 44.832 -4.951 28.214 1.00 28.59 349 THR A O 1
ATOM 2622 N N . LYS A 1 353 ? 44.791 -6.414 26.507 1.00 27.28 350 LYS A N 1
ATOM 2623 C CA . LYS A 1 353 ? 44.069 -5.486 25.639 1.00 24.76 350 LYS A CA 1
ATOM 2624 C C . LYS A 1 353 ? 43.075 -6.235 24.767 1.00 22.21 350 LYS A C 1
ATOM 2625 O O . LYS A 1 353 ? 43.366 -7.330 24.274 1.00 24.05 350 LYS A O 1
ATOM 2631 N N . LEU A 1 354 ? 41.927 -5.632 24.561 1.00 20.14 351 LEU A N 1
ATOM 2632 C CA . LEU A 1 354 ? 40.927 -6.243 23.679 1.00 20.15 351 LEU A CA 1
ATOM 2633 C C . LEU A 1 354 ? 41.418 -6.052 22.254 1.00 27.32 351 LEU A C 1
ATOM 2634 O O . LEU A 1 354 ? 41.837 -4.962 21.899 1.00 26.94 351 LEU A O 1
ATOM 2639 N N . LEU A 1 355 ? 41.418 -7.102 21.439 1.00 19.70 352 LEU A N 1
ATOM 2640 C CA . LEU A 1 355 ? 41.739 -6.913 20.021 1.00 22.83 352 LEU A CA 1
ATOM 2641 C C . LEU A 1 355 ? 40.458 -6.678 19.199 1.00 32.97 352 LEU A C 1
ATOM 2642 O O . LEU A 1 355 ? 40.412 -5.790 18.341 1.00 36.59 352 LEU A O 1
ATOM 2647 N N . GLY A 1 356 ? 39.426 -7.465 19.483 1.00 28.34 353 GLY A N 1
ATOM 2648 C CA . GLY A 1 356 ? 38.205 -7.408 18.692 1.00 26.32 353 GLY A CA 1
ATOM 2649 C C . GLY A 1 356 ? 37.026 -7.957 19.434 1.00 21.59 353 GLY A C 1
ATOM 2650 O O . GLY A 1 356 ? 37.157 -8.665 20.442 1.00 21.53 353 GLY A O 1
ATOM 2651 N N . CYS A 1 357 ? 35.853 -7.626 18.923 1.00 20.47 354 CYS A N 1
ATOM 2652 C CA . CYS A 1 357 ? 34.614 -7.955 19.580 1.00 19.69 354 CYS A CA 1
ATOM 2653 C C . CYS A 1 357 ? 33.617 -8.020 18.421 1.00 21.91 354 CYS A C 1
ATOM 2654 O O . CYS A 1 357 ? 33.399 -7.013 17.759 1.00 21.75 354 CYS A O 1
ATOM 2657 N N . GLN A 1 358 ? 33.073 -9.202 18.121 1.00 19.43 355 GLN A N 1
ATOM 2658 C CA . GLN A 1 358 ? 32.342 -9.389 16.861 1.00 19.15 355 GLN A CA 1
ATOM 2659 C C . GLN A 1 358 ? 31.145 -10.312 17.105 1.00 22.47 355 GLN A C 1
ATOM 2660 O O . GLN A 1 358 ? 31.299 -11.366 17.705 1.00 21.04 355 GLN A O 1
ATOM 2666 N N . SER A 1 359 ? 29.960 -9.931 16.638 1.00 21.03 356 SER A N 1
ATOM 2667 C CA . SER A 1 359 ? 28.788 -10.767 16.824 1.00 18.75 356 SER A CA 1
ATOM 2668 C C . SER A 1 359 ? 28.504 -11.398 15.482 1.00 16.17 356 SER A C 1
ATOM 2669 O O . SER A 1 359 ? 28.658 -10.744 14.479 1.00 21.64 356 SER A O 1
ATOM 2672 N N . ILE A 1 360 ? 28.119 -12.671 15.492 1.00 16.77 357 ILE A N 1
ATOM 2673 C CA . ILE A 1 360 ? 27.780 -13.461 14.316 1.00 21.69 357 ILE A CA 1
ATOM 2674 C C . ILE A 1 360 ? 26.419 -14.109 14.549 1.00 21.57 357 ILE A C 1
ATOM 2675 O O . ILE A 1 360 ? 26.208 -14.814 15.542 1.00 19.99 357 ILE A O 1
ATOM 2680 N N . GLU A 1 361 ? 25.484 -13.845 13.661 1.00 19.89 358 GLU A N 1
ATOM 2681 C CA . GLU A 1 361 ? 24.157 -14.436 13.819 1.00 28.01 358 GLU A CA 1
ATOM 2682 C C . GLU A 1 361 ? 23.711 -15.052 12.518 1.00 29.63 358 GLU A C 1
ATOM 2683 O O . GLU A 1 361 ? 23.968 -14.490 11.469 1.00 31.27 358 GLU A O 1
ATOM 2689 N N . ARG A 1 362 ? 23.058 -16.212 12.592 1.00 29.18 359 ARG A N 1
ATOM 2690 C CA . ARG A 1 362 ? 22.490 -16.863 11.420 1.00 30.53 359 ARG A CA 1
ATOM 2691 C C . ARG A 1 362 ? 20.968 -16.989 11.590 1.00 36.70 359 ARG A C 1
ATOM 2692 O O . ARG A 1 362 ? 20.489 -17.430 12.635 1.00 32.31 359 ARG A O 1
ATOM 2700 N N . PHE A 1 363 ? 20.212 -16.565 10.583 1.00 42.05 360 PHE A N 1
ATOM 2701 C CA . PHE A 1 363 ? 18.744 -16.675 10.611 1.00 44.16 360 PHE A CA 1
ATOM 2702 C C . PHE A 1 363 ? 18.295 -17.897 9.819 1.00 48.59 360 PHE A C 1
ATOM 2703 O O . PHE A 1 363 ? 18.947 -18.290 8.862 1.00 52.42 360 PHE A O 1
ATOM 2711 N N . PRO A 1 364 ? 17.201 -18.546 10.244 1.00 57.81 361 PRO A N 1
ATOM 2712 C CA . PRO A 1 364 ? 16.710 -19.717 9.495 1.00 62.95 361 PRO A CA 1
ATOM 2713 C C . PRO A 1 364 ? 16.116 -19.375 8.120 1.00 60.27 361 PRO A C 1
ATOM 2714 O O . PRO A 1 364 ? 15.971 -18.191 7.801 1.00 53.77 361 PRO A O 1
ATOM 2718 N N . LEU A 1 377 ? 12.067 -12.728 12.100 1.00 62.14 374 LEU A N 1
ATOM 2719 C CA . LEU A 1 377 ? 12.059 -13.497 13.337 1.00 60.99 374 LEU A CA 1
ATOM 2720 C C . LEU A 1 377 ? 13.480 -13.499 13.898 1.00 52.16 374 LEU A C 1
ATOM 2721 O O . LEU A 1 377 ? 14.252 -12.604 13.580 1.00 57.52 374 LEU A O 1
ATOM 2726 N N . SER A 1 378 ? 13.831 -14.490 14.713 1.00 34.33 375 SER A N 1
ATOM 2727 C CA . SER A 1 378 ? 15.072 -14.427 15.479 1.00 33.41 375 SER A CA 1
ATOM 2728 C C . SER A 1 378 ? 16.140 -15.287 14.831 1.00 26.58 375 SER A C 1
ATOM 2729 O O . SER A 1 378 ? 15.828 -16.202 14.060 1.00 32.86 375 SER A O 1
ATOM 2732 N N . PRO A 1 379 ? 17.412 -14.989 15.120 1.00 25.44 376 PRO A N 1
ATOM 2733 C CA . PRO A 1 379 ? 18.410 -15.914 14.591 1.00 27.87 376 PRO A CA 1
ATOM 2734 C C . PRO A 1 379 ? 18.364 -17.288 15.293 1.00 30.11 376 PRO A C 1
ATOM 2735 O O . PRO A 1 379 ? 18.045 -17.350 16.494 1.00 29.63 376 PRO A O 1
ATOM 2739 N N . ASP A 1 380 ? 18.674 -18.368 14.579 1.00 27.48 377 ASP A N 1
ATOM 2740 C CA . ASP A 1 380 ? 18.792 -19.648 15.266 1.00 34.47 377 ASP A CA 1
ATOM 2741 C C . ASP A 1 380 ? 20.218 -19.882 15.805 1.00 37.19 377 ASP A C 1
ATOM 2742 O O . ASP A 1 380 ? 20.458 -20.771 16.614 1.00 38.59 377 ASP A O 1
ATOM 2747 N N . THR A 1 381 ? 21.147 -19.041 15.374 1.00 25.38 378 THR A N 1
ATOM 2748 C CA . THR A 1 381 ? 22.507 -19.111 15.871 1.00 24.06 378 THR A CA 1
ATOM 2749 C C . THR A 1 381 ? 22.958 -17.708 16.185 1.00 24.09 378 THR A C 1
ATOM 2750 O O . THR A 1 381 ? 22.827 -16.832 15.345 1.00 22.50 378 THR A O 1
ATOM 2754 N N . SER A 1 382 ? 23.491 -17.495 17.383 1.00 20.30 379 SER A N 1
ATOM 2755 C CA . SER A 1 382 ? 23.987 -16.190 17.757 1.00 18.46 379 SER A CA 1
ATOM 2756 C C . SER A 1 382 ? 25.167 -16.328 18.712 1.00 23.07 379 SER A C 1
ATOM 2757 O O . SER A 1 382 ? 25.014 -16.821 19.828 1.00 19.42 379 SER A O 1
ATOM 2760 N N . VAL A 1 383 ? 26.339 -15.879 18.264 1.00 17.87 380 VAL A N 1
ATOM 2761 C CA . VAL A 1 383 ? 27.545 -15.930 19.093 1.00 20.45 380 VAL A CA 1
ATOM 2762 C C . VAL A 1 383 ? 28.256 -14.598 19.035 1.00 19.32 380 VAL A C 1
ATOM 2763 O O . VAL A 1 383 ? 28.093 -13.843 18.082 1.00 19.04 380 VAL A O 1
ATOM 2767 N N . SER A 1 384 ? 28.984 -14.285 20.093 1.00 14.36 381 SER A N 1
ATOM 2768 C CA A SER A 1 384 ? 29.846 -13.121 20.109 0.50 17.78 381 SER A CA 1
ATOM 2769 C CA B SER A 1 384 ? 29.844 -13.122 20.082 0.50 17.04 381 SER A CA 1
ATOM 2770 C C . SER A 1 384 ? 31.269 -13.640 20.226 1.00 19.29 381 SER A C 1
ATOM 2771 O O . SER A 1 384 ? 31.520 -14.574 20.977 1.00 18.12 381 SER A O 1
ATOM 2776 N N . VAL A 1 385 ? 32.195 -13.036 19.491 1.00 14.47 382 VAL A N 1
ATOM 2777 C CA . VAL A 1 385 ? 33.561 -13.495 19.537 1.00 18.89 382 VAL A CA 1
ATOM 2778 C C . VAL A 1 385 ? 34.408 -12.397 20.152 1.00 17.59 382 VAL A C 1
ATOM 2779 O O . VAL A 1 385 ? 34.430 -11.285 19.639 1.00 15.72 382 VAL A O 1
ATOM 2783 N N . PHE A 1 386 ? 35.121 -12.716 21.226 1.00 14.83 383 PHE A N 1
ATOM 2784 C CA . PHE A 1 386 ? 35.992 -11.727 21.852 1.00 15.32 383 PHE A CA 1
ATOM 2785 C C . PHE A 1 386 ? 37.426 -12.208 21.667 1.00 16.75 383 PHE A C 1
ATOM 2786 O O . PHE A 1 386 ? 37.738 -13.351 21.944 1.00 19.30 383 PHE A O 1
ATOM 2794 N N . THR A 1 387 ? 38.287 -11.342 21.180 1.00 18.15 384 THR A N 1
ATOM 2795 C CA A THR A 1 387 ? 39.687 -11.694 20.973 0.50 20.34 384 THR A CA 1
ATOM 2796 C CA B THR A 1 387 ? 39.686 -11.726 21.023 0.50 19.99 384 THR A CA 1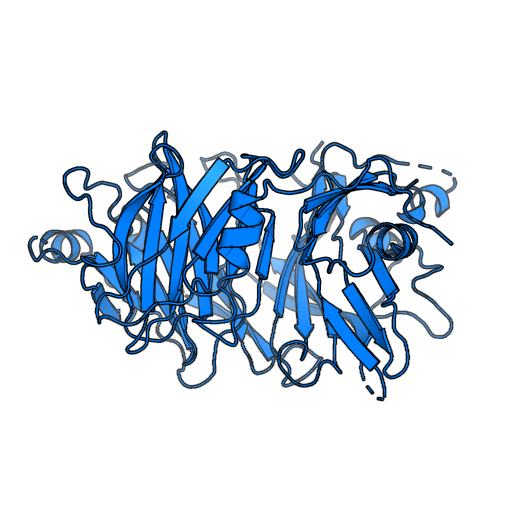
ATOM 2797 C C . THR A 1 387 ? 40.524 -10.747 21.831 1.00 20.01 384 THR A C 1
ATOM 2798 O O . THR A 1 387 ? 40.292 -9.558 21.808 1.00 20.36 384 THR A O 1
ATOM 2805 N N . TRP A 1 388 ? 41.474 -11.274 22.597 1.00 19.54 385 TRP A N 1
ATOM 2806 C CA . TRP A 1 388 ? 42.276 -10.404 23.456 1.00 24.63 385 TRP A CA 1
ATOM 2807 C C . TRP A 1 388 ? 43.701 -10.921 23.554 1.00 24.87 385 TRP A C 1
ATOM 2808 O O . TRP A 1 388 ? 43.991 -12.088 23.225 1.00 22.88 385 TRP A O 1
ATOM 2819 N N . GLN A 1 389 ? 44.604 -10.031 23.955 1.00 25.09 386 GLN A N 1
ATOM 2820 C CA . GLN A 1 389 ? 46.023 -10.369 24.040 1.00 27.94 386 GLN A CA 1
ATOM 2821 C C . GLN A 1 389 ? 46.512 -10.073 25.449 1.00 31.27 386 GLN A C 1
ATOM 2822 O O . GLN A 1 389 ? 46.113 -9.079 26.035 1.00 26.22 386 GLN A O 1
ATOM 2828 N N . VAL A 1 390 ? 47.351 -10.960 25.987 1.00 30.32 387 VAL A N 1
ATOM 2829 C CA . VAL A 1 390 ? 47.896 -10.777 27.324 1.00 21.32 387 VAL A CA 1
ATOM 2830 C C . VAL A 1 390 ? 49.429 -10.816 27.195 1.00 24.72 387 VAL A C 1
ATOM 2831 O O . VAL A 1 390 ? 50.002 -11.799 26.667 1.00 26.17 387 VAL A O 1
ATOM 2835 N N . ASN A 1 391 ? 50.059 -9.729 27.627 1.00 43.28 388 ASN A N 1
ATOM 2836 C CA . ASN A 1 391 ? 51.514 -9.638 27.676 1.00 44.96 388 ASN A CA 1
ATOM 2837 C C . ASN A 1 391 ? 51.986 -9.654 29.098 1.00 44.41 388 ASN A C 1
ATOM 2838 O O . ASN A 1 391 ? 51.617 -8.796 29.887 1.00 44.08 388 ASN A O 1
ATOM 2843 N N . ILE A 1 392 ? 52.802 -10.631 29.438 1.00 46.22 389 ILE A N 1
ATOM 2844 C CA . ILE A 1 392 ? 53.410 -10.613 30.751 1.00 52.40 389 ILE A CA 1
ATOM 2845 C C . ILE A 1 392 ? 54.770 -9.883 30.668 1.00 56.86 389 ILE A C 1
ATOM 2846 O O . ILE A 1 392 ? 55.562 -10.140 29.752 1.00 53.92 389 ILE A O 1
ATOM 2851 N N . TYR A 1 393 ? 55.010 -8.932 31.578 1.00 59.21 390 TYR A N 1
ATOM 2852 C CA . TYR A 1 393 ? 56.302 -8.233 31.619 1.00 59.43 390 TYR A CA 1
ATOM 2853 C C . TYR A 1 393 ? 57.373 -9.278 31.843 1.00 57.37 390 TYR A C 1
ATOM 2854 O O . TYR A 1 393 ? 57.181 -10.209 32.627 1.00 57.50 390 TYR A O 1
ATOM 2863 N N . GLY A 1 394 ? 58.493 -9.132 31.143 1.00 54.74 391 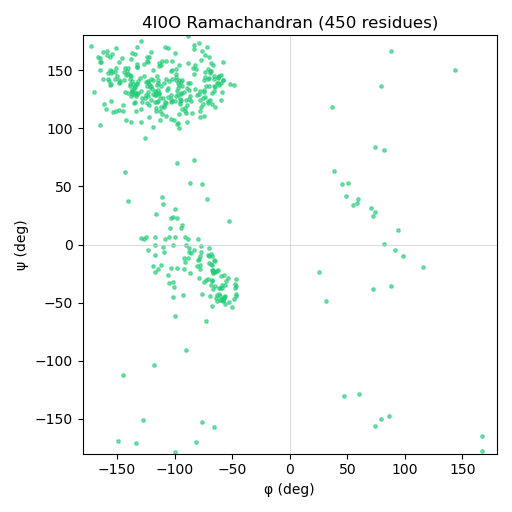GLY A N 1
ATOM 2864 C CA . GLY A 1 394 ? 59.535 -10.134 31.201 1.00 60.59 391 GLY A CA 1
ATOM 2865 C C . GLY A 1 394 ? 59.138 -11.390 30.455 1.00 61.75 391 GLY A C 1
ATOM 2866 O O . GLY A 1 394 ? 59.635 -12.485 30.749 1.00 61.42 391 GLY A O 1
ATOM 2867 N N . GLN A 1 395 ? 58.235 -11.224 29.489 1.00 60.62 392 GLN A N 1
ATOM 2868 C CA . GLN A 1 395 ? 57.824 -12.315 28.618 1.00 65.47 392 GLN A CA 1
ATOM 2869 C C . GLN A 1 395 ? 57.614 -11.771 27.217 1.00 63.12 392 GLN A C 1
ATOM 2870 O O . GLN A 1 395 ? 56.634 -11.073 26.953 1.00 62.09 392 GLN A O 1
ATOM 2876 N N . GLY A 1 396 ? 58.535 -12.108 26.322 1.00 60.63 393 GLY A N 1
ATOM 2877 C CA . GLY A 1 396 ? 58.521 -11.611 24.958 1.00 55.96 393 GLY A CA 1
ATOM 2878 C C . GLY A 1 396 ? 57.250 -11.875 24.162 1.00 54.64 393 GLY A C 1
ATOM 2879 O O . GLY A 1 396 ? 56.702 -10.943 23.578 1.00 54.47 393 GLY A O 1
ATOM 2880 N N . LYS A 1 397 ? 56.779 -13.123 24.130 1.00 52.34 394 LYS A N 1
ATOM 2881 C CA . LYS A 1 397 ? 55.634 -13.463 23.273 1.00 50.92 394 LYS A CA 1
ATOM 2882 C C . LYS A 1 397 ? 54.304 -13.426 24.014 1.00 45.24 394 LYS A C 1
ATOM 2883 O O . LYS A 1 397 ? 54.096 -14.155 24.995 1.00 43.19 394 LYS A O 1
ATOM 2889 N N . PRO A 1 398 ? 53.391 -12.589 23.531 1.00 45.00 395 PRO A N 1
ATOM 2890 C CA . PRO A 1 398 ? 52.061 -12.464 24.135 1.00 43.32 395 PRO A CA 1
ATOM 2891 C C . PRO A 1 398 ? 51.236 -13.714 23.924 1.00 39.09 395 PRO A C 1
ATOM 2892 O O . PRO A 1 398 ? 51.516 -14.474 23.010 1.00 38.86 395 PRO A O 1
ATOM 2896 N N . SER A 1 399 ? 50.258 -13.944 24.787 1.00 38.03 396 SER A N 1
ATOM 2897 C CA . SER A 1 399 ? 49.258 -14.963 24.513 1.00 35.53 396 SER A CA 1
ATOM 2898 C C . SER A 1 399 ? 48.057 -14.276 23.918 1.00 34.26 396 SER A C 1
ATOM 2899 O O . SER A 1 399 ? 47.668 -13.192 24.355 1.00 30.72 396 SER A O 1
ATOM 2902 N N . VAL A 1 400 ? 47.481 -14.908 22.906 1.00 30.44 397 VAL A N 1
ATOM 2903 C CA . VAL A 1 400 ? 46.302 -14.361 22.285 1.00 29.04 397 VAL A CA 1
ATOM 2904 C C . VAL A 1 400 ? 45.166 -15.373 22.344 1.00 30.23 397 VAL A C 1
ATOM 2905 O O . VAL A 1 400 ? 45.358 -16.558 22.028 1.00 25.81 397 VAL A O 1
ATOM 2909 N N . TYR A 1 401 ? 43.998 -14.888 22.784 1.00 23.64 398 TYR A N 1
ATOM 2910 C CA . TYR A 1 401 ? 42.827 -15.720 23.012 1.00 24.88 398 TYR A CA 1
ATOM 2911 C C . TYR A 1 401 ? 41.657 -15.259 22.151 1.00 22.56 398 TYR A C 1
ATOM 2912 O O . TYR A 1 401 ? 41.485 -14.081 21.909 1.00 25.01 398 TYR A O 1
ATOM 2921 N N . LEU A 1 402 ? 40.900 -16.226 21.669 1.00 21.92 399 LEU A N 1
ATOM 2922 C CA . LEU A 1 402 ? 39.654 -15.986 20.968 1.00 23.28 399 LEU A CA 1
ATOM 2923 C C . LEU A 1 402 ? 38.600 -16.755 21.765 1.00 22.93 399 LEU A C 1
ATOM 2924 O O . LEU A 1 402 ? 38.705 -17.953 21.932 1.00 23.96 399 LEU A O 1
ATOM 2929 N N . GLY A 1 403 ? 37.591 -16.057 22.285 1.00 21.48 400 GLY A N 1
ATOM 2930 C CA . GLY A 1 403 ? 36.559 -16.704 23.077 1.00 19.07 400 GLY A CA 1
ATOM 2931 C C . GLY A 1 403 ? 35.198 -16.521 22.434 1.00 17.98 400 GLY A C 1
ATOM 2932 O O . GLY A 1 403 ? 34.833 -15.409 21.993 1.00 19.60 400 GLY A O 1
ATOM 2933 N N . LEU A 1 404 ? 34.440 -17.613 22.352 1.00 18.45 401 LEU A N 1
ATOM 2934 C CA . LEU A 1 404 ? 33.183 -17.582 21.596 1.00 17.75 401 LEU A CA 1
ATOM 2935 C C . LEU A 1 404 ? 32.042 -17.827 22.586 1.00 17.75 401 LEU A C 1
ATOM 2936 O O . LEU A 1 404 ? 31.995 -18.873 23.219 1.00 21.23 401 LEU A O 1
ATOM 2941 N N . PHE A 1 405 ? 31.157 -16.847 22.741 1.00 16.76 402 PHE A N 1
ATOM 2942 C CA . PHE A 1 405 ? 30.046 -16.924 23.688 1.00 16.73 402 PHE A CA 1
ATOM 2943 C C . PHE A 1 405 ? 28.761 -17.239 22.912 1.00 18.08 402 PHE A C 1
ATOM 2944 O O . PHE A 1 405 ? 28.432 -16.533 21.996 1.00 18.44 402 PHE A O 1
ATOM 2952 N N . ASP A 1 406 ? 28.069 -18.319 23.263 1.00 17.42 403 ASP A N 1
ATOM 2953 C CA . ASP A 1 406 ? 26.834 -18.692 22.581 1.00 17.60 403 ASP A CA 1
ATOM 2954 C C . ASP A 1 406 ? 25.625 -18.315 23.463 1.00 19.61 403 ASP A C 1
ATOM 2955 O O . ASP A 1 406 ? 25.394 -18.931 24.500 1.00 17.97 403 ASP A O 1
ATOM 2960 N N . ILE A 1 407 ? 24.896 -17.279 23.062 1.00 16.54 404 ILE A N 1
ATOM 2961 C CA . ILE A 1 407 ? 23.792 -16.776 23.885 1.00 16.33 404 ILE A CA 1
ATOM 2962 C C . ILE A 1 407 ? 22.726 -17.858 24.158 1.00 17.30 404 ILE A C 1
ATOM 2963 O O . ILE A 1 407 ? 22.158 -17.931 25.255 1.00 17.54 404 ILE A O 1
ATOM 2968 N N . ASN A 1 408 ? 22.495 -18.724 23.185 1.00 18.05 405 ASN A N 1
ATOM 2969 C CA . ASN A 1 408 ? 21.488 -19.751 23.368 1.00 19.19 405 ASN A CA 1
ATOM 2970 C C . ASN A 1 408 ? 21.930 -20.883 24.295 1.00 20.16 405 ASN A C 1
ATOM 2971 O O . ASN A 1 408 ? 21.125 -21.460 25.009 1.00 20.95 405 ASN A O 1
ATOM 2976 N N . ARG A 1 409 ? 23.224 -21.180 24.283 1.00 20.76 406 ARG A N 1
ATOM 2977 C CA . ARG A 1 409 ? 23.773 -22.146 25.237 1.00 21.33 406 ARG A CA 1
ATOM 2978 C C . ARG A 1 409 ? 23.834 -21.535 26.640 1.00 20.92 406 ARG A C 1
ATOM 2979 O O . ARG A 1 409 ? 23.724 -22.234 27.634 1.00 21.96 406 ARG A O 1
ATOM 2987 N N . TRP A 1 410 ? 24.015 -20.211 26.708 1.00 19.59 407 TRP A N 1
ATOM 2988 C CA . TRP A 1 410 ? 23.924 -19.508 27.983 1.00 19.32 407 TRP A CA 1
ATOM 2989 C C . TRP A 1 410 ? 22.503 -19.617 28.564 1.00 20.47 407 TRP A C 1
ATOM 2990 O O . TRP A 1 410 ? 22.343 -19.910 29.748 1.00 20.38 407 TRP A O 1
ATOM 3001 N N . TYR A 1 411 ? 21.480 -19.437 27.716 1.00 19.33 408 TYR A N 1
ATOM 3002 C CA . TYR A 1 411 ? 20.101 -19.876 28.073 1.00 20.05 408 TYR A CA 1
ATOM 3003 C C . TYR A 1 411 ? 20.001 -21.323 28.571 1.00 21.59 408 TYR A C 1
ATOM 3004 O O . TYR A 1 411 ? 19.474 -21.584 29.643 1.00 22.28 408 TYR A O 1
ATOM 3013 N N . HIS A 1 412 ? 20.524 -22.255 27.778 1.00 22.29 409 HIS A N 1
ATOM 3014 C CA . HIS A 1 412 ? 20.538 -23.658 28.140 1.00 24.00 409 HIS A CA 1
ATOM 3015 C C . HIS A 1 412 ? 21.230 -23.899 29.503 1.00 24.63 409 HIS A C 1
ATOM 3016 O O . HIS A 1 412 ? 20.802 -24.746 30.280 1.00 26.03 409 HIS A O 1
ATOM 3023 N N . ALA A 1 413 ? 22.260 -23.111 29.793 1.00 23.74 410 ALA A N 1
ATOM 3024 C CA . ALA A 1 413 ? 22.992 -23.243 31.068 1.00 25.73 410 ALA A CA 1
ATOM 3025 C C . ALA A 1 413 ? 22.267 -22.572 32.249 1.00 24.37 410 ALA A C 1
ATOM 3026 O O . ALA A 1 413 ? 22.818 -22.490 33.341 1.00 25.04 410 ALA A O 1
ATOM 3028 N N . GLN A 1 414 ? 21.064 -22.061 31.984 1.00 23.64 411 GLN A N 1
ATOM 3029 C CA . GLN A 1 414 ? 20.235 -21.413 32.995 1.00 23.57 411 GLN A CA 1
ATOM 3030 C C . GLN A 1 414 ? 20.764 -20.031 33.424 1.00 22.51 411 GLN A C 1
ATOM 3031 O O . GLN A 1 414 ? 20.688 -19.686 34.582 1.00 23.23 411 GLN A O 1
ATOM 3045 N N . PRO A 1 416 ? 23.632 -18.329 34.082 1.00 21.81 413 PRO A N 1
ATOM 3046 C CA . PRO A 1 416 ? 24.459 -18.046 35.273 1.00 22.79 413 PRO A CA 1
ATOM 3047 C C . PRO A 1 416 ? 24.968 -16.591 35.158 1.00 21.82 413 PRO A C 1
ATOM 3048 O O . PRO A 1 416 ? 25.104 -16.100 34.048 1.00 20.57 413 PRO A O 1
ATOM 3052 N N . ASP A 1 417 ? 25.189 -15.894 36.263 1.00 24.78 414 ASP A N 1
ATOM 3053 C CA . ASP A 1 417 ? 25.627 -14.497 36.184 1.00 27.50 414 ASP A CA 1
ATOM 3054 C C . ASP A 1 417 ? 27.152 -14.296 36.158 1.00 27.73 414 ASP A C 1
ATOM 3055 O O . ASP A 1 417 ? 27.617 -13.164 36.066 1.00 25.73 414 ASP A O 1
ATOM 3060 N N . SER A 1 418 ? 27.903 -15.396 36.217 1.00 25.76 415 SER A N 1
ATOM 3061 C CA . SER A 1 418 ? 29.355 -15.374 36.213 1.00 29.39 415 SER A CA 1
ATOM 3062 C C . SER A 1 418 ? 29.872 -16.809 36.100 1.00 30.94 415 SER A C 1
ATOM 3063 O O . SER A 1 418 ? 29.093 -17.733 36.187 1.00 31.96 415 SER A O 1
ATOM 3066 N N . LEU A 1 419 ? 31.172 -16.989 35.896 1.00 28.93 416 LEU A N 1
ATOM 3067 C CA . LEU A 1 419 ? 31.776 -18.300 36.004 1.00 36.30 416 LEU A CA 1
ATOM 3068 C C . LEU A 1 419 ? 31.586 -18.774 37.421 1.00 41.95 416 LEU A C 1
ATOM 3069 O O . LEU A 1 419 ? 31.727 -17.986 38.351 1.00 46.06 416 LEU A O 1
ATOM 3074 N N . ARG A 1 420 ? 31.259 -20.049 37.598 1.00 46.08 417 ARG A N 1
ATOM 3075 C CA . ARG A 1 420 ? 31.146 -20.591 38.950 1.00 52.97 417 ARG A CA 1
ATOM 3076 C C . ARG A 1 420 ? 32.529 -20.823 39.536 1.00 53.83 417 ARG A C 1
ATOM 3077 O O . ARG A 1 420 ? 33.534 -20.804 38.821 1.00 52.67 417 ARG A O 1
ATOM 3085 N N . SER A 1 421 ? 32.583 -21.053 40.844 1.00 61.25 418 SER A N 1
ATOM 3086 C CA . SER A 1 421 ? 33.834 -21.445 41.482 1.00 61.21 418 SER A CA 1
ATOM 3087 C C . SER A 1 421 ? 34.367 -22.737 40.851 1.00 58.22 418 SER A C 1
ATOM 3088 O O . SER A 1 421 ? 33.625 -23.705 40.668 1.00 59.34 418 SER A O 1
ATOM 3091 N N . GLY A 1 422 ? 35.648 -22.732 40.495 1.00 53.69 419 GLY A N 1
ATOM 3092 C CA . GLY A 1 422 ? 36.254 -23.875 39.838 1.00 58.50 419 GLY A CA 1
ATOM 3093 C C . GLY A 1 422 ? 36.116 -23.841 38.326 1.00 59.96 419 GLY A C 1
ATOM 3094 O O . GLY A 1 422 ? 37.030 -24.259 37.600 1.00 56.56 419 GLY A O 1
ATOM 3095 N N . GLU A 1 423 ? 34.975 -23.336 37.854 1.00 57.31 420 GLU A N 1
ATOM 3096 C CA . GLU A 1 423 ? 34.683 -23.293 36.425 1.00 55.44 420 GLU A CA 1
ATOM 3097 C C . GLU A 1 423 ? 35.690 -22.431 35.678 1.00 55.98 420 GLU A C 1
ATOM 3098 O O . GLU A 1 423 ? 36.145 -21.406 36.178 1.00 60.64 420 GLU A O 1
ATOM 3104 N N . SER A 1 424 ? 36.029 -22.859 34.471 1.00 56.22 421 SER A N 1
ATOM 3105 C CA . SER A 1 424 ? 37.040 -22.187 33.675 1.00 53.83 421 SER A CA 1
ATOM 3106 C C . SER A 1 424 ? 36.546 -21.973 32.243 1.00 51.16 421 SER A C 1
ATOM 3107 O O . SER A 1 424 ? 35.709 -22.732 31.752 1.00 46.38 421 SER A O 1
ATOM 3110 N N . LEU A 1 425 ? 37.060 -20.943 31.573 1.00 48.90 422 LEU A N 1
ATOM 3111 C CA . LEU A 1 425 ? 36.677 -20.699 30.182 1.00 50.63 422 LEU A CA 1
ATOM 3112 C C . LEU A 1 425 ? 37.028 -21.890 29.283 1.00 50.12 422 LEU A C 1
ATOM 3113 O O . LEU A 1 425 ? 36.371 -22.128 28.250 1.00 39.43 422 LEU A O 1
ATOM 3118 N N . HIS A 1 426 ? 38.058 -22.636 29.704 1.00 49.40 423 HIS A N 1
ATOM 3119 C CA . HIS A 1 426 ? 38.552 -23.791 28.962 1.00 52.17 423 HIS A CA 1
ATOM 3120 C C . HIS A 1 426 ? 37.540 -24.910 28.959 1.00 46.87 423 HIS A C 1
ATOM 3121 O O . HIS A 1 426 ? 37.592 -25.798 28.110 1.00 51.14 423 HIS A O 1
ATOM 3128 N N . ASN A 1 427 ? 36.641 -24.873 29.935 1.00 40.37 424 ASN A N 1
ATOM 3129 C CA . ASN A 1 427 ? 35.689 -25.950 30.156 1.00 48.31 424 ASN A CA 1
ATOM 3130 C C . ASN A 1 427 ? 34.352 -25.387 30.599 1.00 46.36 424 ASN A C 1
ATOM 3131 O O . ASN A 1 427 ? 33.888 -25.650 31.719 1.00 46.73 424 ASN A O 1
ATOM 3136 N N . CYS A 1 428 ? 33.758 -24.594 29.708 1.00 41.51 425 CYS A N 1
ATOM 3137 C CA . CYS A 1 428 ? 32.499 -23.902 29.940 1.00 40.84 425 CYS A CA 1
ATOM 3138 C C . CYS A 1 428 ? 31.501 -24.254 28.844 1.00 38.76 425 CYS A C 1
ATOM 3139 O O . CYS A 1 428 ? 31.812 -24.128 27.662 1.00 40.99 425 CYS A O 1
ATOM 3142 N N . SER A 1 429 ? 30.298 -24.676 29.233 1.00 33.23 426 SER A N 1
ATOM 3143 C CA . SER A 1 429 ? 29.288 -25.103 28.261 1.00 34.51 426 SER A CA 1
ATOM 3144 C C . SER A 1 429 ? 28.750 -24.027 27.297 1.00 32.45 426 SER A C 1
ATOM 3145 O O . SER A 1 429 ? 28.100 -24.363 26.322 1.00 34.61 426 SER A O 1
ATOM 3148 N N . TYR A 1 430 ? 28.991 -22.747 27.561 1.00 23.36 427 TYR A N 1
ATOM 3149 C CA . TYR A 1 430 ? 28.414 -21.723 26.704 1.00 21.67 427 TYR A CA 1
ATOM 3150 C C . TYR A 1 430 ? 29.507 -20.801 26.168 1.00 21.87 427 TYR A C 1
ATOM 3151 O O . TYR A 1 430 ? 29.216 -19.769 25.534 1.00 19.44 427 TYR A O 1
ATOM 3160 N N . PHE A 1 431 ? 30.756 -21.166 26.451 1.00 21.69 428 PHE A N 1
ATOM 3161 C CA . PHE A 1 431 ? 31.894 -20.375 26.026 1.00 30.58 428 PHE A CA 1
ATOM 3162 C C . PHE A 1 431 ? 32.972 -21.315 25.485 1.00 30.98 428 PHE A C 1
ATOM 3163 O O . PHE A 1 431 ? 33.280 -22.325 26.107 1.00 36.68 428 PHE A O 1
ATOM 3171 N N . ALA A 1 432 ? 33.523 -21.017 24.318 1.00 25.34 429 ALA A N 1
ATOM 3172 C CA . ALA A 1 432 ? 34.640 -21.811 23.820 1.00 26.96 429 ALA A CA 1
ATOM 3173 C C . ALA A 1 432 ? 35.868 -20.933 23.834 1.00 26.08 429 ALA A C 1
ATOM 3174 O O . ALA A 1 432 ? 35.818 -19.789 23.399 1.00 22.64 429 ALA A O 1
ATOM 3176 N N . LEU A 1 433 ? 36.985 -21.478 24.288 1.00 25.57 430 LEU A N 1
ATOM 3177 C CA . LEU A 1 433 ? 38.222 -20.705 24.349 1.00 24.40 430 LEU A CA 1
ATOM 3178 C C . LEU A 1 433 ? 39.283 -21.290 23.407 1.00 30.88 430 LEU A C 1
ATOM 3179 O O . LEU A 1 433 ? 39.654 -22.460 23.547 1.00 27.16 430 LEU A O 1
ATOM 3184 N N . TRP A 1 434 ? 39.772 -20.469 22.487 1.00 24.48 431 TRP A N 1
ATOM 3185 C CA . TRP A 1 434 ? 40.788 -20.867 21.509 1.00 26.00 431 TRP A CA 1
ATOM 3186 C C . TRP A 1 434 ? 42.070 -20.117 21.751 1.00 27.81 431 TRP A C 1
ATOM 3187 O O . TRP A 1 434 ? 42.050 -18.927 22.032 1.00 27.72 431 TRP A O 1
ATOM 3198 N N . SER A 1 435 ? 43.188 -20.829 21.624 1.00 28.27 432 SER A N 1
ATOM 3199 C CA . SER A 1 435 ? 44.496 -20.214 21.709 1.00 29.03 432 SER A CA 1
ATOM 3200 C C . SER A 1 435 ? 44.992 -19.875 20.332 1.00 29.27 432 SER A C 1
ATOM 3201 O O . SER A 1 435 ? 45.002 -20.729 19.436 1.00 32.37 432 SER A O 1
ATOM 3204 N N . LEU A 1 436 ? 45.440 -18.641 20.162 1.00 27.86 433 LEU A N 1
ATOM 3205 C CA . LEU A 1 436 ? 45.959 -18.222 18.870 1.00 30.04 433 LEU A CA 1
ATOM 3206 C C . LEU A 1 436 ? 47.477 -18.184 18.883 1.00 33.88 433 LEU A C 1
ATOM 3207 O O . LEU A 1 436 ? 48.106 -17.490 18.088 1.00 36.41 433 LEU A O 1
ATOM 3212 N N . ASP A 1 437 ? 48.061 -18.947 19.794 1.00 33.32 434 ASP A N 1
ATOM 3213 C CA . ASP A 1 437 ? 49.502 -18.913 19.987 1.00 40.79 434 ASP A CA 1
ATOM 3214 C C . ASP A 1 437 ? 50.307 -19.441 18.811 1.00 37.63 434 ASP A C 1
ATOM 3215 O O . ASP A 1 437 ? 51.453 -19.046 18.625 1.00 38.45 434 ASP A O 1
ATOM 3220 N N . SER A 1 438 ? 49.710 -20.291 17.991 1.00 38.44 435 SER A N 1
ATOM 3221 C CA . SER A 1 438 ? 50.413 -20.738 16.787 1.00 45.32 435 SER A CA 1
ATOM 3222 C C . SER A 1 438 ? 50.578 -19.551 15.843 1.00 39.41 435 SER A C 1
ATOM 3223 O O . SER A 1 438 ? 51.617 -19.383 15.212 1.00 38.76 435 SER A O 1
ATOM 3226 N N . VAL A 1 439 ? 49.549 -18.708 15.779 1.00 31.47 436 VAL A N 1
ATOM 3227 C CA . VAL A 1 439 ? 49.633 -17.461 15.006 1.00 34.85 436 VAL A CA 1
ATOM 3228 C C . VAL A 1 439 ? 50.769 -16.556 15.508 1.00 33.86 436 VAL A C 1
ATOM 3229 O O . VAL A 1 439 ? 51.558 -16.048 14.721 1.00 32.03 436 VAL A O 1
ATOM 3233 N N . VAL A 1 440 ? 50.843 -16.383 16.821 1.00 32.86 437 VAL A N 1
ATOM 3234 C CA . VAL A 1 440 ? 51.894 -15.570 17.433 1.00 35.69 437 VAL A CA 1
ATOM 3235 C C . VAL A 1 440 ? 53.289 -16.094 17.074 1.00 37.75 437 VAL A C 1
ATOM 3236 O O . VAL A 1 440 ? 54.165 -15.324 16.670 1.00 39.72 437 VAL A O 1
ATOM 3240 N N . SER A 1 441 ? 53.485 -17.403 17.204 1.00 37.39 438 SER A N 1
ATOM 3241 C CA . SER A 1 441 ? 54.783 -18.011 16.911 1.00 39.70 438 SER A CA 1
ATOM 3242 C C . SER A 1 441 ? 55.172 -17.787 15.464 1.00 38.31 438 SER A C 1
ATOM 3243 O O . SER A 1 441 ? 56.313 -17.434 15.147 1.00 40.69 438 SER A O 1
ATOM 3246 N N . ARG A 1 442 ? 54.191 -18.000 14.596 1.00 38.25 439 ARG A N 1
ATOM 3247 C CA . ARG A 1 442 ? 54.362 -17.914 13.157 1.00 44.90 439 ARG A CA 1
ATOM 3248 C C . ARG A 1 442 ? 54.652 -16.489 12.680 1.00 39.14 439 ARG A C 1
ATOM 3249 O O . ARG A 1 442 ? 55.378 -16.290 11.717 1.00 40.83 439 ARG A O 1
ATOM 3257 N N . THR A 1 443 ? 54.113 -15.496 13.372 1.00 38.47 440 THR A N 1
ATOM 3258 C CA . THR A 1 443 ? 54.175 -14.126 12.868 1.00 35.83 440 THR A CA 1
ATOM 3259 C C . THR A 1 443 ? 55.115 -13.180 13.631 1.00 38.56 440 THR A C 1
ATOM 3260 O O . THR A 1 443 ? 55.310 -12.048 13.215 1.00 36.14 440 THR A O 1
ATOM 3264 N N . SER A 1 444 ? 55.682 -13.639 14.743 1.00 40.68 441 SER A N 1
ATOM 3265 C CA . SER A 1 444 ? 56.588 -12.803 15.548 1.00 42.24 441 SER A CA 1
ATOM 3266 C C . SER A 1 444 ? 57.703 -12.194 14.700 1.00 43.15 441 SER A C 1
ATOM 3267 O O . SER A 1 444 ? 58.274 -12.871 13.857 1.00 46.55 441 SER A O 1
ATOM 3270 N N . PRO A 1 445 ? 58.028 -10.914 14.920 1.00 46.78 442 PRO A N 1
ATOM 3271 C CA . PRO A 1 445 ? 57.525 -9.998 15.945 1.00 35.00 442 PRO A CA 1
ATOM 3272 C C . PRO A 1 445 ? 56.430 -9.083 15.425 1.00 39.54 442 PRO A C 1
ATOM 3273 O O . PRO A 1 445 ? 56.196 -8.017 15.995 1.00 40.67 442 PRO A O 1
ATOM 3277 N N . HIS A 1 446 ? 55.748 -9.480 14.359 1.00 38.57 443 HIS A N 1
ATOM 3278 C CA . HIS A 1 446 ? 54.641 -8.670 13.896 1.00 38.31 443 HIS A CA 1
ATOM 3279 C C . HIS A 1 446 ? 53.493 -8.648 14.908 1.00 38.34 443 HIS A C 1
ATOM 3280 O O . HIS A 1 446 ? 53.277 -9.616 15.623 1.00 41.78 443 HIS A O 1
ATOM 3287 N N . HIS A 1 447 ? 52.805 -7.513 15.003 1.00 32.88 444 HIS A N 1
ATOM 3288 C CA . HIS A 1 447 ? 51.721 -7.343 15.975 1.00 35.97 444 HIS A CA 1
ATOM 3289 C C . HIS A 1 447 ? 50.390 -7.628 15.331 1.00 30.01 444 HIS A C 1
ATOM 3290 O O . HIS A 1 447 ? 50.143 -7.190 14.208 1.00 26.65 444 HIS A O 1
ATOM 3297 N N . ILE A 1 448 ? 49.531 -8.350 16.047 1.00 28.18 445 ILE A N 1
ATOM 3298 C CA . ILE A 1 448 ? 48.145 -8.521 15.635 1.00 31.03 445 ILE A CA 1
ATOM 3299 C C . ILE A 1 448 ? 47.364 -7.235 15.918 1.00 30.61 445 ILE A C 1
ATOM 3300 O O . ILE A 1 448 ? 47.396 -6.697 17.021 1.00 29.33 445 ILE A O 1
ATOM 3305 N N . LEU A 1 449 ? 46.711 -6.707 14.899 1.00 25.10 446 LEU A N 1
ATOM 3306 C CA . LEU A 1 449 ? 45.968 -5.461 15.063 1.00 26.80 446 LEU A CA 1
ATOM 3307 C C . LEU A 1 449 ? 44.471 -5.716 15.216 1.00 30.23 446 LEU A C 1
ATOM 3308 O O . LEU A 1 449 ? 43.788 -4.965 15.908 1.00 29.27 446 LEU A O 1
ATOM 3313 N N . ASP A 1 450 ? 43.964 -6.774 14.567 1.00 22.15 447 ASP A N 1
ATOM 3314 C CA . ASP A 1 450 ? 42.537 -7.083 14.585 1.00 20.06 447 ASP A CA 1
ATOM 3315 C C . ASP A 1 450 ? 42.355 -8.512 14.096 1.00 25.76 447 ASP A C 1
ATOM 3316 O O . ASP A 1 450 ? 43.261 -9.082 13.463 1.00 21.50 447 ASP A O 1
ATOM 3321 N N . ILE A 1 451 ? 41.202 -9.101 14.408 1.00 19.90 448 ILE A N 1
ATOM 3322 C CA . ILE A 1 451 ? 40.885 -10.468 14.009 1.00 23.41 448 ILE A CA 1
ATOM 3323 C C . ILE A 1 451 ? 39.442 -10.503 13.516 1.00 27.03 448 ILE A C 1
ATOM 3324 O O . ILE A 1 451 ? 38.531 -9.947 14.147 1.00 26.44 448 ILE A O 1
ATOM 3329 N N . LEU A 1 452 ? 39.240 -11.099 12.354 1.00 19.62 449 LEU A N 1
ATOM 3330 C CA . LEU A 1 452 ? 37.892 -11.193 11.818 1.00 21.12 449 LEU A CA 1
ATOM 3331 C C . LEU A 1 452 ? 37.512 -12.654 11.631 1.00 21.54 449 LEU A C 1
ATOM 3332 O O . LEU A 1 452 ? 38.221 -13.412 10.942 1.00 22.85 449 LEU A O 1
ATOM 3337 N N . VAL A 1 453 ? 36.400 -13.065 12.243 1.00 18.96 450 VAL A N 1
ATOM 3338 C CA . VAL A 1 453 ? 35.875 -14.387 11.982 1.00 18.57 450 VAL A CA 1
ATOM 3339 C C . VAL A 1 453 ? 34.976 -14.299 10.742 1.00 23.78 450 VAL A C 1
ATOM 3340 O O . VAL A 1 453 ? 34.216 -13.345 10.594 1.00 25.18 450 VAL A O 1
ATOM 3344 N N . HIS A 1 454 ? 35.058 -15.296 9.871 1.00 22.72 451 HIS A N 1
ATOM 3345 C CA . HIS A 1 454 ? 34.247 -15.318 8.650 1.00 24.22 451 HIS A CA 1
ATOM 3346 C C . HIS A 1 454 ? 32.934 -16.005 8.922 1.00 22.93 451 HIS A C 1
ATOM 3347 O O . HIS A 1 454 ? 32.880 -17.208 9.083 1.00 25.34 451 HIS A O 1
ATOM 3354 N N . GLU A 1 455 ? 31.892 -15.192 9.005 1.00 25.98 452 GLU A N 1
ATOM 3355 C CA . GLU A 1 455 ? 30.544 -15.621 9.305 1.00 29.71 452 GLU A CA 1
ATOM 3356 C C . GLU A 1 455 ? 30.126 -16.837 8.498 1.00 28.49 452 GLU A C 1
ATOM 3357 O O . GLU A 1 455 ? 29.537 -17.770 9.046 1.00 28.68 452 GLU A O 1
ATOM 3363 N N . ARG A 1 456 ? 30.431 -16.836 7.199 1.00 25.91 453 ARG A N 1
ATOM 3364 C CA A ARG A 1 456 ? 29.933 -17.917 6.342 0.50 31.36 453 ARG A CA 1
ATOM 3365 C CA B ARG A 1 456 ? 30.005 -17.915 6.292 0.50 32.61 453 ARG A CA 1
ATOM 3366 C C . ARG A 1 456 ? 30.547 -19.272 6.710 1.00 30.68 453 ARG A C 1
ATOM 3367 O O . ARG A 1 456 ? 30.010 -20.333 6.316 1.00 35.25 453 ARG A O 1
ATOM 3382 N N . SER A 1 457 ? 31.645 -19.240 7.471 1.00 29.43 454 SER A N 1
ATOM 3383 C CA . SER A 1 457 ? 32.365 -20.464 7.790 1.00 31.02 454 SER A CA 1
ATOM 3384 C C . SER A 1 457 ? 31.888 -21.086 9.080 1.00 30.97 454 SER A C 1
ATOM 3385 O O . SER A 1 457 ? 32.232 -22.228 9.369 1.00 28.85 454 SER A O 1
ATOM 3388 N N . LEU A 1 458 ? 31.091 -20.352 9.857 1.00 28.02 455 LEU A N 1
ATOM 3389 C CA . LEU A 1 458 ? 30.708 -20.861 11.173 1.00 29.05 455 LEU A CA 1
ATOM 3390 C C . LEU A 1 458 ? 29.848 -22.118 11.024 1.00 32.07 455 LEU A C 1
ATOM 3391 O O . LEU A 1 458 ? 28.775 -22.084 10.414 1.00 36.57 455 LEU A O 1
ATOM 3396 N N . ASN A 1 459 ? 30.347 -23.236 11.545 1.00 31.88 456 ASN A N 1
ATOM 3397 C CA . ASN A 1 459 ? 29.698 -24.532 11.356 1.00 41.67 456 ASN A CA 1
ATOM 3398 C C . ASN A 1 459 ? 29.884 -25.462 12.547 1.00 49.71 456 ASN A C 1
ATOM 3399 O O . ASN A 1 459 ? 30.980 -25.553 13.110 1.00 49.17 456 ASN A O 1
ATOM 3404 N N . ARG A 1 460 ? 28.822 -26.187 12.891 1.00 52.18 457 ARG A N 1
ATOM 3405 C CA . ARG A 1 460 ? 28.858 -27.149 13.985 1.00 5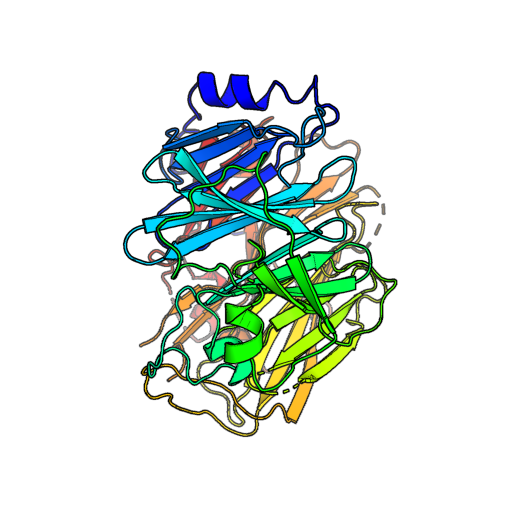5.17 457 ARG A CA 1
ATOM 3406 C C . ARG A 1 460 ? 29.794 -28.313 13.680 1.00 56.79 457 ARG A C 1
ATOM 3407 O O . ARG A 1 460 ? 29.718 -28.914 12.613 1.00 59.03 457 ARG A O 1
ATOM 3415 N N . PRO A 1 469 ? 23.753 -36.107 21.867 1.00 55.34 466 PRO A N 1
ATOM 3416 C CA . PRO A 1 469 ? 24.125 -35.850 23.266 1.00 58.72 466 PRO A CA 1
ATOM 3417 C C . PRO A 1 469 ? 24.342 -34.356 23.545 1.00 58.01 466 PRO A C 1
ATOM 3418 O O . PRO A 1 469 ? 25.234 -33.717 22.961 1.00 49.48 466 PRO A O 1
ATOM 3422 N N . GLU A 1 470 ? 23.521 -33.811 24.443 1.00 56.90 467 GLU A N 1
ATOM 3423 C CA . GLU A 1 470 ? 23.416 -32.363 24.633 1.00 54.75 467 GLU A CA 1
ATOM 3424 C C . GLU A 1 470 ? 24.746 -31.594 24.728 1.00 55.76 467 GLU A C 1
ATOM 3425 O O . GLU A 1 470 ? 24.847 -30.467 24.230 1.00 47.13 467 GLU A O 1
ATOM 3431 N N . GLN A 1 471 ? 25.754 -32.214 25.347 1.00 62.83 468 GLN A N 1
ATOM 3432 C CA . GLN A 1 471 ? 27.088 -31.623 25.478 1.00 69.28 468 GLN A CA 1
ATOM 3433 C C . GLN A 1 471 ? 27.661 -31.230 24.119 1.00 66.15 468 GLN A C 1
ATOM 3434 O O . GLN A 1 471 ? 28.423 -30.264 24.010 1.00 64.93 468 GLN A O 1
ATOM 3440 N N . PHE A 1 472 ? 27.279 -31.985 23.090 1.00 61.71 469 PHE A N 1
ATOM 3441 C CA . PHE A 1 472 ? 27.721 -31.739 21.715 1.00 57.85 469 PHE A CA 1
ATOM 3442 C C . PHE A 1 472 ? 27.406 -30.345 21.173 1.00 53.34 469 PHE A C 1
ATOM 3443 O O . PHE A 1 472 ? 28.096 -29.866 20.275 1.00 49.75 469 PHE A O 1
ATOM 3451 N N . PHE A 1 473 ? 26.363 -29.698 21.692 1.00 50.51 470 PHE A N 1
ATOM 3452 C CA . PHE A 1 473 ? 25.984 -28.380 21.174 1.00 47.13 470 PHE A CA 1
ATOM 3453 C C . PHE A 1 473 ? 26.626 -27.272 21.969 1.00 39.93 470 PHE A C 1
ATOM 3454 O O . PHE A 1 473 ? 26.184 -26.109 21.922 1.00 32.71 470 PHE A O 1
ATOM 3462 N N . ASN A 1 474 ? 27.654 -27.646 22.724 1.00 35.53 471 ASN A N 1
ATOM 3463 C CA . ASN A 1 474 ? 28.514 -26.646 23.335 1.00 42.09 471 ASN A CA 1
ATOM 3464 C C . ASN A 1 474 ? 29.302 -25.983 22.210 1.00 33.11 471 ASN A C 1
ATOM 3465 O O . ASN A 1 474 ? 29.585 -26.617 21.180 1.00 32.60 471 ASN A O 1
ATOM 3470 N N . PRO A 1 475 ? 29.649 -24.709 22.387 1.00 31.98 472 PRO A N 1
ATOM 3471 C CA . PRO A 1 475 ? 30.282 -24.013 21.249 1.00 28.14 472 PRO A CA 1
ATOM 3472 C C . PRO A 1 475 ? 31.705 -24.477 20.925 1.00 31.94 472 PRO A C 1
ATOM 3473 O O . PRO A 1 475 ? 32.282 -23.978 19.957 1.00 28.54 472 PRO A O 1
ATOM 3477 N N . SER A 1 476 ? 32.250 -25.394 21.723 1.00 33.89 473 SER A N 1
ATOM 3478 C CA . SER A 1 476 ? 33.595 -25.925 21.507 1.00 35.80 473 SER A CA 1
ATOM 3479 C C . SER A 1 476 ? 33.604 -26.728 20.237 1.00 35.88 473 SER A C 1
ATOM 3480 O O . SER A 1 476 ? 34.652 -26.930 19.623 1.00 33.18 473 SER A O 1
ATOM 3483 N N . THR A 1 477 ? 32.422 -27.206 19.855 1.00 33.26 474 THR A N 1
ATOM 3484 C CA . THR A 1 477 ? 32.285 -28.000 18.639 1.00 40.16 474 THR A CA 1
ATOM 3485 C C . THR A 1 477 ? 32.091 -27.144 17.378 1.00 37.35 474 THR A C 1
ATOM 3486 O O . THR A 1 477 ? 32.088 -27.674 16.264 1.00 40.34 474 THR A O 1
ATOM 3490 N N . PHE A 1 478 ? 31.930 -25.834 17.549 1.00 31.71 475 PHE A N 1
ATOM 3491 C CA . PHE A 1 478 ? 31.886 -24.920 16.400 1.00 33.72 475 PHE A CA 1
ATOM 3492 C C . PHE A 1 478 ? 33.242 -24.912 15.699 1.00 33.95 475 PHE A C 1
ATOM 3493 O O . PHE A 1 478 ? 34.278 -24.800 16.360 1.00 32.53 475 PHE A O 1
ATOM 3501 N N . ASN A 1 479 ? 33.218 -25.049 14.371 1.00 33.89 476 ASN A N 1
ATOM 3502 C CA . ASN A 1 479 ? 34.362 -24.776 13.497 1.00 32.14 476 ASN A CA 1
ATOM 3503 C C . ASN A 1 479 ? 34.171 -23.438 12.811 1.00 32.33 476 ASN A C 1
ATOM 3504 O O . ASN A 1 479 ? 33.035 -23.019 12.554 1.00 29.69 476 ASN A O 1
ATOM 3509 N N . PHE A 1 480 ? 35.274 -22.755 12.513 1.00 34.41 477 PHE A N 1
ATOM 3510 C CA . PHE A 1 480 ? 35.191 -21.500 11.781 1.00 31.30 477 PHE A CA 1
ATOM 3511 C C . PHE A 1 480 ? 36.565 -21.080 11.272 1.00 28.31 477 PHE A C 1
ATOM 3512 O O . PHE A 1 480 ? 37.586 -21.575 11.743 1.00 26.08 477 PHE A O 1
ATOM 3520 N N . ASP A 1 481 ? 36.577 -20.184 10.289 1.00 26.82 478 ASP A N 1
ATOM 3521 C CA . ASP A 1 481 ? 37.817 -19.649 9.765 1.00 26.95 478 ASP A CA 1
ATOM 3522 C C . ASP A 1 481 ? 37.869 -18.216 10.179 1.00 31.06 478 ASP A C 1
ATOM 3523 O O . ASP A 1 481 ? 36.825 -17.591 10.423 1.00 27.66 478 ASP A O 1
ATOM 3528 N N . ALA A 1 482 ? 39.087 -17.680 10.212 1.00 29.56 479 ALA A N 1
ATOM 3529 C CA . ALA A 1 482 ? 39.292 -16.313 10.620 1.00 23.57 479 ALA A CA 1
ATOM 3530 C C . ALA A 1 482 ? 40.520 -15.754 9.917 1.00 25.33 479 ALA A C 1
ATOM 3531 O O . ALA A 1 482 ? 41.309 -16.500 9.332 1.00 22.83 479 ALA A O 1
ATOM 3533 N N . THR A 1 483 ? 40.690 -14.444 10.021 1.00 24.55 480 THR A N 1
ATOM 3534 C CA . THR A 1 483 ? 41.847 -13.769 9.447 1.00 27.51 480 THR A CA 1
ATOM 3535 C C . THR A 1 483 ? 42.386 -12.802 10.470 1.00 24.64 480 THR A C 1
ATOM 3536 O O . THR A 1 483 ? 41.632 -12.033 11.075 1.00 22.67 480 THR A O 1
ATOM 3540 N N . CYS A 1 484 ? 43.690 -12.855 10.695 1.00 24.04 481 CYS A N 1
ATOM 3541 C CA . CYS A 1 484 ? 44.298 -11.855 11.553 1.00 22.52 481 CYS A CA 1
ATOM 3542 C C . CYS A 1 484 ? 44.920 -10.762 10.707 1.00 26.56 481 CYS A C 1
ATOM 3543 O O . CYS A 1 484 ? 45.670 -11.046 9.758 1.00 23.16 481 CYS A O 1
ATOM 3546 N N . LEU A 1 485 ? 44.627 -9.520 11.081 1.00 21.84 482 LEU A N 1
ATOM 3547 C CA . LEU A 1 485 ? 45.280 -8.351 10.527 1.00 25.12 482 LEU A CA 1
ATOM 3548 C C . LEU A 1 485 ? 46.517 -8.018 11.350 1.00 24.23 482 LEU A C 1
ATOM 3549 O O . LEU A 1 485 ? 46.419 -7.761 12.555 1.00 21.57 482 LEU A O 1
ATOM 3554 N N . LEU A 1 486 ? 47.682 -8.028 10.698 1.00 27.72 483 LEU A N 1
ATOM 3555 C CA . LEU A 1 486 ? 48.939 -7.694 11.349 1.00 27.29 483 LEU A CA 1
ATOM 3556 C C . LEU A 1 486 ? 49.413 -6.341 10.857 1.00 23.12 483 LEU A C 1
ATOM 3557 O O . LEU A 1 486 ? 48.873 -5.783 9.902 1.00 22.75 483 LEU A O 1
ATOM 3562 N N . ASP A 1 487 ? 50.441 -5.817 11.511 1.00 25.36 484 ASP A N 1
ATOM 3563 C CA . ASP A 1 487 ? 51.023 -4.566 11.085 1.00 30.22 484 ASP A CA 1
ATOM 3564 C C . ASP A 1 487 ? 51.696 -4.675 9.716 1.00 30.66 484 ASP A C 1
ATOM 3565 O O . ASP A 1 487 ? 51.974 -3.658 9.095 1.00 30.69 484 ASP A O 1
ATOM 3570 N N . SER A 1 488 ? 51.920 -5.892 9.215 1.00 27.87 485 SER A N 1
ATOM 3571 C CA . SER A 1 488 ? 52.633 -6.015 7.949 1.00 30.80 485 SER A CA 1
ATOM 3572 C C . SER A 1 488 ? 51.919 -6.895 6.927 1.00 31.07 485 SER A C 1
ATOM 3573 O O . SER A 1 488 ? 52.476 -7.178 5.868 1.00 27.68 485 SER A O 1
ATOM 3576 N N . GLY A 1 489 ? 50.712 -7.342 7.238 1.00 30.85 486 GLY A N 1
ATOM 3577 C CA . GLY A 1 489 ? 49.997 -8.208 6.323 1.00 24.98 486 GLY A CA 1
ATOM 3578 C C . GLY A 1 489 ? 48.788 -8.881 6.952 1.00 23.89 486 GLY A C 1
ATOM 3579 O O . GLY A 1 489 ? 48.316 -8.455 7.999 1.00 23.50 486 GLY A O 1
ATOM 3580 N N . VAL A 1 490 ? 48.272 -9.913 6.289 1.00 24.08 487 VAL A N 1
ATOM 3581 C CA . VAL A 1 490 ? 47.187 -10.715 6.845 1.00 24.67 487 VAL A CA 1
ATOM 3582 C C . VAL A 1 490 ? 47.610 -12.178 6.881 1.00 30.31 487 VAL A C 1
ATOM 3583 O O . VAL A 1 490 ? 48.536 -12.581 6.178 1.00 25.51 487 VAL A O 1
ATOM 3587 N N . ILE A 1 491 ? 46.965 -12.952 7.745 1.00 29.36 488 ILE A N 1
ATOM 3588 C CA . ILE A 1 491 ? 47.210 -14.383 7.815 1.00 30.86 488 ILE A CA 1
ATOM 3589 C C . ILE A 1 491 ? 45.920 -15.110 8.232 1.00 24.28 488 ILE A C 1
ATOM 3590 O O . ILE A 1 491 ? 45.171 -14.627 9.069 1.00 23.08 488 ILE A O 1
ATOM 3595 N N . HIS A 1 492 ? 45.658 -16.243 7.594 1.00 30.42 489 HIS A N 1
ATOM 3596 C CA . HIS A 1 492 ? 44.406 -16.966 7.791 1.00 31.78 489 HIS A CA 1
ATOM 3597 C C . HIS A 1 492 ? 44.586 -18.122 8.767 1.00 25.73 489 HIS A C 1
ATOM 3598 O O . HIS A 1 492 ? 45.644 -18.751 8.821 1.00 29.44 489 HIS A O 1
ATOM 3605 N N . VAL A 1 493 ? 43.551 -18.357 9.560 1.00 25.36 490 VAL A N 1
ATOM 3606 C CA . VAL A 1 493 ? 43.533 -19.469 10.488 1.00 27.50 490 VAL A CA 1
ATOM 3607 C C . VAL A 1 493 ? 42.212 -20.213 10.388 1.00 28.61 490 VAL A C 1
ATOM 3608 O O . VAL A 1 493 ? 41.192 -19.650 9.967 1.00 32.37 490 VAL A O 1
ATOM 3612 N N . THR A 1 494 ? 42.252 -21.487 10.767 1.00 32.12 491 THR A N 1
ATOM 3613 C CA . THR A 1 494 ? 41.042 -22.268 11.019 1.00 31.64 491 THR A CA 1
ATOM 3614 C C . THR A 1 494 ? 41.016 -22.787 12.463 1.00 36.38 491 THR A C 1
ATOM 3615 O O . THR A 1 494 ? 42.042 -23.210 13.012 1.00 37.06 491 THR A O 1
ATOM 3619 N N . CYS A 1 495 ? 39.852 -22.684 13.093 1.00 34.43 492 CYS A N 1
ATOM 3620 C CA . CYS A 1 495 ? 39.657 -23.247 14.416 1.00 36.66 492 CYS A CA 1
ATOM 3621 C C . CYS A 1 495 ? 38.779 -24.463 14.267 1.00 43.05 492 CYS A C 1
ATOM 3622 O O . CYS A 1 495 ? 37.603 -24.328 13.944 1.00 35.24 492 CYS A O 1
ATOM 3625 N N . ALA A 1 496 ? 39.360 -25.646 14.482 1.00 31.36 493 ALA A N 1
ATOM 3626 C CA . ALA A 1 496 ? 38.602 -26.914 14.438 1.00 41.64 493 ALA A CA 1
ATOM 3627 C C . ALA A 1 496 ? 39.199 -27.962 15.374 1.00 42.71 493 ALA A C 1
ATOM 3628 O O . ALA A 1 496 ? 38.526 -28.434 16.286 1.00 71.53 493 ALA A O 1
#

Radius of gyration: 21.85 Å; Cα contacts (8 Å, |Δi|>4): 1265; chains: 1; bounding box: 52×66×48 Å

Solvent-accessible surface area: 19948 Å² total

Organism: Mus musculus (NCBI:txid10090)

Nearest PDB structures (foldseek):
  4i0o-assembly1_A  TM=1.001E+00  e=8.601E-92  Mus musculus
  7r5j-assembly1_T0  TM=9.870E-01  e=9.873E-74  Homo sapiens
  7wb4-assembly1_n  TM=9.656E-01  e=3.157E-66  Xenopus laevis
  7wb4-assembly1_N  TM=9.656E-01  e=3.157E-66  Xenopus laevis
  7vci-assembly1_T  TM=9.252E-01  e=1.407E-59  Xenopus laevis

B-factor: mean 35.37, std 16.8, range [11.24, 121.11]

Sequence (459 aa):
DLTAQVTSDLLHFPEVTIEALGEDEITLESVLRGKFAAGKNGLACLACGPQLEVVNSLTGERLSAYRFSGVNEQPPVVLLAVKEFSWHKRTGLLIGLEEADGSVLCLYDLGISRVVKAVVLPGRVTAIEPIINHGGASASTQHLHPSLRWLFGVAAVVTDVGQILLIDLCLDDLSCSQNEVEASDLEVITGIPAEVPHIRERVREGRHLCFQLVSPLGVAISTLSSYINRTNQLAVGFSDGYLALWNKSKREYYTQLEGGRVPVHAVAFQEEPENDPRNCCYLWAVQSTQDSEGDVLSLHLLQLAFGDRKCLASGQILLYEGLEYCEERYTLDLAGTSNTKLLGCQSIERFPLSPDTSVSSVFTTWQVNIYGQGKPSVYLGLFDINRWYHAQPDSLRSGESLHNCSYFALWSLDSVVSRTSPHHILDILVHERRSLNRPEQFFNPSTFNFDATCLLDSGVIHVTCA

Foldseek 3Di:
DFAWDFDDAFQFADPVLLVVQVCLPVLPPWDKFKAQAPDDPQWIWIWTFQKIWIARQPRNYTQAIDRAAALVGRTWGFAEWHWADADPFTWIWTWTFHPQAIKTFTATSVVRFTFAMADDPHHWQYKAWLDHAADDDLVCLFAAPQCNVATTWMWTFHQFGKTKIWRRPPVDPVGGDGHNRHAYEDEDEDGDPPNVVVQVVCCVRHIYMYIYDDDTGWGWNEWYQDVQAQWIWTWTQQQWIWTQHSPGTPDIDHFPVGGFTFHDKEWAQEQDDDFQKTWMKTWGAPQVPPQAWIKIWIKIWGARDWDQGPVRHIHGDHTDDIGTQAMETPGPVKGKDWQDKAWAFDCVNHGNWIKIKTKMWMGDVVHQFIKIKIKIFTVHQVVVVVGHYADVVGDLVDDQGMHIYTHVNVRVSDPPWDFNHKAWDNVAWDAVVSRPRCNGTKTKMWTDTSTGITIIITD

GO terms:
  GO:0030097 hemopoiesis (P, TAS)
  GO:0005737 cytoplasm (C, IDA)
  GO:0016363 nuclear matrix (C, IDA)
  GO:0016363 nuclear matrix (C, EXP)

InterPro domains:
  IPR025151 ELYS-like domain [PF13934] (722-944)
  IPR032040 ELYS, beta-propeller domain [PF16687] (1-489)
  IPR052620 ELYS/MEL-28 Nuclear Assembly Factor [PTHR21583] (1-2242)